Protein AF-A0A962TA48-F1 (afdb_monomer)

Nearest PDB structures (foldseek):
  5xg2-assembly1_A  TM=3.598E-01  e=3.180E-01  Pyrococcus yayanosii CH1
  3zx6-assembly1_A  TM=5.338E-01  e=6.925E+00  Archaeoglobus fulgidus DSM 4304
  3g67-assembly1_A  TM=3.809E-01  e=5.385E+00  Thermotoga maritima

Sequence (581 aa):
LEQAESRAAAAEQQVQQAAEQAGQQQSEQEQAWQARVDEAQASRQTAEQRAAELEQALDAQRTAASEASGQHDQAVAEQQQALTDAEQRIVDLERRIDDDSQASAMRLAETEQALQEARRELADAQAAVAAGTDDMQLELDMLRSANEHLESQLSESTAPAVDEGELQRARDAAADLQQKMDSQALEHRAAVEALEAELTAMRDEISALRSEQVQREKDQATQGQAAAGDPALQHKLEERELALAAAREEQAELIRALNAAGSELEALQMQVSTHDSDQARLVDLENQLADLHRVHEKAVLTHEHEQQRLRDRLDAAGQQLERLQRATADTGNAEPAGPESISHNEELLAELAARESEVEQLRGVIEEYVSQFEKARREHDGAAEIDALRSELTMVREQAVRDVAEMREQLQRAQQQARRLSEAGGRELVSQEAMRQQIEALEASLGERQREINDAQAAHNMLEDELEDAHRQLDQALRELEKAQTDADEAISIRREAESARSQLQEALVQTQRDAEQARVNDLRDDRLVSAGGRAGGAAGGRGWLSGLVGAALAIAGLAGLGLVTGNGDLLIRFVRGLGL

Mean predicted aligned error: 21.35 Å

Foldseek 3Di:
DVVVVVVVVVVVVVVVVVVVVVVVVVVVVVVVVVVVVVVVVVVVVVVVVVVVVVVVVVVVVVVVVVVVVVVVVVVVVVVVVVVVVVVVVVVVVVVVVVVVVVVLVVVLVVLVVVLVVLVVVLVVLVVVLVVVLVVLVVVLVVLVVVLVVLVVVVVVDPDPDDPVVVSVVSVVVSVVSVVVNVVVNVVSVVVSVVSVVVSVVSVVVSVVSVVVVVVVVVVVVVVVVCVVDVVVVVVVVVVVVVVVVVVVVVVVVVVVVVVVLVVVVVVVVVVVVVVVVVVVVVVVVVVVVVVVVVVVVVVVVVVVVVVVVVVVVVVVVVVVVVVVVVVVVVVPDDDDDDDPPPVVVVVVVVVVVVVVVVVVVVVVVVVVVVVVVVVCCVVPVVVVVVVVVVVVVVVVVVVVVVVVVVVVVVVVVVVVVVVVVVVVVVVVVVVVVVSVVVVVVVVVVVVVVVVVVVVVVVVVVVVVVVVVVVVVVVVVVVVVVVVVVVVVVVVVVVVVVVVVVVVVVVVVVVVVVVVVVVVVVVVVVVCVVVVPDDDDDDDDDDDDDPPPVVVVVVVVVVVVVVVVVPPPVPVVVVVVVVVPD

Radius of gyration: 77.74 Å; Cα contacts (8 Å, |Δi|>4): 41; chains: 1; bounding box: 157×51×239 Å

Structure (mmCIF, N/CA/C/O backbone):
data_AF-A0A962TA48-F1
#
_entry.id   AF-A0A962TA48-F1
#
loop_
_atom_site.group_PDB
_atom_site.id
_atom_site.type_symbol
_atom_site.label_atom_id
_atom_site.label_alt_id
_atom_site.label_comp_id
_atom_site.label_asym_id
_atom_site.label_entity_id
_atom_site.label_seq_id
_atom_site.pdbx_PDB_ins_code
_atom_site.Cartn_x
_atom_site.Cartn_y
_atom_site.Cartn_z
_atom_site.occupancy
_atom_site.B_iso_or_equiv
_atom_site.auth_seq_id
_atom_site.auth_comp_id
_atom_site.auth_asym_id
_atom_site.auth_atom_id
_atom_site.pdbx_PDB_model_num
ATOM 1 N N . LEU A 1 1 ? 44.255 21.508 -96.593 1.00 71.62 1 LEU A N 1
ATOM 2 C CA . LEU A 1 1 ? 43.844 22.701 -95.822 1.00 71.62 1 LEU A CA 1
ATOM 3 C C . LEU A 1 1 ? 42.343 22.671 -95.556 1.00 71.62 1 LEU A C 1
ATOM 5 O O . LEU A 1 1 ? 41.999 22.448 -94.409 1.00 71.62 1 LEU A O 1
ATOM 9 N N . GLU A 1 2 ? 41.470 22.680 -96.569 1.00 82.25 2 GLU A N 1
ATOM 10 C CA . GLU A 1 2 ? 40.001 22.597 -96.366 1.00 82.25 2 GLU A CA 1
ATOM 11 C C . GLU A 1 2 ? 39.527 21.403 -95.507 1.00 82.25 2 GLU A C 1
ATOM 13 O O . GLU A 1 2 ? 38.711 21.563 -94.605 1.00 82.25 2 GLU A O 1
ATOM 18 N N . GLN A 1 3 ? 40.075 20.195 -95.708 1.00 80.81 3 GLN A N 1
ATOM 19 C CA . GLN A 1 3 ? 39.738 19.037 -94.858 1.00 80.81 3 GLN A CA 1
ATOM 20 C C . GLN A 1 3 ? 40.200 19.187 -93.398 1.00 80.81 3 GLN A C 1
ATOM 22 O O . GLN A 1 3 ? 39.597 18.597 -92.503 1.00 80.81 3 GLN A O 1
ATOM 27 N N . ALA A 1 4 ? 41.271 19.944 -93.148 1.00 80.75 4 ALA A N 1
ATOM 28 C CA . ALA A 1 4 ? 41.761 20.205 -91.796 1.00 80.75 4 ALA A CA 1
ATOM 29 C C . ALA A 1 4 ? 40.899 21.270 -91.103 1.00 80.75 4 ALA A C 1
ATOM 31 O O . ALA A 1 4 ? 40.538 21.086 -89.946 1.00 80.75 4 ALA A O 1
ATOM 32 N N . GLU A 1 5 ? 40.487 22.312 -91.829 1.00 87.75 5 GLU A N 1
ATOM 33 C CA . GLU A 1 5 ? 39.551 23.335 -91.342 1.00 87.75 5 GLU A CA 1
ATOM 34 C C . GLU A 1 5 ? 38.172 22.738 -91.029 1.00 87.75 5 GLU A C 1
ATOM 36 O O . GLU A 1 5 ? 37.613 22.997 -89.969 1.00 87.75 5 GLU A O 1
ATOM 41 N N . SER A 1 6 ? 37.660 21.845 -91.883 1.00 89.06 6 SER A N 1
ATOM 42 C CA . SER A 1 6 ? 36.401 21.132 -91.627 1.00 89.06 6 SER A CA 1
ATOM 43 C C . SER A 1 6 ? 36.466 20.241 -90.379 1.00 89.06 6 SER A C 1
ATOM 45 O O . SER A 1 6 ? 35.503 20.188 -89.614 1.00 89.06 6 SER A O 1
ATOM 47 N N . ARG A 1 7 ? 37.595 19.563 -90.134 1.00 90.00 7 ARG A N 1
ATOM 48 C CA . ARG A 1 7 ? 37.789 18.752 -88.920 1.00 90.00 7 ARG A CA 1
ATOM 49 C C . ARG A 1 7 ? 37.961 19.606 -87.667 1.00 90.00 7 ARG A C 1
ATOM 51 O O . ARG A 1 7 ? 37.449 19.216 -86.624 1.00 90.00 7 ARG A O 1
ATOM 58 N N . ALA A 1 8 ? 38.638 20.749 -87.768 1.00 87.00 8 ALA A N 1
ATOM 59 C CA . ALA A 1 8 ? 38.773 21.695 -86.664 1.00 87.00 8 ALA A CA 1
ATOM 60 C C . ALA A 1 8 ? 37.409 22.278 -86.262 1.00 87.00 8 ALA A C 1
ATOM 62 O O . ALA A 1 8 ? 37.055 22.223 -85.090 1.00 87.00 8 ALA A O 1
ATOM 63 N N . ALA A 1 9 ? 36.595 22.706 -87.233 1.00 88.88 9 ALA A N 1
ATOM 64 C CA . ALA A 1 9 ? 35.240 23.197 -86.977 1.00 88.88 9 ALA A CA 1
ATOM 65 C C . ALA A 1 9 ? 34.324 22.117 -86.366 1.00 88.88 9 ALA A C 1
ATOM 67 O O . ALA A 1 9 ? 33.561 22.394 -85.444 1.00 88.88 9 ALA A O 1
ATOM 68 N N . ALA A 1 10 ? 34.423 20.866 -86.832 1.00 89.75 10 ALA A N 1
ATOM 69 C CA . ALA A 1 10 ? 33.676 19.752 -86.245 1.00 89.75 10 ALA A CA 1
ATOM 70 C C . ALA A 1 10 ? 34.129 19.431 -84.808 1.00 89.75 10 ALA A C 1
ATOM 72 O O . ALA A 1 10 ? 33.294 19.122 -83.960 1.00 89.75 10 ALA A O 1
ATOM 73 N N . ALA A 1 11 ? 35.431 19.522 -84.522 1.00 89.06 11 ALA A N 1
ATOM 74 C CA . ALA A 1 11 ? 35.969 19.332 -83.178 1.00 89.06 11 ALA A CA 1
ATOM 75 C C . ALA A 1 11 ? 35.541 20.461 -82.226 1.00 89.06 11 ALA A C 1
ATOM 77 O O . ALA A 1 11 ? 35.128 20.176 -81.106 1.00 89.06 11 ALA A O 1
ATOM 78 N N . GLU A 1 12 ? 35.561 21.720 -82.672 1.00 91.94 12 GLU A N 1
ATOM 79 C CA . GLU A 1 12 ? 35.036 22.855 -81.898 1.00 91.94 12 GLU A CA 1
ATOM 80 C C . GLU A 1 12 ? 33.548 22.676 -81.587 1.00 91.94 12 GLU A C 1
ATOM 82 O O . GLU A 1 12 ? 33.136 22.829 -80.438 1.00 91.94 12 GLU A O 1
ATOM 87 N N . GLN A 1 13 ? 32.750 22.253 -82.572 1.00 92.94 13 GLN A N 1
ATOM 88 C CA . GLN A 1 13 ? 31.329 21.982 -82.366 1.00 92.94 13 GLN A CA 1
ATOM 89 C C . GLN A 1 13 ? 31.094 20.826 -81.378 1.00 92.94 13 GLN A C 1
ATOM 91 O O . GLN A 1 13 ? 30.187 20.905 -80.551 1.00 92.94 13 GLN A O 1
ATOM 96 N N . GLN A 1 14 ? 31.920 19.774 -81.413 1.00 91.38 14 GLN A N 1
ATOM 97 C CA . GLN A 1 14 ? 31.853 18.675 -80.444 1.00 91.38 14 GLN A CA 1
ATOM 98 C C . GLN A 1 14 ? 32.247 19.112 -79.029 1.00 91.38 14 GLN A C 1
ATOM 100 O O . GLN A 1 14 ? 31.582 18.722 -78.072 1.00 91.38 14 GLN A O 1
ATOM 105 N N . VAL A 1 15 ? 33.288 19.936 -78.879 1.00 90.69 15 VAL A N 1
ATOM 106 C CA . VAL A 1 15 ? 33.690 20.487 -77.574 1.00 90.69 15 VAL A CA 1
ATOM 107 C C . VAL A 1 15 ? 32.596 21.394 -77.016 1.00 90.69 15 VAL A C 1
ATOM 109 O O . VAL A 1 15 ? 32.285 21.312 -75.831 1.00 90.69 15 VAL A O 1
ATOM 112 N N . GLN A 1 16 ? 31.962 22.205 -77.863 1.00 92.44 16 GLN A N 1
ATOM 113 C CA . GLN A 1 16 ? 30.867 23.078 -77.453 1.00 92.44 16 GLN A CA 1
ATOM 114 C C . GLN A 1 16 ? 29.631 22.277 -77.013 1.00 92.44 16 GLN A C 1
ATOM 116 O O . GLN A 1 16 ? 29.076 22.552 -75.953 1.00 92.44 16 GLN A O 1
ATOM 121 N N . GLN A 1 17 ? 29.265 21.220 -77.746 1.00 92.81 17 GLN A N 1
ATOM 122 C CA . GLN A 1 17 ? 28.191 20.303 -77.340 1.00 92.81 17 GLN A CA 1
ATOM 123 C C . GLN A 1 17 ? 28.514 19.555 -76.039 1.00 92.81 17 GLN A C 1
ATOM 125 O O . GLN A 1 17 ? 27.642 19.408 -75.186 1.00 92.81 17 GLN A O 1
ATOM 130 N N . ALA A 1 18 ? 29.757 19.103 -75.856 1.00 90.62 18 ALA A N 1
ATOM 131 C CA . ALA A 1 18 ? 30.181 18.443 -74.624 1.00 90.62 18 ALA A CA 1
ATOM 132 C C . ALA A 1 18 ? 30.155 19.403 -73.421 1.00 90.62 18 ALA A C 1
ATOM 134 O O . ALA A 1 18 ? 29.740 19.008 -72.334 1.00 90.62 18 ALA A O 1
ATOM 135 N N . ALA A 1 19 ? 30.544 20.667 -73.615 1.00 91.38 19 ALA A N 1
ATOM 136 C CA . ALA A 1 19 ? 30.472 21.697 -72.582 1.00 91.38 19 ALA A CA 1
ATOM 137 C C . ALA A 1 19 ? 29.020 22.033 -72.200 1.00 91.38 19 ALA A C 1
ATOM 139 O O . ALA A 1 19 ? 28.714 22.155 -71.015 1.00 91.38 19 ALA A O 1
ATOM 140 N N . GLU A 1 20 ? 28.109 22.123 -73.175 1.00 94.38 20 GLU A N 1
ATOM 141 C CA . GLU A 1 20 ? 26.674 22.315 -72.921 1.00 94.38 20 GLU A CA 1
ATOM 142 C C . GLU A 1 20 ? 26.064 21.128 -72.163 1.00 94.38 20 GLU A C 1
ATOM 144 O O . GLU A 1 20 ? 25.335 21.331 -71.193 1.00 94.38 20 GLU A O 1
ATOM 149 N N . GLN A 1 21 ? 26.406 19.892 -72.543 1.00 93.19 21 GLN A N 1
ATOM 150 C CA . GLN A 1 21 ? 25.959 18.686 -71.838 1.00 93.19 21 GLN A CA 1
ATOM 151 C C . GLN A 1 21 ? 26.509 18.611 -70.409 1.00 93.19 21 GLN A C 1
ATOM 153 O O . GLN A 1 21 ? 25.765 18.276 -69.490 1.00 93.19 21 GLN A O 1
ATOM 158 N N . ALA A 1 22 ? 27.781 18.958 -70.200 1.00 90.44 22 ALA A N 1
ATOM 159 C CA . ALA A 1 22 ? 28.375 19.020 -68.867 1.00 90.44 22 ALA A CA 1
ATOM 160 C C . ALA A 1 22 ? 27.700 20.093 -67.997 1.00 90.44 22 ALA A C 1
ATOM 162 O O . ALA A 1 22 ? 27.393 19.834 -66.835 1.00 90.44 22 ALA A O 1
ATOM 163 N N . GLY A 1 23 ? 27.396 21.265 -68.569 1.00 94.31 23 GLY A N 1
ATOM 164 C CA . GLY A 1 23 ? 26.653 22.323 -67.883 1.00 94.31 23 GLY A CA 1
ATOM 165 C C . GLY A 1 23 ? 25.230 21.900 -67.503 1.00 94.31 23 GLY A C 1
ATOM 166 O O . GLY A 1 23 ? 24.792 22.155 -66.382 1.00 94.31 23 GLY A O 1
ATOM 167 N N . GLN A 1 24 ? 24.525 21.193 -68.393 1.00 93.81 24 GLN A N 1
ATOM 168 C CA . GLN A 1 24 ? 23.203 20.628 -68.099 1.00 93.81 24 GLN A CA 1
ATOM 169 C C . GLN A 1 24 ? 23.273 19.595 -66.970 1.00 93.81 24 GLN A C 1
ATOM 171 O O . GLN A 1 24 ? 22.537 19.725 -65.994 1.00 93.81 24 GLN A O 1
ATOM 176 N N . GLN A 1 25 ? 24.206 18.641 -67.040 1.00 92.44 25 GLN A N 1
ATOM 177 C CA . GLN A 1 25 ? 24.397 17.635 -65.990 1.00 92.44 25 GLN A CA 1
ATOM 178 C C . GLN A 1 25 ? 24.743 18.260 -64.637 1.00 92.44 25 GLN A C 1
ATOM 180 O O . GLN A 1 25 ? 24.224 17.818 -63.614 1.00 92.44 25 GLN A O 1
ATOM 185 N N . GLN A 1 26 ? 25.584 19.297 -64.615 1.00 91.81 26 GLN A N 1
ATOM 186 C CA . GLN A 1 26 ? 25.893 20.014 -63.382 1.00 91.81 26 GLN A CA 1
ATOM 187 C C . GLN A 1 26 ? 24.642 20.700 -62.815 1.00 91.81 26 GLN A C 1
ATOM 189 O O . GLN A 1 26 ? 24.360 20.562 -61.627 1.00 91.81 26 GLN A O 1
ATOM 194 N N . SER A 1 27 ? 23.845 21.364 -63.656 1.00 94.31 27 SER A N 1
ATOM 195 C CA . SER A 1 27 ? 22.606 22.012 -63.208 1.00 94.31 27 SER A CA 1
ATOM 196 C C . SER A 1 27 ? 21.563 21.015 -62.682 1.00 94.31 27 SER A C 1
ATOM 198 O O . SER A 1 27 ? 20.903 21.287 -61.681 1.00 94.31 27 SER A O 1
ATOM 200 N N . GLU A 1 28 ? 21.446 19.834 -63.297 1.00 95.06 28 GLU A N 1
ATOM 201 C CA . GLU A 1 28 ? 20.569 18.755 -62.829 1.00 95.06 28 GLU A CA 1
ATOM 202 C C . GLU A 1 28 ? 21.048 18.180 -61.490 1.00 95.06 28 GLU A C 1
ATOM 204 O O . GLU A 1 28 ? 20.234 17.911 -60.606 1.00 95.06 28 GLU A O 1
ATOM 209 N N . GLN A 1 29 ? 22.364 18.027 -61.304 1.00 91.88 29 GLN A N 1
ATOM 210 C CA . GLN A 1 29 ? 22.943 17.594 -60.032 1.00 91.88 29 GLN A CA 1
ATOM 211 C C . GLN A 1 29 ? 22.718 18.622 -58.920 1.00 91.88 29 GLN A C 1
ATOM 213 O O . GLN A 1 29 ? 22.344 18.235 -57.813 1.00 91.88 29 GLN A O 1
ATOM 218 N N . GLU A 1 30 ? 22.891 19.914 -59.207 1.00 93.81 30 GLU A N 1
ATOM 219 C CA . GLU A 1 30 ? 22.616 20.996 -58.255 1.00 93.81 30 GLU A CA 1
ATOM 220 C C . GLU A 1 30 ? 21.131 21.030 -57.866 1.00 93.81 30 GLU A C 1
ATOM 222 O O . GLU A 1 30 ? 20.810 21.097 -56.679 1.00 93.81 30 GLU A O 1
ATOM 227 N N . GLN A 1 31 ? 20.214 20.880 -58.828 1.00 94.31 31 GLN A N 1
ATOM 228 C CA . GLN A 1 31 ? 18.775 20.790 -58.552 1.00 94.31 31 GLN A CA 1
ATOM 229 C C . GLN A 1 31 ? 18.411 19.546 -57.733 1.00 94.31 31 GLN A C 1
ATOM 231 O O . GLN A 1 31 ? 17.634 19.639 -56.783 1.00 94.31 31 GLN A O 1
ATOM 236 N N . ALA A 1 32 ? 18.985 18.385 -58.057 1.00 92.94 32 ALA A N 1
ATOM 237 C CA . ALA A 1 32 ? 18.756 17.154 -57.307 1.00 92.94 32 ALA A CA 1
ATOM 238 C C . ALA A 1 32 ? 19.300 17.243 -55.874 1.00 92.94 32 ALA A C 1
ATOM 240 O O . ALA A 1 32 ? 18.690 16.713 -54.944 1.00 92.94 32 ALA A O 1
ATOM 241 N N . TRP A 1 33 ? 20.438 17.914 -55.679 1.00 93.44 33 TRP A N 1
ATOM 242 C CA . TRP A 1 33 ? 20.996 18.151 -54.353 1.00 93.44 33 TRP A CA 1
ATOM 243 C C . TRP A 1 33 ? 20.122 19.113 -53.546 1.00 93.44 33 TRP A C 1
ATOM 245 O O . TRP A 1 33 ? 19.790 18.803 -52.403 1.00 93.44 33 TRP A O 1
ATOM 255 N N . GLN A 1 34 ? 19.662 20.210 -54.155 1.00 94.56 34 GLN A N 1
ATOM 256 C CA . GLN A 1 34 ? 18.757 21.155 -53.503 1.00 94.56 34 GLN A CA 1
ATOM 257 C C . GLN A 1 34 ? 17.438 20.487 -53.090 1.00 94.56 34 GLN A C 1
ATOM 259 O O . GLN A 1 34 ? 17.022 20.623 -51.944 1.00 94.56 34 GLN A O 1
ATOM 264 N N . ALA A 1 35 ? 16.838 19.675 -53.967 1.00 94.19 35 ALA A N 1
ATOM 265 C CA . ALA A 1 35 ? 15.618 18.932 -53.650 1.00 94.19 35 ALA A CA 1
ATOM 266 C C . ALA A 1 35 ? 15.798 17.979 -52.453 1.00 94.19 35 ALA A C 1
ATOM 268 O O . ALA A 1 35 ? 14.909 17.871 -51.613 1.00 94.19 35 ALA A O 1
ATOM 269 N N . ARG A 1 36 ? 16.962 17.323 -52.334 1.00 91.56 36 ARG A N 1
ATOM 270 C CA . ARG A 1 36 ? 17.282 16.464 -51.180 1.00 91.56 36 ARG A CA 1
ATOM 271 C C . ARG A 1 36 ? 17.469 17.254 -49.890 1.00 91.56 36 ARG A C 1
ATOM 273 O O . ARG A 1 36 ? 17.096 16.765 -48.827 1.00 91.56 36 ARG A O 1
ATOM 280 N N . VAL A 1 37 ? 18.059 18.448 -49.963 1.00 91.69 37 VAL A N 1
ATOM 281 C CA . VAL A 1 37 ? 18.192 19.336 -48.800 1.00 91.69 37 VAL A CA 1
ATOM 282 C C . VAL A 1 37 ? 16.815 19.796 -48.329 1.00 91.69 37 VAL A C 1
ATOM 284 O O . VAL A 1 37 ? 16.537 19.719 -47.134 1.00 91.69 37 VAL A O 1
ATOM 287 N N . ASP A 1 38 ? 15.942 20.198 -49.251 1.00 93.88 38 ASP A N 1
ATOM 288 C CA . ASP A 1 38 ? 14.581 20.633 -48.931 1.00 93.88 38 ASP A CA 1
ATOM 289 C C . ASP A 1 38 ? 13.749 19.475 -48.337 1.00 93.88 38 ASP A C 1
ATOM 291 O O . ASP A 1 38 ? 13.053 19.655 -47.335 1.00 93.88 38 ASP A O 1
ATOM 295 N N . GLU A 1 39 ? 13.877 18.257 -48.879 1.00 92.94 39 GLU A N 1
ATOM 296 C CA . GLU A 1 39 ? 13.241 17.047 -48.334 1.00 92.94 39 GLU A CA 1
ATOM 297 C C . GLU A 1 39 ? 13.744 16.720 -46.918 1.00 92.94 39 GLU A C 1
ATOM 299 O O . GLU A 1 39 ? 12.940 16.475 -46.016 1.00 92.94 39 GLU A O 1
ATOM 304 N N . ALA A 1 40 ? 15.059 16.791 -46.685 1.00 86.44 40 ALA A N 1
ATOM 305 C CA . ALA A 1 40 ? 15.650 16.568 -45.365 1.00 86.44 40 ALA A CA 1
ATOM 306 C C . ALA A 1 40 ? 15.223 17.636 -44.339 1.00 86.44 40 ALA A C 1
ATOM 308 O O . ALA A 1 40 ? 15.031 17.339 -43.155 1.00 86.44 40 ALA A O 1
ATOM 309 N N . GLN A 1 41 ? 15.046 18.886 -44.774 1.00 92.12 41 GLN A N 1
ATOM 310 C CA . GLN A 1 41 ? 14.519 19.956 -43.925 1.00 92.12 41 GLN A CA 1
ATOM 311 C C . GLN A 1 41 ? 13.049 19.717 -43.569 1.00 92.12 41 GLN A C 1
ATOM 313 O O . GLN A 1 41 ? 12.683 19.846 -42.399 1.00 92.12 41 GLN A O 1
ATOM 318 N N . ALA A 1 42 ? 12.223 19.299 -44.529 1.00 92.75 42 ALA A N 1
ATOM 319 C CA . ALA A 1 42 ? 10.824 18.957 -44.282 1.00 92.75 42 ALA A CA 1
ATOM 320 C C . ALA A 1 42 ? 10.682 17.749 -43.336 1.00 92.75 42 ALA A C 1
ATOM 322 O O . ALA A 1 42 ? 9.861 17.771 -42.412 1.00 92.75 42 ALA A O 1
ATOM 323 N N . SER A 1 43 ? 11.517 16.714 -43.500 1.00 88.00 43 SER A N 1
ATOM 324 C CA . SER A 1 43 ? 11.521 15.562 -42.591 1.00 88.00 43 SER A CA 1
ATOM 325 C C . SER A 1 43 ? 11.945 15.956 -41.178 1.00 88.00 43 SER A C 1
ATOM 327 O O . SER A 1 43 ? 11.346 15.493 -40.209 1.00 88.00 43 SER A O 1
ATOM 329 N N . ARG A 1 44 ? 12.931 16.855 -41.048 1.00 90.88 44 ARG A N 1
ATOM 330 C CA . ARG A 1 44 ? 13.365 17.382 -39.751 1.00 90.88 44 ARG A CA 1
ATOM 331 C C . ARG A 1 44 ? 12.255 18.173 -39.060 1.00 90.88 44 ARG A C 1
ATOM 333 O O . ARG A 1 44 ? 11.992 17.919 -37.892 1.00 90.88 44 ARG A O 1
ATOM 340 N N . GLN A 1 45 ? 11.572 19.069 -39.772 1.00 92.62 45 GLN A N 1
ATOM 341 C CA . GLN A 1 45 ? 10.444 19.825 -39.213 1.00 92.62 45 GLN A CA 1
ATOM 342 C C . GLN A 1 45 ? 9.310 18.904 -38.750 1.00 92.62 45 GLN A C 1
ATOM 344 O O . GLN A 1 45 ? 8.741 19.110 -37.682 1.00 92.62 45 GLN A O 1
ATOM 349 N N . THR A 1 46 ? 9.019 17.850 -39.515 1.00 91.06 46 THR A N 1
ATOM 350 C CA . THR A 1 46 ? 8.009 16.849 -39.134 1.00 91.06 46 THR A CA 1
ATOM 351 C C . THR A 1 46 ? 8.425 16.079 -37.875 1.00 91.06 46 THR A C 1
ATOM 353 O O . THR A 1 46 ? 7.593 15.804 -37.012 1.00 91.06 46 THR A O 1
ATOM 356 N N . ALA A 1 47 ? 9.710 15.738 -37.745 1.00 83.50 47 ALA A N 1
ATOM 357 C CA . ALA A 1 47 ? 10.238 15.085 -36.550 1.00 83.50 47 ALA A CA 1
ATOM 358 C C . ALA A 1 47 ? 10.191 16.008 -35.320 1.00 83.50 47 ALA A C 1
ATOM 360 O O . ALA A 1 47 ? 9.779 15.566 -34.252 1.00 83.50 47 ALA A O 1
ATOM 361 N N . GLU A 1 48 ? 10.542 17.289 -35.475 1.00 91.06 48 GLU A N 1
ATOM 362 C CA . GLU A 1 48 ? 10.456 18.299 -34.410 1.00 91.06 48 GLU A CA 1
ATOM 363 C C . GLU A 1 48 ? 9.001 18.515 -33.951 1.00 91.06 48 GLU A C 1
ATOM 365 O O . GLU A 1 48 ? 8.743 18.582 -32.752 1.00 91.06 48 GLU A O 1
ATOM 370 N N . GLN A 1 49 ? 8.034 18.532 -34.876 1.00 91.94 49 GLN A N 1
ATOM 371 C CA . GLN A 1 49 ? 6.605 18.606 -34.539 1.00 91.94 49 GLN A CA 1
ATOM 372 C C . GLN A 1 49 ? 6.131 17.385 -33.746 1.00 91.94 49 GLN A C 1
ATOM 374 O O . GLN A 1 49 ? 5.487 17.543 -32.713 1.00 91.94 49 GLN A O 1
ATOM 379 N N . ARG A 1 50 ? 6.495 16.170 -34.174 1.00 90.25 50 ARG A N 1
ATOM 380 C CA . ARG A 1 50 ? 6.151 14.943 -33.435 1.00 90.25 50 ARG A CA 1
ATOM 381 C C . ARG A 1 50 ? 6.791 14.892 -32.052 1.00 90.25 50 ARG A C 1
ATOM 383 O O . ARG A 1 50 ? 6.154 14.428 -31.114 1.00 90.25 50 ARG A O 1
ATOM 390 N N . ALA A 1 51 ? 8.031 15.360 -31.918 1.00 84.69 51 ALA A N 1
ATOM 391 C CA . ALA A 1 51 ? 8.695 15.443 -30.622 1.00 84.69 51 ALA A CA 1
ATOM 392 C C . ALA A 1 51 ? 7.940 16.387 -29.671 1.00 84.69 51 ALA A C 1
ATOM 394 O O . ALA A 1 51 ? 7.685 16.014 -28.530 1.00 84.69 51 ALA A O 1
ATOM 395 N N . ALA A 1 52 ? 7.503 17.553 -30.162 1.00 89.88 52 ALA A N 1
ATOM 396 C CA . ALA A 1 52 ? 6.700 18.491 -29.379 1.00 89.88 52 ALA A CA 1
ATOM 397 C C . ALA A 1 52 ? 5.318 17.922 -28.994 1.00 89.88 52 ALA A C 1
ATOM 399 O O . ALA A 1 52 ? 4.868 18.114 -27.867 1.00 89.88 52 ALA A O 1
ATOM 400 N N . GLU A 1 53 ? 4.653 17.190 -29.896 1.00 90.44 53 GLU A N 1
ATOM 401 C CA . GLU A 1 53 ? 3.385 16.505 -29.598 1.00 90.44 53 GLU A CA 1
ATOM 402 C C . GLU A 1 53 ? 3.548 15.436 -28.505 1.00 90.44 53 GLU A C 1
ATOM 404 O O . GLU A 1 53 ? 2.705 15.332 -27.613 1.00 90.44 53 GLU A O 1
ATOM 409 N N . LEU A 1 54 ? 4.637 14.661 -28.544 1.00 87.38 54 LEU A N 1
ATOM 410 C CA . LEU A 1 54 ? 4.940 13.654 -27.523 1.00 87.38 54 LEU A CA 1
ATOM 411 C C . LEU A 1 54 ? 5.274 14.287 -26.169 1.00 87.38 54 LEU A C 1
ATOM 413 O O . LEU A 1 54 ? 4.803 13.799 -25.145 1.00 87.38 54 LEU A O 1
ATOM 417 N N . GLU A 1 55 ? 6.036 15.381 -26.151 1.00 90.62 55 GLU A N 1
ATOM 418 C CA . GLU A 1 55 ? 6.334 16.127 -24.923 1.00 90.62 55 GLU A CA 1
ATOM 419 C C . GLU A 1 55 ? 5.046 16.676 -24.289 1.00 90.62 55 GLU A C 1
ATOM 421 O O . GLU A 1 55 ? 4.801 16.477 -23.099 1.00 90.62 55 GLU A O 1
ATOM 426 N N . GLN A 1 56 ? 4.148 17.244 -25.102 1.00 90.75 56 GLN A N 1
ATOM 427 C CA . GLN A 1 56 ? 2.842 17.709 -24.638 1.00 90.75 56 GLN A CA 1
ATOM 428 C C . GLN A 1 56 ? 1.960 16.563 -24.109 1.00 90.75 56 GLN A C 1
ATOM 430 O O . GLN A 1 56 ? 1.257 16.736 -23.111 1.00 90.75 56 GLN A O 1
ATOM 435 N N . ALA A 1 57 ? 1.988 15.391 -24.750 1.00 86.81 57 ALA A N 1
ATOM 436 C CA . ALA A 1 57 ? 1.254 14.213 -24.290 1.00 86.81 57 ALA A CA 1
ATOM 437 C C . ALA A 1 57 ? 1.797 13.675 -22.954 1.00 86.81 57 ALA A C 1
ATOM 439 O O . ALA A 1 57 ? 1.010 13.321 -22.076 1.00 86.81 57 ALA A O 1
ATOM 440 N N . LEU A 1 58 ? 3.122 13.662 -22.771 1.00 83.31 58 LEU A N 1
ATOM 441 C CA . LEU A 1 58 ? 3.761 13.258 -21.516 1.00 83.31 58 LEU A CA 1
ATOM 442 C C . LEU A 1 58 ? 3.420 14.213 -20.368 1.00 83.31 58 LEU A C 1
ATOM 444 O O . LEU A 1 58 ? 3.110 13.759 -19.267 1.00 83.31 58 LEU A O 1
ATOM 448 N N . ASP A 1 59 ? 3.415 15.522 -20.610 1.00 90.31 59 ASP A N 1
ATOM 449 C CA . ASP A 1 59 ? 3.025 16.502 -19.592 1.00 90.31 59 ASP A CA 1
ATOM 450 C C . ASP A 1 59 ? 1.534 16.401 -19.230 1.00 90.31 59 ASP A C 1
ATOM 452 O O . ASP A 1 59 ? 1.172 16.495 -18.050 1.00 90.31 59 ASP A O 1
ATOM 456 N N . ALA A 1 60 ? 0.665 16.122 -20.208 1.00 88.56 60 ALA A N 1
ATOM 457 C CA . ALA A 1 60 ? -0.747 15.821 -19.965 1.00 88.56 60 ALA A CA 1
ATOM 458 C C . ALA A 1 60 ? -0.930 14.533 -19.137 1.00 88.56 60 ALA A C 1
ATOM 460 O O . ALA A 1 60 ? -1.762 14.476 -18.232 1.00 88.56 60 ALA A O 1
ATOM 461 N N . GLN A 1 61 ? -0.122 13.503 -19.394 1.00 84.12 61 GLN A N 1
ATOM 462 C CA . GLN A 1 61 ? -0.158 12.263 -18.620 1.00 84.12 61 GLN A CA 1
ATOM 463 C C . GLN A 1 61 ? 0.344 12.471 -17.183 1.00 84.12 61 GLN A C 1
ATOM 465 O O . GLN A 1 61 ? -0.257 11.953 -16.244 1.00 84.12 61 GLN A O 1
ATOM 470 N N . ARG A 1 62 ? 1.405 13.265 -16.986 1.00 86.19 62 ARG A N 1
ATOM 471 C CA . ARG A 1 62 ? 1.930 13.615 -15.653 1.00 86.19 62 ARG A CA 1
ATOM 472 C C . ARG A 1 62 ? 0.918 14.395 -14.821 1.00 86.19 62 ARG A C 1
ATOM 474 O O . ARG A 1 62 ? 0.761 14.110 -13.636 1.00 86.19 62 ARG A O 1
ATOM 481 N N . THR A 1 63 ? 0.226 15.352 -15.434 1.00 89.62 63 THR A N 1
ATOM 482 C CA . THR A 1 63 ? -0.833 16.119 -14.761 1.00 89.62 63 THR A CA 1
ATOM 483 C C . THR A 1 63 ? -2.005 15.218 -14.378 1.00 89.62 63 THR A C 1
ATOM 485 O O . THR A 1 63 ? -2.374 15.203 -13.204 1.00 89.62 63 THR A O 1
ATOM 488 N N . ALA A 1 64 ? -2.492 14.371 -15.290 1.00 84.75 64 ALA A N 1
ATOM 489 C CA . ALA A 1 64 ? -3.548 13.401 -14.989 1.00 84.75 64 ALA A CA 1
ATOM 490 C C . ALA A 1 64 ? -3.160 12.419 -13.865 1.00 84.75 64 ALA A C 1
ATOM 492 O O . ALA A 1 64 ? -3.961 12.156 -12.970 1.00 84.75 64 ALA A O 1
ATOM 493 N N . ALA A 1 65 ? -1.920 11.917 -13.860 1.00 78.62 65 ALA A N 1
ATOM 494 C CA . ALA A 1 65 ? -1.417 11.050 -12.794 1.00 78.62 65 ALA A CA 1
ATOM 495 C C . ALA A 1 65 ? -1.349 11.774 -11.436 1.00 78.62 65 ALA A C 1
ATOM 497 O O . ALA A 1 65 ? -1.693 11.192 -10.409 1.00 78.62 65 ALA A O 1
ATOM 498 N N . SER A 1 66 ? -0.949 13.051 -11.419 1.00 86.25 66 SER A N 1
ATOM 499 C CA . SER A 1 66 ? -0.928 13.851 -10.187 1.00 86.25 66 SER A CA 1
ATOM 500 C C . SER A 1 66 ? -2.331 14.132 -9.638 1.00 86.25 66 SER A C 1
ATOM 502 O O . SER A 1 66 ? -2.533 14.076 -8.427 1.00 86.25 66 SER A O 1
ATOM 504 N N . GLU A 1 67 ? -3.312 14.366 -10.514 1.00 88.00 67 GLU A N 1
ATOM 505 C CA . GLU A 1 67 ? -4.712 14.560 -10.125 1.00 88.00 67 GLU A CA 1
ATOM 506 C C . GLU A 1 67 ? -5.320 13.267 -9.570 1.00 88.00 67 GLU A C 1
ATOM 508 O O . GLU A 1 67 ? -5.995 13.303 -8.543 1.00 88.00 67 GLU A O 1
ATOM 513 N N . ALA A 1 68 ? -5.038 12.122 -10.200 1.00 79.75 68 ALA A N 1
ATOM 514 C CA . ALA A 1 68 ? -5.480 10.814 -9.721 1.00 79.75 68 ALA A CA 1
ATOM 515 C C . ALA A 1 68 ? -4.879 10.469 -8.346 1.00 79.75 68 ALA A C 1
ATOM 517 O O . ALA A 1 68 ? -5.606 10.024 -7.459 1.00 79.75 68 ALA A O 1
ATOM 518 N N . SER A 1 69 ? -3.585 10.744 -8.142 1.00 82.75 69 SER A N 1
ATOM 519 C CA . SER A 1 69 ? -2.928 10.589 -6.835 1.00 82.75 69 SER A CA 1
ATOM 520 C C . SER A 1 69 ? -3.590 11.468 -5.772 1.00 82.75 69 SER A C 1
ATOM 522 O O . SER A 1 69 ? -3.929 10.976 -4.704 1.00 82.75 69 SER A O 1
ATOM 524 N N . GLY A 1 70 ? -3.862 12.742 -6.080 1.00 85.25 70 GLY A N 1
ATOM 525 C CA . GLY A 1 70 ? -4.527 13.648 -5.139 1.00 85.25 70 GLY A CA 1
ATOM 526 C C . GLY A 1 70 ? -5.955 13.218 -4.775 1.00 85.25 70 GLY A C 1
ATOM 527 O O . GLY A 1 70 ? -6.373 13.379 -3.631 1.00 85.25 70 GLY A O 1
ATOM 528 N N . GLN A 1 71 ? -6.704 12.638 -5.720 1.00 83.94 71 GLN A N 1
ATOM 529 C CA . GLN A 1 71 ? -8.029 12.065 -5.448 1.00 83.94 71 GLN A CA 1
ATOM 530 C C . GLN A 1 71 ? -7.950 10.820 -4.559 1.00 83.94 71 GLN A C 1
ATOM 532 O O . GLN A 1 71 ? -8.806 10.638 -3.692 1.00 83.94 71 GLN A O 1
ATOM 537 N N . HIS A 1 72 ? -6.937 9.974 -4.761 1.00 77.25 72 HIS A N 1
ATOM 538 C CA . HIS A 1 72 ? -6.702 8.809 -3.914 1.00 77.25 72 HIS A CA 1
ATOM 539 C C . HIS A 1 72 ? -6.370 9.224 -2.476 1.00 77.25 72 HIS A C 1
ATOM 541 O O . HIS A 1 72 ? -7.034 8.760 -1.551 1.00 77.25 72 HIS A O 1
ATOM 547 N N . ASP A 1 73 ? -5.445 10.172 -2.296 1.00 81.25 73 ASP A N 1
ATOM 548 C CA . ASP A 1 73 ? -5.066 10.699 -0.978 1.00 81.25 73 ASP A CA 1
ATOM 549 C C . ASP A 1 73 ? -6.272 11.304 -0.242 1.00 81.25 73 ASP A C 1
ATOM 551 O O . ASP A 1 73 ? -6.461 11.083 0.956 1.00 81.25 73 ASP A O 1
ATOM 555 N N . GLN A 1 74 ? -7.141 12.023 -0.963 1.00 86.88 74 GLN A N 1
ATOM 556 C CA . GLN A 1 74 ? -8.376 12.561 -0.395 1.00 86.88 74 GLN A CA 1
ATOM 557 C C . GLN A 1 74 ? -9.342 11.447 0.042 1.00 86.88 74 GLN A C 1
ATOM 559 O O . GLN A 1 74 ? -9.901 11.520 1.135 1.00 86.88 74 GLN A O 1
ATOM 564 N N . ALA A 1 75 ? -9.530 10.408 -0.775 1.00 79.25 75 ALA A N 1
ATOM 565 C CA . ALA A 1 75 ? -10.401 9.286 -0.432 1.00 79.25 75 ALA A CA 1
ATOM 566 C C . ALA A 1 75 ? -9.883 8.503 0.787 1.00 79.25 75 ALA A C 1
ATOM 568 O O . ALA A 1 75 ? -10.677 8.090 1.633 1.00 79.25 75 ALA A O 1
AT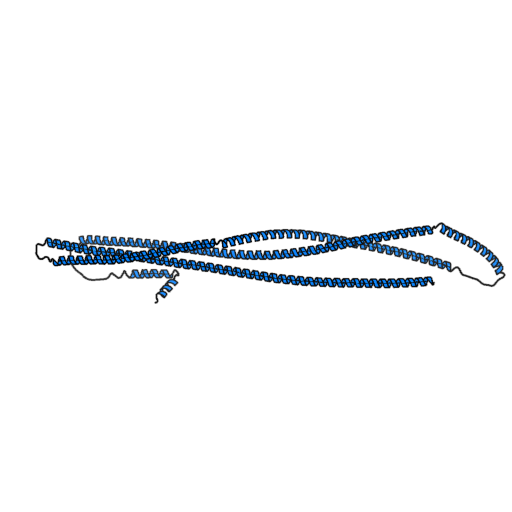OM 569 N N . VAL A 1 76 ? -8.562 8.331 0.908 1.00 78.31 76 VAL A N 1
ATOM 570 C CA . VAL A 1 76 ? -7.926 7.715 2.082 1.00 78.31 76 VAL A CA 1
ATOM 571 C C . VAL A 1 76 ? -8.157 8.570 3.330 1.00 78.31 76 VAL A C 1
ATOM 573 O O . VAL A 1 76 ? -8.566 8.035 4.359 1.00 78.31 76 VAL A O 1
ATOM 576 N N . ALA A 1 77 ? -7.990 9.893 3.238 1.00 82.94 77 ALA A N 1
ATOM 577 C CA . ALA A 1 77 ? -8.254 10.802 4.353 1.00 82.94 77 ALA A CA 1
ATOM 578 C C . ALA A 1 77 ? -9.730 10.773 4.802 1.00 82.94 77 ALA A C 1
ATOM 580 O O . ALA A 1 77 ? -10.012 10.738 6.000 1.00 82.94 77 ALA A O 1
ATOM 581 N N . GLU A 1 78 ? -10.679 10.727 3.861 1.00 85.00 78 GLU A N 1
ATOM 582 C CA . GLU A 1 78 ? -12.112 10.594 4.162 1.00 85.00 78 GLU A CA 1
ATOM 583 C C . GLU A 1 78 ? -12.437 9.252 4.844 1.00 85.00 78 GLU A C 1
ATOM 585 O O . GLU A 1 78 ? -13.240 9.210 5.779 1.00 85.00 78 GLU A O 1
ATOM 590 N N . GLN A 1 79 ? -11.795 8.154 4.426 1.00 80.44 79 GLN A N 1
ATOM 591 C CA . GLN A 1 79 ? -11.955 6.844 5.067 1.00 80.44 79 GLN A CA 1
ATOM 592 C C . GLN A 1 79 ? -11.366 6.803 6.479 1.00 80.44 79 GLN A C 1
ATOM 594 O O . GLN A 1 79 ? -12.013 6.270 7.380 1.00 80.44 79 GLN A O 1
ATOM 599 N N . GLN A 1 80 ? -10.181 7.383 6.687 1.00 81.06 80 GLN A N 1
ATOM 600 C CA . GLN A 1 80 ? -9.565 7.496 8.012 1.00 81.06 80 GLN A CA 1
ATOM 601 C C . GLN A 1 80 ? -10.449 8.314 8.955 1.00 81.06 80 GLN A C 1
ATOM 603 O O . GLN A 1 80 ? -10.745 7.865 10.058 1.00 81.06 80 GLN A O 1
ATOM 608 N N . GLN A 1 81 ? -10.967 9.456 8.494 1.00 87.50 81 GLN A N 1
ATOM 609 C CA . GLN A 1 81 ? -11.890 10.265 9.286 1.00 87.50 81 GLN A CA 1
ATOM 610 C C . GLN A 1 81 ? -13.168 9.495 9.655 1.00 87.50 81 GLN A C 1
ATOM 612 O O . GLN A 1 81 ? -13.613 9.550 10.799 1.00 87.50 81 GLN A O 1
ATOM 617 N N . ALA A 1 82 ? -13.748 8.741 8.716 1.00 82.12 82 ALA A N 1
ATOM 618 C CA . ALA A 1 82 ? -14.928 7.922 8.986 1.00 82.12 82 ALA A CA 1
ATOM 619 C C . ALA A 1 82 ? -14.656 6.792 9.997 1.00 82.12 82 ALA A C 1
ATOM 621 O O . ALA A 1 82 ? -15.555 6.431 10.760 1.00 82.12 82 ALA A O 1
ATOM 622 N N . LEU A 1 83 ? -13.440 6.238 10.004 1.00 77.25 83 LEU A N 1
ATOM 623 C CA . LEU A 1 83 ? -13.010 5.218 10.960 1.00 77.25 83 LEU A CA 1
ATOM 624 C C . LEU A 1 83 ? -12.863 5.816 12.365 1.00 77.25 83 LEU A C 1
ATOM 626 O O . LEU A 1 83 ? -13.479 5.304 13.297 1.00 77.25 83 LEU A O 1
ATOM 630 N N . THR A 1 84 ? -12.197 6.967 12.494 1.00 83.44 84 THR A N 1
ATOM 631 C CA . THR A 1 84 ? -12.092 7.699 13.767 1.00 83.44 84 THR A CA 1
ATOM 632 C C . THR A 1 84 ? -13.465 8.106 14.316 1.00 83.44 84 THR A C 1
ATOM 634 O O . THR A 1 84 ? -13.731 7.963 15.510 1.00 83.44 84 THR A O 1
ATOM 637 N N . ASP A 1 85 ? -14.382 8.566 13.459 1.00 85.44 85 ASP A N 1
ATOM 638 C CA . ASP A 1 85 ? -15.759 8.887 13.860 1.00 85.44 85 ASP A CA 1
ATOM 639 C C . ASP A 1 85 ? -16.523 7.641 14.351 1.00 85.44 85 ASP A C 1
ATOM 641 O O . ASP A 1 85 ? -17.372 7.733 15.243 1.00 85.44 85 ASP A O 1
ATOM 645 N N . ALA A 1 86 ? -16.263 6.467 13.765 1.00 78.06 86 ALA A N 1
ATOM 646 C CA . ALA A 1 86 ? -16.874 5.209 14.186 1.00 78.06 86 ALA A CA 1
ATOM 647 C C . ALA A 1 86 ? -16.319 4.730 15.536 1.00 78.06 86 ALA A C 1
ATOM 649 O O . ALA A 1 86 ? -17.101 4.315 16.391 1.00 78.06 86 ALA A O 1
ATOM 650 N N . GLU A 1 87 ? -15.011 4.847 15.756 1.00 81.31 87 GLU A N 1
ATOM 651 C CA . GLU A 1 87 ? -14.356 4.526 17.029 1.00 81.31 87 GLU A CA 1
ATOM 652 C C . GLU A 1 87 ? -14.878 5.401 18.167 1.00 81.31 87 GLU A C 1
ATOM 654 O O . GLU A 1 87 ? -15.276 4.886 19.210 1.00 81.31 87 GLU A O 1
ATOM 659 N N . GLN A 1 88 ? -14.994 6.714 17.944 1.00 85.56 88 GLN A N 1
ATOM 660 C CA . GLN A 1 88 ? -15.577 7.627 18.931 1.00 85.56 88 GLN A CA 1
ATOM 661 C C . GLN A 1 88 ? -17.014 7.237 19.293 1.00 85.56 88 GLN A C 1
ATOM 663 O O . GLN A 1 88 ? -17.389 7.267 20.463 1.00 85.56 88 GLN A O 1
ATOM 668 N N . ARG A 1 89 ? -17.819 6.806 18.311 1.00 84.50 89 ARG A N 1
ATOM 669 C CA . ARG A 1 89 ? -19.183 6.319 18.572 1.00 84.50 89 ARG A CA 1
ATOM 670 C C . ARG A 1 89 ? -19.206 5.029 19.385 1.00 84.50 89 ARG A C 1
ATOM 672 O O . ARG A 1 89 ? -20.130 4.861 20.174 1.00 84.50 89 ARG A O 1
ATOM 679 N N . ILE A 1 90 ? -18.248 4.125 19.184 1.00 76.69 90 ILE A N 1
ATOM 680 C CA . ILE A 1 90 ? -18.131 2.895 19.980 1.00 76.69 90 ILE A CA 1
ATOM 681 C C . ILE A 1 90 ? -17.804 3.257 21.429 1.00 76.69 90 ILE A C 1
ATOM 683 O O . ILE A 1 90 ? -18.544 2.848 22.319 1.00 76.69 90 ILE A O 1
ATOM 687 N N . VAL A 1 91 ? -16.802 4.111 21.653 1.00 85.06 91 VAL A N 1
ATOM 688 C CA . VAL A 1 91 ? -16.422 4.581 22.997 1.00 85.06 91 VAL A CA 1
ATOM 689 C C . VAL A 1 91 ? -17.589 5.289 23.698 1.00 85.06 91 VAL A C 1
ATOM 691 O O . VAL A 1 91 ? -17.862 5.042 24.873 1.00 85.06 91 VAL A O 1
ATOM 694 N N . ASP A 1 92 ? -18.335 6.135 22.982 1.00 85.44 92 ASP A N 1
ATOM 695 C CA . ASP A 1 92 ? -19.530 6.793 23.524 1.00 85.44 92 ASP A CA 1
ATOM 696 C C . ASP A 1 92 ? -20.638 5.789 23.886 1.00 85.44 92 ASP A C 1
ATOM 698 O O . ASP A 1 92 ? -21.352 5.980 24.873 1.00 85.44 92 ASP A O 1
ATOM 702 N N . LEU A 1 93 ? -20.815 4.723 23.099 1.00 80.75 93 LEU A N 1
ATOM 703 C CA . LEU A 1 93 ? -21.787 3.667 23.390 1.00 80.75 93 LEU A CA 1
ATOM 704 C C . LEU A 1 93 ? -21.365 2.820 24.592 1.00 80.75 93 LEU A C 1
ATOM 706 O O . LEU A 1 93 ? -22.210 2.551 25.444 1.00 80.75 93 LEU A O 1
ATOM 710 N N . GLU A 1 94 ? -20.089 2.453 24.696 1.00 80.69 94 GLU A N 1
ATOM 711 C CA . GLU A 1 94 ? -19.530 1.732 25.847 1.00 80.69 94 GLU A CA 1
ATOM 712 C C . GLU A 1 94 ? -19.730 2.530 27.134 1.00 80.69 94 GLU A C 1
ATOM 714 O O . GLU A 1 94 ? -20.307 2.025 28.096 1.00 80.69 94 GLU A O 1
ATOM 719 N N . ARG A 1 95 ? -19.407 3.828 27.111 1.00 88.19 95 ARG A N 1
ATOM 720 C CA . ARG A 1 95 ? -19.630 4.715 28.255 1.00 88.19 95 ARG A CA 1
ATOM 721 C C . ARG A 1 95 ? -21.101 4.790 28.670 1.00 88.19 95 ARG A C 1
ATOM 723 O O . ARG A 1 95 ? -21.405 4.798 29.858 1.00 88.19 95 ARG A O 1
ATOM 730 N N . ARG A 1 96 ? -22.028 4.830 27.706 1.00 86.88 96 ARG A N 1
ATOM 731 C CA . ARG A 1 96 ? -23.473 4.828 28.002 1.00 86.88 96 ARG A CA 1
ATOM 732 C C . ARG A 1 96 ? -23.934 3.504 28.610 1.00 86.88 96 ARG A C 1
ATOM 734 O O . ARG A 1 96 ? -24.783 3.526 29.495 1.00 86.88 96 ARG A O 1
ATOM 741 N N . ILE A 1 97 ? -23.386 2.377 28.155 1.00 78.00 97 ILE A N 1
ATOM 742 C CA . ILE A 1 97 ? -23.670 1.055 28.729 1.00 78.00 97 ILE A CA 1
ATOM 743 C C . ILE A 1 97 ? -23.171 0.990 30.177 1.00 78.00 97 ILE A C 1
ATOM 745 O O . ILE A 1 97 ? -23.910 0.530 31.051 1.00 78.00 97 ILE A O 1
ATOM 749 N N . ASP A 1 98 ? -21.968 1.498 30.444 1.00 81.12 98 ASP A N 1
ATOM 750 C CA . ASP A 1 98 ? -21.401 1.550 31.791 1.00 81.12 98 ASP A CA 1
ATOM 751 C C . ASP A 1 98 ? -22.235 2.436 32.722 1.00 81.12 98 ASP A C 1
ATOM 753 O O . ASP A 1 98 ? -22.610 1.987 33.808 1.00 81.12 98 ASP A O 1
ATOM 757 N N . ASP A 1 99 ? -22.609 3.641 32.282 1.00 86.19 99 ASP A N 1
ATOM 758 C CA . ASP A 1 99 ? -23.456 4.562 33.048 1.00 86.19 99 ASP A CA 1
ATOM 759 C C . ASP A 1 99 ? -24.824 3.926 33.388 1.00 86.19 99 ASP A C 1
ATOM 761 O O . ASP A 1 99 ? -25.283 3.987 34.535 1.00 86.19 99 ASP A O 1
ATOM 765 N N . ASP A 1 100 ? -25.464 3.252 32.424 1.00 81.81 100 ASP A N 1
ATOM 766 C CA . ASP A 1 100 ? -26.743 2.556 32.629 1.00 81.81 100 ASP A CA 1
ATOM 767 C C . ASP A 1 100 ? -26.600 1.340 33.565 1.00 81.81 100 ASP A C 1
ATOM 769 O O . ASP A 1 100 ? -27.498 1.058 34.378 1.00 81.81 100 ASP A O 1
ATOM 773 N N . SER A 1 101 ? -25.472 0.625 33.495 1.00 78.81 101 SER A N 1
ATOM 774 C CA . SER A 1 101 ? -25.164 -0.500 34.384 1.00 78.81 101 SER A CA 1
ATOM 775 C C . SER A 1 101 ? -24.966 -0.031 35.829 1.00 78.81 101 SER A C 1
ATOM 777 O O . SER A 1 101 ? -25.572 -0.594 36.746 1.00 78.81 101 SER A O 1
ATOM 779 N N . GLN A 1 102 ? -24.226 1.065 36.034 1.00 85.50 102 GLN A N 1
ATOM 780 C CA . GLN A 1 102 ? -23.997 1.675 37.343 1.00 85.50 102 GLN A CA 1
ATOM 781 C C . GLN A 1 102 ? -25.295 2.226 37.933 1.00 85.50 102 GLN A C 1
ATOM 783 O O . GLN A 1 102 ? -25.588 1.988 39.106 1.00 85.50 102 GLN A O 1
ATOM 788 N N . ALA A 1 103 ? -26.118 2.902 37.127 1.00 86.00 103 ALA A N 1
ATOM 789 C CA . ALA A 1 103 ? -27.426 3.388 37.561 1.00 86.00 103 ALA A CA 1
ATOM 790 C C . ALA A 1 103 ? -28.345 2.240 38.007 1.00 86.00 103 ALA A C 1
ATOM 792 O O . ALA A 1 103 ? -29.061 2.360 39.003 1.00 86.00 103 ALA A O 1
ATOM 793 N N . SER A 1 104 ? -28.307 1.110 37.299 1.00 80.62 104 SER A N 1
ATOM 794 C CA . SER A 1 104 ? -29.089 -0.079 37.650 1.00 80.62 104 SER A CA 1
ATOM 795 C C . SER A 1 104 ? -28.572 -0.748 38.929 1.00 80.62 104 SER A C 1
ATOM 797 O O . SER A 1 104 ? -29.371 -1.125 39.785 1.00 80.62 104 SER A O 1
ATOM 799 N N . ALA A 1 105 ? -27.249 -0.837 39.101 1.00 80.50 105 ALA A N 1
ATOM 800 C CA . ALA A 1 105 ? -26.626 -1.358 40.316 1.00 80.50 105 ALA A CA 1
ATOM 801 C C . ALA A 1 105 ? -26.930 -0.487 41.548 1.00 80.50 105 ALA A C 1
ATOM 803 O O . ALA A 1 105 ? -27.249 -1.025 42.607 1.00 80.50 105 ALA A O 1
ATOM 804 N N . MET A 1 106 ? -26.907 0.845 41.405 1.00 87.94 106 MET A N 1
ATOM 805 C CA . MET A 1 106 ? -27.291 1.770 42.479 1.00 87.94 106 MET A CA 1
ATOM 806 C C . MET A 1 106 ? -28.751 1.586 42.895 1.00 87.94 106 MET A C 1
ATOM 808 O O . MET A 1 106 ? -29.021 1.468 44.086 1.00 87.94 106 MET A O 1
ATOM 812 N N . ARG A 1 107 ? -29.684 1.473 41.939 1.00 85.25 107 ARG A N 1
ATOM 813 C CA . ARG A 1 107 ? -31.099 1.201 42.254 1.00 85.25 107 ARG A CA 1
ATOM 814 C C . ARG A 1 107 ? -31.272 -0.116 43.004 1.00 85.25 107 ARG A C 1
ATOM 816 O O . ARG A 1 107 ? -32.006 -0.164 43.985 1.00 85.25 107 ARG A O 1
ATOM 823 N N . LEU A 1 108 ? -30.578 -1.176 42.583 1.00 82.75 108 LEU A N 1
ATOM 824 C CA . LEU A 1 108 ? -30.620 -2.453 43.294 1.00 82.75 108 LEU A CA 1
ATOM 825 C C . LEU A 1 108 ? -30.108 -2.296 44.735 1.00 82.75 108 LEU A C 1
ATOM 827 O O . LEU A 1 108 ? -30.781 -2.737 45.662 1.00 82.75 108 LEU A O 1
ATOM 831 N N . ALA A 1 109 ? -28.975 -1.617 44.932 1.00 85.25 109 ALA A N 1
ATOM 832 C CA . ALA A 1 109 ? -28.415 -1.371 46.259 1.00 85.25 109 ALA A CA 1
ATOM 833 C C . ALA A 1 109 ? -29.367 -0.562 47.163 1.00 85.25 109 ALA A C 1
ATOM 835 O O . ALA A 1 109 ? -29.556 -0.925 48.323 1.00 85.25 109 ALA A O 1
ATOM 836 N N . GLU A 1 110 ? -30.014 0.479 46.630 1.00 89.06 110 GLU A N 1
ATOM 837 C CA . GLU A 1 110 ? -31.026 1.269 47.347 1.00 89.06 110 GLU A CA 1
ATOM 838 C C . GLU A 1 110 ? -32.222 0.404 47.772 1.00 89.06 110 GLU A C 1
ATOM 840 O O . GLU A 1 110 ? -32.626 0.439 48.936 1.00 89.06 110 GLU A O 1
ATOM 845 N N . THR A 1 111 ? -32.754 -0.434 46.873 1.00 84.50 111 THR A N 1
ATOM 846 C CA . THR A 1 111 ? -33.867 -1.342 47.215 1.00 84.50 111 THR A CA 1
ATOM 847 C C . THR A 1 111 ? -33.470 -2.415 48.232 1.00 84.50 111 THR A C 1
ATOM 849 O O . THR A 1 111 ? -34.251 -2.749 49.124 1.00 84.50 111 THR A O 1
ATOM 852 N N . GLU A 1 112 ? -32.244 -2.942 48.160 1.00 84.81 112 GLU A N 1
ATOM 853 C CA . GLU A 1 112 ? -31.736 -3.904 49.141 1.00 84.81 112 GLU A CA 1
ATOM 854 C C . GLU A 1 112 ? -31.544 -3.268 50.520 1.00 84.81 112 GLU A C 1
ATOM 856 O O . GLU A 1 112 ? -31.830 -3.916 51.532 1.00 84.81 112 GLU A O 1
ATOM 861 N N . GLN A 1 113 ? -31.106 -2.007 50.577 1.00 90.44 113 GLN A N 1
ATOM 862 C CA . GLN A 1 113 ? -31.018 -1.251 51.822 1.00 90.44 113 GLN A CA 1
ATOM 863 C C . GLN A 1 113 ? -32.409 -1.010 52.423 1.00 90.44 113 GLN A C 1
ATOM 865 O O . GLN A 1 113 ? -32.612 -1.318 53.598 1.00 90.44 113 GLN A O 1
ATOM 870 N N . ALA A 1 114 ? -33.378 -0.552 51.624 1.00 83.50 114 ALA A N 1
ATOM 871 C CA . ALA A 1 114 ? -34.758 -0.351 52.074 1.00 83.50 114 ALA A CA 1
ATOM 872 C C . ALA A 1 114 ? -35.370 -1.648 52.636 1.00 83.50 114 ALA A C 1
ATOM 874 O O . ALA A 1 114 ? -35.974 -1.652 53.710 1.00 83.50 114 ALA A O 1
ATOM 875 N N . LEU A 1 115 ? -35.120 -2.791 51.984 1.00 84.50 115 LEU A N 1
ATOM 876 C CA . LEU A 1 115 ? -35.548 -4.097 52.488 1.00 84.50 115 LEU A CA 1
ATOM 877 C C . LEU A 1 115 ? -34.896 -4.442 53.840 1.00 84.50 115 LEU A C 1
ATOM 879 O O . LEU A 1 115 ? -35.543 -5.040 54.704 1.00 84.50 115 LEU A O 1
ATOM 883 N N . GLN A 1 116 ? -33.612 -4.130 54.033 1.00 87.88 116 GLN A N 1
ATOM 884 C CA . GLN A 1 116 ? -32.927 -4.372 55.308 1.00 87.88 116 GLN A CA 1
ATOM 885 C C . GLN A 1 116 ? -33.491 -3.503 56.435 1.00 87.88 116 GLN A C 1
ATOM 887 O O . GLN A 1 116 ? -33.666 -4.006 57.547 1.00 87.88 116 GLN A O 1
ATOM 892 N N . GLU A 1 117 ? -33.798 -2.238 56.150 1.00 89.31 117 GLU A N 1
ATOM 893 C CA . GLU A 1 117 ? -34.426 -1.313 57.096 1.00 89.31 117 GLU A CA 1
ATOM 894 C C . GLU A 1 117 ? -35.818 -1.813 57.500 1.00 89.31 117 GLU A C 1
ATOM 896 O O . GLU A 1 117 ? -36.060 -2.028 58.687 1.00 89.31 117 GLU A O 1
ATOM 901 N N . ALA A 1 118 ? -36.671 -2.173 56.540 1.00 80.38 118 ALA A N 1
ATOM 902 C CA . ALA A 1 118 ? -37.996 -2.725 56.825 1.00 80.38 118 ALA A CA 1
ATOM 903 C C . ALA A 1 118 ? -37.949 -4.051 57.608 1.00 80.38 118 ALA A C 1
ATOM 905 O O . ALA A 1 118 ? -38.768 -4.299 58.492 1.00 80.38 118 ALA A O 1
ATOM 906 N N . ARG A 1 119 ? -36.961 -4.922 57.341 1.00 85.94 119 ARG A N 1
ATOM 907 C CA . ARG A 1 119 ? -36.761 -6.153 58.135 1.00 85.94 119 ARG A CA 1
ATOM 908 C C . ARG A 1 119 ? -36.403 -5.849 59.580 1.00 85.94 119 ARG A C 1
ATOM 910 O O . ARG A 1 119 ? -36.798 -6.594 60.475 1.00 85.94 119 ARG A O 1
ATOM 917 N N . ARG A 1 120 ? -35.618 -4.796 59.797 1.00 89.62 120 ARG A N 1
ATOM 918 C CA . ARG A 1 120 ? -35.242 -4.351 61.133 1.00 89.62 120 ARG A CA 1
ATOM 919 C C . ARG A 1 120 ? -36.446 -3.770 61.866 1.00 89.62 120 ARG A C 1
ATOM 921 O O . ARG A 1 120 ? -36.679 -4.165 63.000 1.00 89.62 120 ARG A O 1
ATOM 928 N N . GLU A 1 121 ? -37.238 -2.931 61.205 1.00 86.62 121 GLU A N 1
ATOM 929 C CA . GLU A 1 121 ? -38.479 -2.389 61.767 1.00 86.62 121 GLU A CA 1
ATOM 930 C C . GLU A 1 121 ? -39.483 -3.490 62.121 1.00 86.62 121 GLU A C 1
ATOM 932 O O . GLU A 1 121 ? -40.062 -3.458 63.205 1.00 86.62 121 GLU A O 1
ATOM 937 N N . LEU A 1 122 ? -39.629 -4.518 61.274 1.00 82.44 122 LEU A N 1
ATOM 938 C CA . LEU A 1 122 ? -40.451 -5.687 61.596 1.00 82.44 122 LEU A CA 1
ATOM 939 C C . LEU A 1 122 ? -39.934 -6.417 62.843 1.00 82.44 122 LEU A C 1
ATOM 941 O O . LEU A 1 122 ? -40.729 -6.775 63.710 1.00 82.44 122 LEU A O 1
ATOM 945 N N . ALA A 1 123 ? -38.622 -6.647 62.945 1.00 85.88 123 ALA A N 1
ATOM 946 C CA . ALA A 1 123 ? -38.035 -7.323 64.099 1.00 85.88 123 ALA A CA 1
ATOM 947 C C . ALA A 1 123 ? -38.227 -6.517 65.396 1.00 85.88 123 ALA A C 1
ATOM 949 O O . ALA A 1 123 ? -38.588 -7.089 66.426 1.00 85.88 123 ALA A O 1
ATOM 950 N N . ASP A 1 124 ? -38.041 -5.197 65.336 1.00 85.25 124 ASP A N 1
ATOM 951 C CA . ASP A 1 124 ? -38.247 -4.291 66.467 1.00 85.25 124 ASP A CA 1
ATOM 952 C C . ASP A 1 124 ? -39.733 -4.233 66.866 1.00 85.25 124 ASP A C 1
ATOM 954 O O . ASP A 1 124 ? -40.058 -4.297 68.054 1.00 85.25 124 ASP A O 1
ATOM 958 N N . ALA A 1 125 ? -40.649 -4.205 65.890 1.00 78.31 125 ALA A N 1
ATOM 959 C CA . ALA A 1 125 ? -42.085 -4.284 66.132 1.00 78.31 125 ALA A CA 1
ATOM 960 C C . ALA A 1 125 ? -42.459 -5.611 66.805 1.00 78.31 125 ALA A C 1
ATOM 962 O O . ALA A 1 125 ? -43.096 -5.598 67.852 1.00 78.31 125 ALA A O 1
ATOM 963 N N . GLN A 1 126 ? -42.010 -6.755 66.278 1.00 81.06 126 GLN A N 1
ATOM 964 C CA . GLN A 1 126 ? -42.262 -8.074 66.873 1.00 81.06 126 GLN A CA 1
ATOM 965 C C . GLN A 1 126 ? -41.719 -8.183 68.306 1.00 81.06 126 GLN A C 1
ATOM 967 O O . GLN A 1 126 ? -42.394 -8.737 69.175 1.00 81.06 126 GLN A O 1
ATOM 972 N N . ALA A 1 127 ? -40.536 -7.624 68.577 1.00 83.75 127 ALA A N 1
ATOM 973 C CA . ALA A 1 127 ? -39.968 -7.575 69.922 1.00 83.75 127 ALA A CA 1
ATOM 974 C C . ALA A 1 127 ? -40.800 -6.697 70.873 1.00 83.75 127 ALA A C 1
ATOM 976 O O . ALA A 1 127 ? -41.027 -7.084 72.019 1.00 83.75 127 ALA A O 1
ATOM 977 N N . ALA A 1 128 ? -41.297 -5.549 70.401 1.00 78.81 128 ALA A N 1
ATOM 978 C CA . ALA A 1 128 ? -42.178 -4.679 71.179 1.00 78.81 128 ALA A CA 1
ATOM 979 C C . ALA A 1 128 ? -43.520 -5.355 71.499 1.00 78.81 128 ALA A C 1
ATOM 981 O O . ALA A 1 128 ? -44.008 -5.234 72.621 1.00 78.81 128 ALA A O 1
ATOM 982 N N . VAL A 1 129 ? -44.081 -6.113 70.548 1.00 78.56 129 VAL A N 1
ATOM 983 C CA . VAL A 1 129 ? -45.288 -6.922 70.776 1.00 78.56 129 VAL A CA 1
ATOM 984 C C . VAL A 1 129 ? -45.038 -7.966 71.856 1.00 78.56 129 VAL A C 1
ATOM 986 O O . VAL A 1 129 ? -45.827 -8.048 72.791 1.00 78.56 129 VAL A O 1
ATOM 989 N N . ALA A 1 130 ? -43.939 -8.721 71.758 1.00 79.81 130 ALA A N 1
ATOM 990 C CA . ALA A 1 130 ? -43.591 -9.746 72.741 1.00 79.81 130 ALA A CA 1
ATOM 991 C C . ALA A 1 130 ? -43.430 -9.156 74.154 1.00 79.81 130 ALA A C 1
ATOM 993 O O . ALA A 1 130 ? -44.026 -9.658 75.104 1.00 79.81 130 ALA A O 1
ATOM 994 N N . ALA A 1 131 ? -42.705 -8.039 74.282 1.00 81.12 131 ALA A N 1
ATOM 995 C CA . ALA A 1 131 ? -42.529 -7.354 75.562 1.00 81.12 131 ALA A CA 1
ATOM 996 C C . ALA A 1 131 ? -43.858 -6.825 76.129 1.00 81.12 131 ALA A C 1
ATOM 998 O O . ALA A 1 131 ? -44.144 -7.012 77.309 1.00 81.12 131 ALA A O 1
ATOM 999 N N . GLY A 1 132 ? -44.700 -6.216 75.286 1.00 80.00 132 GLY A N 1
ATOM 1000 C CA . GLY A 1 132 ? -46.022 -5.743 75.694 1.00 80.00 132 GLY A CA 1
ATOM 1001 C C . GLY A 1 132 ? -46.936 -6.881 76.152 1.00 80.00 132 GLY A C 1
ATOM 1002 O O . GLY A 1 132 ? -47.646 -6.735 77.145 1.00 80.00 132 GLY A O 1
ATOM 1003 N N . THR A 1 133 ? -46.907 -8.035 75.475 1.00 79.44 133 THR A N 1
ATOM 1004 C CA . THR A 1 133 ? -47.686 -9.208 75.898 1.00 79.44 133 THR A CA 1
ATOM 1005 C C . THR A 1 133 ? -47.193 -9.802 77.211 1.00 79.44 133 THR A C 1
ATOM 1007 O O . THR A 1 133 ? -48.031 -10.190 78.022 1.00 79.44 133 THR A O 1
ATOM 1010 N N . ASP A 1 134 ? -45.879 -9.833 77.443 1.00 81.88 134 ASP A N 1
ATOM 1011 C CA . ASP A 1 134 ? -45.297 -10.340 78.690 1.00 81.88 134 ASP A CA 1
ATOM 1012 C C . ASP A 1 134 ? -45.672 -9.440 79.882 1.00 81.88 134 ASP A C 1
ATOM 1014 O O . ASP A 1 134 ? -46.108 -9.941 80.922 1.00 81.88 134 ASP A O 1
ATOM 1018 N N . ASP A 1 135 ? -45.587 -8.113 79.719 1.00 81.50 135 ASP A N 1
ATOM 1019 C CA . ASP A 1 135 ? -45.970 -7.139 80.752 1.00 81.50 135 ASP A CA 1
ATOM 1020 C C . ASP A 1 135 ? -47.462 -7.244 81.107 1.00 81.50 135 ASP A C 1
ATOM 1022 O O . ASP A 1 135 ? -47.833 -7.280 82.284 1.00 81.50 135 ASP A O 1
ATOM 1026 N N . MET A 1 136 ? -48.335 -7.344 80.100 1.00 78.69 136 MET A N 1
ATOM 1027 C CA . MET A 1 136 ? -49.774 -7.464 80.343 1.00 78.69 136 MET A CA 1
ATOM 1028 C C . MET A 1 136 ? -50.168 -8.836 80.915 1.00 78.69 136 MET A C 1
ATOM 1030 O O . MET A 1 136 ? -51.079 -8.914 81.743 1.00 78.69 136 MET A O 1
ATOM 1034 N N . GLN A 1 137 ? -49.483 -9.920 80.530 1.00 80.69 137 GLN A N 1
ATOM 1035 C CA . GLN A 1 137 ? -49.669 -11.241 81.146 1.00 80.69 137 GLN A CA 1
ATOM 1036 C C . GLN A 1 137 ? -49.276 -11.231 82.620 1.00 80.69 137 GLN A C 1
ATOM 1038 O O . GLN A 1 137 ? -50.017 -11.765 83.447 1.00 80.69 137 GLN A O 1
ATOM 1043 N N . LEU A 1 138 ? -48.163 -10.579 82.963 1.00 85.81 138 LEU A N 1
ATOM 1044 C CA . LEU A 1 138 ? -47.743 -10.406 84.349 1.00 85.81 138 LEU A CA 1
ATOM 1045 C C . LEU A 1 138 ? -48.807 -9.650 85.163 1.00 85.81 138 LEU A C 1
ATOM 1047 O O . LEU A 1 138 ? -49.132 -10.057 86.279 1.00 85.81 138 LEU A O 1
ATOM 1051 N N . GLU A 1 139 ? -49.382 -8.578 84.611 1.00 82.06 139 GLU A N 1
ATOM 1052 C CA . GLU A 1 139 ? -50.454 -7.816 85.265 1.00 82.06 139 GLU A CA 1
ATOM 1053 C C . GLU A 1 139 ? -51.728 -8.656 85.457 1.00 82.06 139 GLU A C 1
ATOM 1055 O O . GLU A 1 139 ? -52.333 -8.636 86.533 1.00 82.06 139 GLU A O 1
ATOM 1060 N N . LEU A 1 140 ? -52.094 -9.474 84.467 1.00 77.56 140 LEU A N 1
ATOM 1061 C CA . LEU A 1 140 ? -53.198 -10.432 84.570 1.00 77.56 140 LEU A CA 1
ATOM 1062 C C . LEU A 1 140 ? -52.965 -11.500 85.637 1.00 77.56 140 LEU A C 1
ATOM 1064 O O . LEU A 1 140 ? -53.888 -11.809 86.393 1.00 77.56 140 LEU A O 1
ATOM 1068 N N . ASP A 1 141 ? -51.759 -12.053 85.724 1.00 84.31 141 ASP A N 1
ATOM 1069 C CA . ASP A 1 141 ? -51.412 -13.051 86.734 1.00 84.31 141 ASP A CA 1
ATOM 1070 C C . ASP A 1 141 ? -51.405 -12.441 88.143 1.00 84.31 141 ASP A C 1
ATOM 1072 O O . ASP A 1 141 ? -51.890 -13.069 89.089 1.00 84.31 141 ASP A O 1
ATOM 1076 N N . MET A 1 142 ? -50.966 -11.185 88.292 1.00 84.62 142 MET A N 1
ATOM 1077 C CA . MET A 1 142 ? -51.109 -10.438 89.547 1.00 84.62 142 MET A CA 1
ATOM 1078 C C . MET A 1 142 ? -52.580 -10.224 89.925 1.00 84.62 142 MET A C 1
ATOM 1080 O O . MET A 1 142 ? -52.948 -10.444 91.080 1.00 84.62 142 MET A O 1
ATOM 1084 N N . LEU A 1 143 ? -53.437 -9.836 88.973 1.00 80.31 143 LEU A N 1
ATOM 1085 C CA . LEU A 1 143 ? -54.873 -9.648 89.210 1.00 80.31 143 LEU A CA 1
ATOM 1086 C C . LEU A 1 143 ? -55.590 -10.967 89.530 1.00 80.31 143 LEU A C 1
ATOM 1088 O O . LEU A 1 143 ? -56.465 -10.996 90.397 1.00 80.31 143 LEU A O 1
ATOM 1092 N N . ARG A 1 144 ? -55.216 -12.072 88.874 1.00 81.44 144 ARG A N 1
ATOM 1093 C CA . ARG A 1 144 ? -55.732 -13.418 89.179 1.00 81.44 144 ARG A CA 1
ATOM 1094 C C . ARG A 1 144 ? -55.326 -13.865 90.574 1.00 81.44 144 ARG A C 1
ATOM 1096 O O . ARG A 1 144 ? -56.195 -14.252 91.345 1.00 81.44 144 ARG A O 1
ATOM 1103 N N . SER A 1 145 ? -54.049 -13.727 90.919 1.00 83.19 145 SER A N 1
ATOM 1104 C CA . SER A 1 145 ? -53.530 -14.012 92.261 1.00 83.19 145 SER A CA 1
ATOM 1105 C C . SER A 1 145 ? -54.241 -13.183 93.339 1.00 83.19 145 SER A C 1
ATOM 1107 O O . SER A 1 145 ? -54.656 -13.717 94.369 1.00 83.19 145 SER A O 1
ATOM 1109 N N . ALA A 1 146 ? -54.467 -11.888 93.089 1.00 79.38 146 ALA A N 1
ATOM 1110 C CA . ALA A 1 146 ? -55.220 -11.024 93.995 1.00 79.38 146 ALA A CA 1
ATOM 1111 C C . ALA A 1 146 ? -56.681 -11.483 94.161 1.00 79.38 146 ALA A C 1
ATOM 1113 O O . ALA A 1 146 ? -57.184 -11.513 95.285 1.00 79.38 146 ALA A O 1
ATOM 1114 N N . ASN A 1 147 ? -57.344 -11.889 93.072 1.00 75.56 147 ASN A N 1
ATOM 1115 C CA . ASN A 1 147 ? -58.694 -12.457 93.118 1.00 75.56 147 ASN A CA 1
ATOM 1116 C C . ASN A 1 147 ? -58.740 -13.781 93.894 1.00 75.56 147 ASN A C 1
ATOM 1118 O O . ASN A 1 147 ? -59.595 -13.934 94.761 1.00 75.56 147 ASN A O 1
ATOM 1122 N N . GLU A 1 148 ? -57.812 -14.708 93.647 1.00 83.19 148 GLU A N 1
ATOM 1123 C CA . GLU A 1 148 ? -57.715 -15.976 94.385 1.00 83.19 148 GLU A CA 1
ATOM 1124 C C . GLU A 1 148 ? -57.488 -15.738 95.884 1.00 83.19 148 GLU A C 1
ATOM 1126 O O . GLU A 1 148 ? -58.094 -16.401 96.729 1.00 83.19 148 GLU A O 1
ATOM 1131 N N . HIS A 1 149 ? -56.660 -14.749 96.236 1.00 82.75 149 HIS A N 1
ATOM 1132 C CA . HIS A 1 149 ? -56.430 -14.368 97.625 1.00 82.75 149 HIS A CA 1
ATOM 1133 C C . HIS A 1 149 ? -57.692 -13.797 98.288 1.00 82.75 149 HIS A C 1
ATOM 1135 O O . HIS A 1 149 ? -58.017 -14.187 99.410 1.00 82.75 149 HIS A O 1
ATOM 1141 N N . LEU A 1 150 ? -58.427 -12.916 97.600 1.00 76.69 150 LEU A N 1
ATOM 1142 C CA . LEU A 1 150 ? -59.697 -12.366 98.085 1.00 76.69 150 LEU A CA 1
ATOM 1143 C C . LEU A 1 150 ? -60.776 -13.449 98.231 1.00 76.69 150 LEU A C 1
ATOM 1145 O O . LEU A 1 150 ? -61.470 -13.477 99.246 1.00 76.69 150 LEU A O 1
ATOM 1149 N N . GLU A 1 151 ? -60.892 -14.371 97.272 1.00 78.81 151 GLU A N 1
ATOM 1150 C CA . GLU A 1 151 ? -61.817 -15.511 97.346 1.00 78.81 151 GLU A CA 1
ATOM 1151 C C . GLU A 1 151 ? -61.470 -16.441 98.519 1.00 78.81 151 GLU A C 1
ATOM 1153 O O . GLU A 1 151 ? -62.359 -16.846 99.275 1.00 78.81 151 GLU A O 1
ATOM 1158 N N . SER A 1 152 ? -60.179 -16.711 98.744 1.00 80.12 152 SER A N 1
ATOM 1159 C CA . SER A 1 152 ? -59.708 -17.465 99.909 1.00 80.12 152 SER A CA 1
ATOM 1160 C C . SER A 1 152 ? -60.058 -16.755 101.223 1.00 80.12 152 SER A C 1
ATOM 1162 O O . SER A 1 152 ? -60.593 -17.397 102.128 1.00 80.12 152 SER A O 1
ATOM 1164 N N . GLN A 1 153 ? -59.830 -15.439 101.330 1.00 77.62 153 GLN A N 1
ATOM 1165 C CA . GLN A 1 153 ? -60.194 -14.650 102.517 1.00 77.62 153 GLN A CA 1
ATOM 1166 C C . GLN A 1 153 ? -61.708 -14.640 102.775 1.00 77.62 153 GLN A C 1
ATOM 1168 O O . GLN A 1 153 ? -62.136 -14.728 103.928 1.00 77.62 153 GLN A O 1
ATOM 1173 N N . LEU A 1 154 ? -62.528 -14.573 101.722 1.00 70.50 154 LEU A N 1
ATOM 1174 C CA . LEU A 1 154 ? -63.985 -14.686 101.832 1.00 70.50 154 LEU A CA 1
ATOM 1175 C C . LEU A 1 154 ? -64.420 -16.062 102.336 1.00 70.50 154 LEU A C 1
ATOM 1177 O O . LEU A 1 154 ? -65.371 -16.149 103.108 1.00 70.50 154 LEU A O 1
ATOM 1181 N N . SER A 1 155 ? -63.727 -17.128 101.928 1.00 76.12 155 SER A N 1
ATOM 1182 C CA . SER A 1 155 ? -64.031 -18.488 102.382 1.00 76.12 155 SER A CA 1
ATOM 1183 C C . SER A 1 155 ? -63.651 -18.742 103.851 1.00 76.12 155 SER A C 1
ATOM 1185 O O . SER A 1 155 ? -64.320 -19.527 104.524 1.00 76.12 155 SER A O 1
ATOM 1187 N N . GLU A 1 156 ? -62.624 -18.053 104.371 1.00 70.62 156 GLU A N 1
ATOM 1188 C CA . GLU A 1 156 ? -62.172 -18.146 105.771 1.00 70.62 156 G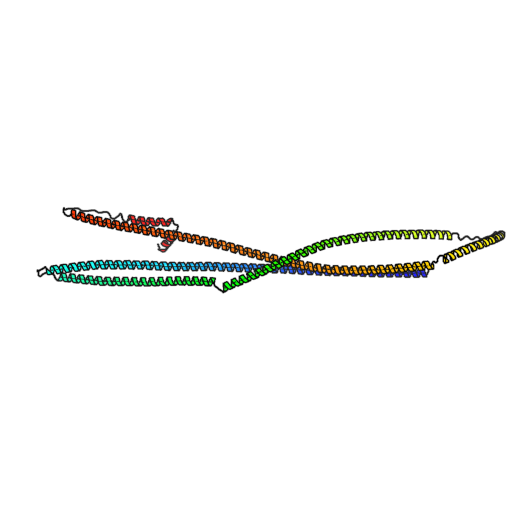LU A CA 1
ATOM 1189 C C . GLU A 1 156 ? -62.891 -17.174 106.726 1.00 70.62 156 GLU A C 1
ATOM 1191 O O . GLU A 1 156 ? -62.983 -17.433 107.930 1.00 70.62 156 GLU A O 1
ATOM 1196 N N . SER A 1 157 ? -63.431 -16.062 106.224 1.00 59.25 157 SER A N 1
ATOM 1197 C CA . SER A 1 157 ? -64.146 -15.072 107.032 1.00 59.25 157 SER A CA 1
ATOM 1198 C C . SER A 1 157 ? -65.585 -15.509 107.331 1.00 59.25 157 SER A C 1
ATOM 1200 O O . SER A 1 157 ? -66.474 -15.436 106.489 1.00 59.25 157 SER A O 1
ATOM 1202 N N . THR A 1 158 ? -65.875 -15.877 108.582 1.00 49.59 158 THR A N 1
ATOM 1203 C CA . THR A 1 158 ? -67.253 -16.084 109.076 1.00 49.59 158 THR A CA 1
ATOM 1204 C C . THR A 1 158 ? -67.994 -14.774 109.409 1.00 49.59 158 THR A C 1
ATOM 1206 O O . THR A 1 158 ? -69.040 -14.806 110.060 1.00 49.59 158 THR A O 1
ATOM 1209 N N . ALA A 1 159 ? -67.457 -13.607 109.028 1.00 49.00 159 ALA A N 1
ATOM 1210 C CA . ALA A 1 159 ? -68.054 -12.300 109.308 1.00 49.00 159 ALA A CA 1
ATOM 1211 C C . ALA A 1 159 ? -68.905 -11.799 108.114 1.00 49.00 159 ALA A C 1
ATOM 1213 O O . ALA A 1 159 ? -68.396 -11.731 106.998 1.00 49.00 159 ALA A O 1
ATOM 1214 N N . PRO A 1 160 ? -70.176 -11.389 108.316 1.00 48.31 160 PRO A N 1
ATOM 1215 C CA . PRO A 1 160 ? -71.124 -11.088 107.232 1.00 48.31 160 PRO A CA 1
ATOM 1216 C C . PRO A 1 160 ? -70.952 -9.702 106.572 1.00 48.31 160 PRO A C 1
ATOM 1218 O O . PRO A 1 160 ? -71.940 -9.069 106.215 1.00 48.31 160 PRO A O 1
ATOM 1221 N N . ALA A 1 161 ? -69.728 -9.192 106.421 1.00 52.78 161 ALA A N 1
ATOM 1222 C CA . ALA A 1 161 ? -69.497 -7.888 105.787 1.00 52.78 161 ALA A CA 1
ATOM 1223 C C . ALA A 1 161 ? -68.143 -7.805 105.067 1.00 52.78 161 ALA A C 1
ATOM 1225 O O . ALA A 1 161 ? -67.419 -6.825 105.221 1.00 52.78 161 ALA A O 1
ATOM 1226 N N . VAL A 1 162 ? -67.784 -8.842 104.308 1.00 54.06 162 VAL A N 1
ATOM 1227 C CA . VAL A 1 162 ? -66.761 -8.685 103.266 1.00 54.06 162 VAL A CA 1
ATOM 1228 C C . VAL A 1 162 ? -67.465 -8.139 102.023 1.00 54.06 162 VAL A C 1
ATOM 1230 O O . VAL A 1 162 ? -68.504 -8.657 101.616 1.00 54.06 162 VAL A O 1
ATOM 1233 N N . ASP A 1 163 ? -66.948 -7.028 101.504 1.00 65.38 163 ASP A N 1
ATOM 1234 C CA . ASP A 1 163 ? -67.587 -6.166 100.512 1.00 65.38 163 ASP A CA 1
ATOM 1235 C C . ASP A 1 163 ? -67.528 -6.822 99.120 1.00 65.38 163 ASP A C 1
ATOM 1237 O O . ASP A 1 163 ? -66.556 -6.685 98.382 1.00 65.38 163 ASP A O 1
ATOM 1241 N N . GLU A 1 164 ? -68.573 -7.571 98.757 1.00 73.94 164 GLU A N 1
ATOM 1242 C CA . GLU A 1 164 ? -68.749 -8.234 97.449 1.00 73.94 164 GLU A CA 1
ATOM 1243 C C . GLU A 1 164 ? -68.543 -7.265 96.260 1.00 73.94 164 GLU A C 1
ATOM 1245 O O . GLU A 1 164 ? -68.157 -7.672 95.162 1.00 73.94 164 GLU A O 1
ATOM 1250 N N . GLY A 1 165 ? -68.695 -5.956 96.501 1.00 78.44 165 GLY A N 1
ATOM 1251 C CA . GLY A 1 165 ? -68.367 -4.898 95.550 1.00 78.44 165 GLY A CA 1
ATOM 1252 C C . GLY A 1 165 ? -66.877 -4.769 95.204 1.00 78.44 165 GLY A C 1
ATOM 1253 O O . GLY A 1 165 ? -66.569 -4.372 94.083 1.00 78.44 165 GLY A O 1
ATOM 1254 N N . GLU A 1 166 ? -65.942 -5.100 96.099 1.00 77.81 166 GLU A N 1
ATOM 1255 C CA . GLU A 1 166 ? -64.499 -5.075 95.793 1.00 77.81 166 GLU A CA 1
ATOM 1256 C C . GLU A 1 166 ? -64.099 -6.229 94.869 1.00 77.81 166 GLU A C 1
ATOM 1258 O O . GLU A 1 166 ? -63.331 -6.030 93.928 1.00 77.81 166 GLU A O 1
ATOM 1263 N N . LEU A 1 167 ? -64.695 -7.406 95.070 1.00 77.81 167 LEU A N 1
ATOM 1264 C CA . LEU A 1 167 ? -64.463 -8.585 94.234 1.00 77.81 167 LEU A CA 1
ATOM 1265 C C . LEU A 1 167 ? -65.063 -8.402 92.835 1.00 77.81 167 LEU A C 1
ATOM 1267 O O . LEU A 1 167 ? -64.441 -8.754 91.832 1.00 77.81 167 LEU A O 1
ATOM 1271 N N . GLN A 1 168 ? -66.234 -7.763 92.749 1.00 83.12 168 GLN A N 1
ATOM 1272 C CA . GLN A 1 168 ? -66.815 -7.373 91.468 1.00 83.12 168 GLN A CA 1
ATOM 1273 C C . GLN A 1 168 ? -65.939 -6.339 90.741 1.00 83.12 168 GLN A C 1
ATOM 1275 O O . GLN A 1 168 ? -65.648 -6.528 89.566 1.00 83.12 168 GLN A O 1
ATOM 1280 N N . ARG A 1 169 ? -65.422 -5.311 91.435 1.00 82.06 169 ARG A N 1
ATOM 1281 C CA . ARG A 1 169 ? -64.489 -4.335 90.835 1.00 82.06 169 ARG A CA 1
ATOM 1282 C C . ARG A 1 169 ? -63.196 -4.983 90.338 1.00 82.06 169 ARG A C 1
ATOM 1284 O O . ARG A 1 169 ? -62.699 -4.581 89.293 1.00 82.06 169 ARG A O 1
ATOM 1291 N N . ALA A 1 170 ? -62.651 -5.964 91.057 1.00 77.50 170 ALA A N 1
ATOM 1292 C CA . ALA A 1 170 ? -61.452 -6.686 90.633 1.00 77.50 170 ALA A CA 1
ATOM 1293 C C . ALA A 1 170 ? -61.712 -7.576 89.403 1.00 77.50 170 ALA A C 1
ATOM 1295 O O . ALA A 1 170 ? -60.865 -7.654 88.513 1.00 77.50 170 ALA A O 1
ATOM 1296 N N . ARG A 1 171 ? -62.892 -8.204 89.311 1.00 80.88 171 ARG A N 1
ATOM 1297 C CA . ARG A 1 171 ? -63.324 -8.945 88.112 1.00 80.88 171 ARG A CA 1
ATOM 1298 C C . ARG A 1 171 ? -63.551 -8.027 86.916 1.00 80.88 171 ARG A C 1
ATOM 1300 O O . ARG A 1 171 ? -63.078 -8.347 85.831 1.00 80.88 171 ARG A O 1
ATOM 1307 N N . ASP A 1 172 ? -64.213 -6.892 87.122 1.00 83.38 172 ASP A N 1
ATOM 1308 C CA . ASP A 1 172 ? -64.452 -5.903 86.069 1.00 83.38 172 ASP A CA 1
ATOM 1309 C C . ASP A 1 172 ? -63.119 -5.299 85.585 1.00 83.38 172 ASP A C 1
ATOM 1311 O O . ASP A 1 172 ? -62.890 -5.203 84.384 1.00 83.38 172 ASP A O 1
ATOM 1315 N N . ALA A 1 173 ? -62.182 -5.000 86.495 1.00 80.19 173 ALA A N 1
ATOM 1316 C CA . ALA A 1 173 ? -60.839 -4.535 86.142 1.00 80.19 173 ALA A CA 1
ATOM 1317 C C . ALA A 1 173 ? -60.035 -5.589 85.361 1.00 80.19 173 ALA A C 1
ATOM 1319 O O . ALA A 1 173 ? -59.373 -5.246 84.386 1.00 80.19 173 ALA A O 1
ATOM 1320 N N . ALA A 1 174 ? -60.111 -6.869 85.745 1.00 76.50 174 ALA A N 1
ATOM 1321 C CA . ALA A 1 174 ? -59.469 -7.954 85.003 1.00 76.50 174 ALA A CA 1
ATOM 1322 C C . ALA A 1 174 ? -60.097 -8.160 83.612 1.00 76.50 174 ALA A C 1
ATOM 1324 O O . ALA A 1 174 ? -59.375 -8.428 82.654 1.00 76.50 174 ALA A O 1
ATOM 1325 N N . ALA A 1 175 ? -61.418 -8.004 83.483 1.00 81.81 175 ALA A N 1
ATOM 1326 C CA . ALA A 1 175 ? -62.115 -8.072 82.200 1.00 81.81 175 ALA A CA 1
ATOM 1327 C C . ALA A 1 175 ? -61.744 -6.897 81.280 1.00 81.81 175 ALA A C 1
ATOM 1329 O O . ALA A 1 175 ? -61.441 -7.120 80.109 1.00 81.81 175 ALA A O 1
ATOM 1330 N N . ASP A 1 176 ? -61.684 -5.674 81.813 1.00 83.56 176 ASP A N 1
ATOM 1331 C CA . ASP A 1 176 ? -61.219 -4.490 81.083 1.00 83.56 176 ASP A CA 1
ATOM 1332 C C . ASP A 1 176 ? -59.761 -4.647 80.629 1.00 83.56 176 ASP A C 1
ATOM 1334 O O . ASP A 1 176 ? -59.414 -4.266 79.510 1.00 83.56 176 ASP A O 1
ATOM 1338 N N . LEU A 1 177 ? -58.895 -5.216 81.475 1.00 78.38 177 LEU A N 1
ATOM 1339 C CA . LEU A 1 177 ? -57.488 -5.439 81.138 1.00 78.38 177 LEU A CA 1
ATOM 1340 C C . LEU A 1 177 ? -57.328 -6.524 80.069 1.00 78.38 177 LEU A C 1
ATOM 1342 O O . LEU A 1 177 ? -56.572 -6.335 79.120 1.00 78.38 177 LEU A O 1
ATOM 1346 N N . GLN A 1 178 ? -58.104 -7.608 80.157 1.00 81.12 178 GLN A N 1
ATOM 1347 C CA . GLN A 1 178 ? -58.173 -8.634 79.115 1.00 81.12 178 GLN A CA 1
ATOM 1348 C C . GLN A 1 178 ? -58.664 -8.044 77.785 1.00 81.12 178 GLN A C 1
ATOM 1350 O O . GLN A 1 178 ? -58.065 -8.296 76.745 1.00 81.12 178 GLN A O 1
ATOM 1355 N N . GLN A 1 179 ? -59.703 -7.205 77.810 1.00 87.25 179 GLN A N 1
ATOM 1356 C CA . GLN A 1 179 ? -60.205 -6.537 76.611 1.00 87.25 179 GLN A CA 1
ATOM 1357 C C . GLN A 1 179 ? -59.163 -5.578 76.012 1.00 87.25 179 GLN A C 1
ATOM 1359 O O . GLN A 1 179 ? -59.025 -5.510 74.788 1.00 87.25 179 GLN A O 1
ATOM 1364 N N . LYS A 1 180 ? -58.405 -4.858 76.850 1.00 82.62 180 LYS A N 1
ATOM 1365 C CA . LYS A 1 180 ? -57.282 -4.024 76.398 1.00 82.62 180 LYS A CA 1
ATOM 1366 C C . LYS A 1 180 ? -56.179 -4.863 75.761 1.00 82.62 180 LYS A C 1
ATOM 1368 O O . LYS A 1 180 ? -55.770 -4.510 74.657 1.00 82.62 180 LYS A O 1
ATOM 1373 N N . MET A 1 181 ? -55.774 -5.978 76.379 1.00 76.75 181 MET A N 1
ATOM 1374 C CA . MET A 1 181 ? -54.807 -6.904 75.779 1.00 76.75 181 MET A CA 1
ATOM 1375 C C . MET A 1 181 ? -55.271 -7.382 74.411 1.00 76.75 181 MET A C 1
ATOM 1377 O O . MET A 1 181 ? -54.506 -7.329 73.455 1.00 76.75 181 MET A O 1
ATOM 1381 N N . ASP A 1 182 ? -56.526 -7.820 74.308 1.00 82.69 182 ASP A N 1
ATOM 1382 C CA . ASP A 1 182 ? -57.071 -8.344 73.061 1.00 82.69 182 ASP A CA 1
ATOM 1383 C C . ASP A 1 182 ? -57.089 -7.252 71.981 1.00 82.69 182 ASP A C 1
ATOM 1385 O O . ASP A 1 182 ? -56.740 -7.525 70.835 1.00 82.69 182 ASP A O 1
ATOM 1389 N N . SER A 1 183 ? -57.416 -6.002 72.340 1.00 85.06 183 SER A N 1
ATOM 1390 C CA . SER A 1 183 ? -57.377 -4.866 71.410 1.00 85.06 183 SER A CA 1
ATOM 1391 C C . SER A 1 183 ? -55.957 -4.502 70.963 1.00 85.06 183 SER A C 1
ATOM 1393 O O . SER A 1 183 ? -55.722 -4.357 69.765 1.00 85.06 183 SER A O 1
ATOM 1395 N N . GLN A 1 184 ? -54.996 -4.437 71.890 1.00 80.81 184 GLN A N 1
ATOM 1396 C CA . GLN A 1 184 ? -53.600 -4.130 71.577 1.00 80.81 184 GLN A CA 1
ATOM 1397 C C . GLN A 1 184 ? -52.955 -5.259 70.775 1.00 80.81 184 GLN A C 1
ATOM 1399 O O . GLN A 1 184 ? -52.244 -4.994 69.812 1.00 80.81 184 GLN A O 1
ATOM 1404 N N . ALA A 1 185 ? -53.255 -6.519 71.093 1.00 78.06 185 ALA A N 1
ATOM 1405 C CA . ALA A 1 185 ? -52.812 -7.667 70.309 1.00 78.06 185 ALA A CA 1
ATOM 1406 C C . ALA A 1 185 ? -53.352 -7.613 68.872 1.00 78.06 185 ALA A C 1
ATOM 1408 O O . ALA A 1 185 ? -52.640 -7.982 67.940 1.00 78.06 185 ALA A O 1
ATOM 1409 N N . LEU A 1 186 ? -54.582 -7.129 68.674 1.00 84.50 186 LEU A N 1
ATOM 1410 C CA . LEU A 1 186 ? -55.185 -6.968 67.350 1.00 84.50 186 LEU A CA 1
ATOM 1411 C C . LEU A 1 186 ? -54.529 -5.831 66.553 1.00 84.50 186 LEU A C 1
ATOM 1413 O O . LEU A 1 186 ? -54.217 -6.023 65.380 1.00 84.50 186 LEU A O 1
ATOM 1417 N N . GLU A 1 187 ? -54.266 -4.685 67.186 1.00 84.88 187 GLU A N 1
ATOM 1418 C CA . GLU A 1 187 ? -53.543 -3.558 66.573 1.00 84.88 187 GLU A CA 1
ATOM 1419 C C . GLU A 1 187 ? -52.113 -3.946 66.187 1.00 84.88 187 GLU A C 1
ATOM 1421 O O . GLU A 1 187 ? -51.671 -3.709 65.063 1.00 84.88 187 GLU A O 1
ATOM 1426 N N . HIS A 1 188 ? -51.404 -4.609 67.096 1.00 77.81 188 HIS A N 1
ATOM 1427 C CA . HIS A 1 188 ? -50.055 -5.100 66.861 1.00 77.81 188 HIS A CA 1
ATOM 1428 C C . HIS A 1 188 ? -50.000 -6.154 65.759 1.00 77.81 188 HIS A C 1
ATOM 1430 O O . HIS A 1 188 ? -49.120 -6.102 64.901 1.00 77.81 188 HIS A O 1
ATOM 1436 N N . ARG A 1 189 ? -50.962 -7.080 65.733 1.00 81.81 189 ARG A N 1
ATOM 1437 C CA . ARG A 1 189 ? -51.076 -8.069 64.662 1.00 81.81 189 ARG A CA 1
ATOM 1438 C C . ARG A 1 189 ? -51.332 -7.408 63.310 1.00 81.81 189 ARG A C 1
ATOM 1440 O O . ARG A 1 189 ? -50.690 -7.789 62.340 1.00 81.81 189 ARG A O 1
ATOM 1447 N N . ALA A 1 190 ? -52.194 -6.394 63.252 1.00 82.94 190 ALA A N 1
ATOM 1448 C CA . ALA A 1 190 ? -52.434 -5.636 62.026 1.00 82.94 190 ALA A CA 1
ATOM 1449 C C . ALA A 1 190 ? -51.179 -4.879 61.550 1.00 82.94 190 ALA A C 1
ATOM 1451 O O . ALA A 1 190 ? -50.905 -4.846 60.352 1.00 82.94 190 ALA A O 1
ATOM 1452 N N . ALA A 1 191 ? -50.391 -4.309 62.469 1.00 79.25 191 ALA A N 1
ATOM 1453 C CA . ALA A 1 191 ? -49.128 -3.647 62.136 1.00 79.25 191 ALA A CA 1
ATOM 1454 C C . ALA A 1 191 ? -48.075 -4.634 61.600 1.00 79.25 191 ALA A C 1
ATOM 1456 O O . ALA A 1 191 ? -47.399 -4.338 60.616 1.00 79.25 191 ALA A O 1
ATOM 1457 N N . VAL A 1 192 ? -47.970 -5.823 62.203 1.00 77.75 192 VAL A N 1
ATOM 1458 C CA . VAL A 1 192 ? -47.092 -6.901 61.719 1.00 77.75 192 VAL A CA 1
ATOM 1459 C C . VAL A 1 192 ? -47.534 -7.383 60.336 1.00 77.75 192 VAL A C 1
ATOM 1461 O O . VAL A 1 192 ? -46.702 -7.462 59.440 1.00 77.75 192 VAL A O 1
ATOM 1464 N N . GLU A 1 193 ? -48.831 -7.629 60.123 1.00 86.06 193 GLU A N 1
ATOM 1465 C CA . GLU A 1 193 ? -49.372 -8.039 58.816 1.00 86.06 193 GLU A CA 1
ATOM 1466 C C . GLU A 1 193 ? -49.124 -6.971 57.728 1.00 86.06 193 GLU A C 1
ATOM 1468 O O . GLU A 1 193 ? -48.823 -7.315 56.584 1.00 86.06 193 GLU A O 1
ATOM 1473 N N . ALA A 1 194 ? -49.186 -5.679 58.073 1.00 82.19 194 ALA A N 1
ATOM 1474 C CA . ALA A 1 194 ? -48.872 -4.585 57.150 1.00 82.19 194 ALA A CA 1
ATOM 1475 C C . ALA A 1 194 ? -47.382 -4.548 56.760 1.00 82.19 194 ALA A C 1
ATOM 1477 O O . ALA A 1 194 ? -47.065 -4.458 55.574 1.00 82.19 194 ALA A O 1
ATOM 1478 N N . LEU A 1 195 ? -46.474 -4.675 57.734 1.00 78.75 195 LEU A N 1
ATOM 1479 C CA . LEU A 1 195 ? -45.027 -4.731 57.483 1.00 78.75 195 LEU A CA 1
ATOM 1480 C C . LEU A 1 195 ? -44.625 -5.994 56.706 1.00 78.75 195 LEU A C 1
ATOM 1482 O O . LEU A 1 195 ? -43.762 -5.945 55.831 1.00 78.75 195 LEU A O 1
ATOM 1486 N N . GLU A 1 196 ? -45.265 -7.133 56.978 1.00 83.31 196 GLU A N 1
ATOM 1487 C CA . GLU A 1 196 ? -45.061 -8.363 56.208 1.00 83.31 196 GLU A CA 1
ATOM 1488 C C . GLU A 1 196 ? -45.497 -8.194 54.746 1.00 83.31 196 GLU A C 1
ATOM 1490 O O . GLU A 1 196 ? -44.775 -8.628 53.844 1.00 83.31 196 GLU A O 1
ATOM 1495 N N . ALA A 1 197 ? -46.621 -7.514 54.492 1.00 84.88 197 ALA A N 1
ATOM 1496 C CA . ALA A 1 197 ? -47.068 -7.198 53.138 1.00 84.88 197 ALA A CA 1
ATOM 1497 C C . ALA A 1 197 ? -46.067 -6.287 52.398 1.00 84.88 197 ALA A C 1
ATOM 1499 O O . ALA A 1 197 ? -45.725 -6.550 51.242 1.00 84.88 197 ALA A O 1
ATOM 1500 N N . GLU A 1 198 ? -45.534 -5.264 53.066 1.00 86.12 198 GLU A N 1
ATOM 1501 C CA . GLU A 1 198 ? -44.516 -4.372 52.500 1.00 86.12 198 GLU A CA 1
ATOM 1502 C C . GLU A 1 198 ? -43.207 -5.116 52.183 1.00 86.12 198 GLU A C 1
ATOM 1504 O O . GLU A 1 198 ? -42.646 -4.973 51.094 1.00 86.12 198 GLU A O 1
ATOM 1509 N N . LEU A 1 199 ? -42.768 -6.014 53.071 1.00 78.81 199 LEU A N 1
ATOM 1510 C CA . LEU A 1 199 ? -41.616 -6.884 52.823 1.00 78.81 199 LEU A CA 1
ATOM 1511 C C . LEU A 1 199 ? -41.831 -7.835 51.645 1.00 78.81 199 LEU A C 1
ATOM 1513 O O . LEU A 1 199 ? -40.879 -8.105 50.908 1.00 78.81 199 LEU A O 1
ATOM 1517 N N . THR A 1 200 ? -43.044 -8.365 51.459 1.00 87.38 200 THR A N 1
ATOM 1518 C CA . THR A 1 200 ? -43.348 -9.177 50.272 1.00 87.38 200 THR A CA 1
ATOM 1519 C C . THR A 1 200 ? -43.285 -8.346 48.995 1.00 87.38 200 THR A C 1
ATOM 1521 O O . THR A 1 200 ? -42.641 -8.781 48.044 1.00 87.38 200 THR A O 1
ATOM 1524 N N . ALA A 1 201 ? -43.823 -7.123 49.002 1.00 84.06 201 ALA A N 1
ATOM 1525 C CA . ALA A 1 201 ? -43.770 -6.224 47.851 1.00 84.06 201 ALA A CA 1
ATOM 1526 C C . ALA A 1 201 ? -42.324 -5.854 47.467 1.00 84.06 201 ALA A C 1
ATOM 1528 O O . ALA A 1 201 ? -41.945 -6.001 46.306 1.00 84.06 201 ALA A O 1
ATOM 1529 N N . MET A 1 202 ? -41.483 -5.474 48.436 1.00 80.62 202 MET A N 1
ATOM 1530 C CA . MET A 1 202 ? -40.064 -5.178 48.180 1.00 80.62 202 MET A CA 1
ATOM 1531 C C . MET A 1 202 ? -39.281 -6.407 47.703 1.00 80.62 202 MET A C 1
ATOM 1533 O O . MET A 1 202 ? -38.376 -6.302 46.877 1.00 80.62 202 MET A O 1
ATOM 1537 N N . ARG A 1 203 ? -39.615 -7.604 48.201 1.00 84.31 203 ARG A N 1
ATOM 1538 C CA . ARG A 1 203 ? -38.983 -8.848 47.742 1.00 84.31 203 ARG A CA 1
ATOM 1539 C C . ARG A 1 203 ? -39.332 -9.154 46.289 1.00 84.31 203 ARG A C 1
ATOM 1541 O O . ARG A 1 203 ? -38.450 -9.583 45.541 1.00 84.31 203 ARG A O 1
ATOM 1548 N N . ASP A 1 204 ? -40.585 -8.938 45.909 1.00 87.38 204 ASP A N 1
ATOM 1549 C CA . ASP A 1 204 ? -41.049 -9.120 44.538 1.00 87.38 204 ASP A CA 1
ATOM 1550 C C . ASP A 1 204 ? -40.383 -8.100 43.605 1.00 87.38 204 ASP A C 1
ATOM 1552 O O . ASP A 1 204 ? -39.884 -8.488 42.548 1.00 87.38 204 ASP A O 1
ATOM 1556 N N . GLU A 1 205 ? -40.251 -6.840 44.028 1.00 86.31 205 GLU A N 1
ATOM 1557 C CA . GLU A 1 205 ? -39.525 -5.802 43.287 1.00 86.31 205 GLU A CA 1
ATOM 1558 C C . GLU A 1 205 ? -38.046 -6.161 43.081 1.00 86.31 205 GLU A C 1
ATOM 1560 O O . GLU A 1 205 ? -37.559 -6.137 41.950 1.00 86.31 205 GLU A O 1
ATOM 1565 N N . ILE A 1 206 ? -37.340 -6.610 44.125 1.00 81.25 206 ILE A N 1
ATOM 1566 C CA . ILE A 1 206 ? -35.949 -7.081 44.001 1.00 81.25 206 ILE A CA 1
ATOM 1567 C C . ILE A 1 206 ? -35.856 -8.284 43.056 1.00 81.25 206 ILE A C 1
ATOM 1569 O O . ILE A 1 206 ? -34.908 -8.394 42.277 1.00 81.25 206 ILE A O 1
ATOM 1573 N N . SER A 1 207 ? -36.826 -9.202 43.097 1.00 87.12 207 SER A N 1
ATOM 1574 C CA . SER A 1 207 ? -36.849 -10.345 42.181 1.00 87.12 207 SER A CA 1
ATOM 1575 C C . SER A 1 207 ? -37.044 -9.910 40.725 1.00 87.12 207 SER A C 1
ATOM 1577 O O . SER A 1 207 ? -36.369 -10.438 39.838 1.00 87.12 207 SER A O 1
ATOM 1579 N N . ALA A 1 208 ? -37.890 -8.902 40.490 1.00 86.25 208 ALA A N 1
ATOM 1580 C CA . ALA A 1 208 ? -38.118 -8.317 39.178 1.00 86.25 208 ALA A CA 1
ATOM 1581 C C . ALA A 1 208 ? -36.856 -7.608 38.667 1.00 86.25 208 ALA A C 1
ATOM 1583 O O . ALA A 1 208 ? -36.399 -7.929 37.570 1.00 86.25 208 ALA A O 1
ATOM 1584 N N . LEU A 1 209 ? -36.227 -6.756 39.485 1.00 80.56 209 LEU A N 1
ATOM 1585 C CA . LEU A 1 209 ? -34.982 -6.056 39.144 1.00 80.56 209 LEU A CA 1
ATOM 1586 C C . LEU A 1 209 ? -33.835 -7.027 38.837 1.00 80.56 209 LEU A C 1
ATOM 1588 O O . LEU A 1 209 ? -33.127 -6.856 37.846 1.00 80.56 209 LEU A O 1
ATOM 1592 N N . ARG A 1 210 ? -33.679 -8.099 39.625 1.00 86.25 210 ARG A N 1
ATOM 1593 C CA . ARG A 1 210 ? -32.678 -9.145 39.351 1.00 86.25 210 ARG A CA 1
ATOM 1594 C C . ARG A 1 210 ? -32.977 -9.903 38.061 1.00 86.25 210 ARG A C 1
ATOM 1596 O O . ARG A 1 210 ? -32.055 -10.219 37.316 1.00 86.25 210 ARG A O 1
ATOM 1603 N N . SER A 1 211 ? -34.248 -10.197 37.780 1.00 85.38 211 SER A N 1
ATOM 1604 C CA . SER A 1 211 ? -34.631 -10.844 36.521 1.00 85.38 211 SER A CA 1
ATOM 1605 C C . SER A 1 211 ? -34.363 -9.946 35.311 1.00 85.38 211 SER A C 1
ATOM 1607 O O . SER A 1 211 ? -33.890 -10.433 34.288 1.00 85.38 211 SER A O 1
ATOM 1609 N N . GLU A 1 212 ? -34.584 -8.636 35.452 1.00 85.12 212 GLU A N 1
ATOM 1610 C CA . GLU A 1 212 ? -34.279 -7.642 34.429 1.00 85.12 212 GLU A CA 1
ATOM 1611 C C . GLU A 1 212 ? -32.767 -7.521 34.208 1.00 85.12 212 GLU A C 1
ATOM 1613 O O . GLU A 1 212 ? -32.332 -7.497 33.062 1.00 85.12 212 GLU A O 1
ATOM 1618 N N . GLN A 1 213 ? -31.953 -7.540 35.271 1.00 82.38 213 GLN A N 1
ATOM 1619 C CA . GLN A 1 213 ? -30.490 -7.590 35.161 1.00 82.38 213 GLN A CA 1
ATOM 1620 C C . GLN A 1 213 ? -30.009 -8.831 34.407 1.00 82.38 213 GLN A C 1
ATOM 1622 O O . GLN A 1 213 ? -29.278 -8.699 33.433 1.00 82.38 213 GLN A O 1
ATOM 1627 N N . VAL A 1 214 ? -30.471 -10.025 34.788 1.00 84.94 214 VAL A N 1
ATOM 1628 C CA . VAL A 1 214 ? -30.102 -11.277 34.102 1.00 84.94 214 VAL A CA 1
ATOM 1629 C C . VAL A 1 214 ? -30.550 -11.264 32.639 1.00 84.94 214 VAL A C 1
ATOM 1631 O O . VAL A 1 214 ? -29.860 -11.800 31.770 1.00 84.94 214 VAL A O 1
ATOM 1634 N N . GLN A 1 215 ? -31.707 -10.667 32.348 1.00 83.31 215 GLN A N 1
ATOM 1635 C CA . GLN A 1 215 ? -32.185 -10.533 30.979 1.00 83.31 215 GLN A CA 1
ATOM 1636 C C . GLN A 1 215 ? -31.328 -9.544 30.184 1.00 83.31 215 GLN A C 1
ATOM 1638 O O . GLN A 1 215 ? -30.945 -9.869 29.068 1.00 83.31 215 GLN A O 1
ATOM 1643 N N . ARG A 1 216 ? -30.942 -8.403 30.766 1.00 79.75 216 ARG A N 1
ATOM 1644 C CA . ARG A 1 216 ? -30.022 -7.444 30.136 1.00 79.75 216 ARG A CA 1
ATOM 1645 C C . ARG A 1 216 ? -28.633 -8.032 29.914 1.00 7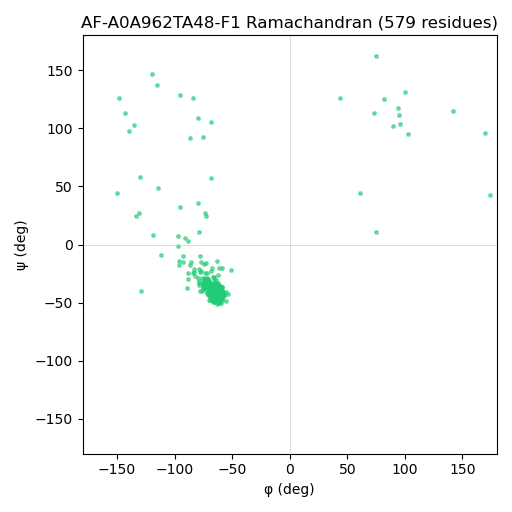9.75 216 ARG A C 1
ATOM 1647 O O . ARG A 1 216 ? -28.081 -7.833 28.844 1.00 79.75 216 ARG A O 1
ATOM 1654 N N . GLU A 1 217 ? -28.097 -8.804 30.856 1.00 79.44 217 GLU A N 1
ATOM 1655 C CA . GLU A 1 217 ? -26.828 -9.525 30.681 1.00 79.44 217 GLU A CA 1
ATOM 1656 C C . GLU A 1 217 ? -26.921 -10.562 29.556 1.00 79.44 217 GLU A C 1
ATOM 1658 O O . GLU A 1 217 ? -25.999 -10.703 28.756 1.00 79.44 217 GLU A O 1
ATOM 1663 N N . LYS A 1 218 ? -28.051 -11.270 29.439 1.00 80.62 218 LYS A N 1
ATOM 1664 C CA . LYS A 1 218 ? -28.309 -12.167 28.304 1.00 80.62 218 LYS A CA 1
ATOM 1665 C C . LYS A 1 218 ? -28.446 -11.417 26.988 1.00 80.62 218 LYS A C 1
ATOM 1667 O O . LYS A 1 218 ? -27.919 -11.883 25.980 1.00 80.62 218 LYS A O 1
ATOM 1672 N N . ASP A 1 219 ? -29.142 -10.290 26.979 1.00 76.19 219 ASP A N 1
ATOM 1673 C CA . ASP A 1 219 ? -29.326 -9.463 25.791 1.00 76.19 219 ASP A CA 1
ATOM 1674 C C . ASP A 1 219 ? -27.983 -8.839 25.364 1.00 76.19 219 ASP A C 1
ATOM 1676 O O . ASP A 1 219 ? -27.672 -8.825 24.179 1.00 76.19 219 ASP A O 1
ATOM 1680 N N . GLN A 1 220 ? -27.120 -8.452 26.308 1.00 73.56 220 GLN A N 1
ATOM 1681 C CA . GLN A 1 220 ? -25.739 -8.020 26.056 1.00 73.56 220 GLN A CA 1
ATOM 1682 C C . GLN A 1 220 ? -24.849 -9.167 25.569 1.00 73.56 220 GLN A C 1
ATOM 1684 O O . GLN A 1 220 ? -24.110 -8.997 24.605 1.00 73.56 220 GLN A O 1
ATOM 1689 N N . ALA A 1 221 ? -24.937 -10.358 26.166 1.00 71.25 221 ALA A N 1
ATOM 1690 C CA . ALA A 1 221 ? -24.176 -11.525 25.721 1.00 71.25 221 ALA A CA 1
ATOM 1691 C C . ALA A 1 221 ? -24.604 -11.986 24.317 1.00 71.25 221 ALA A C 1
ATOM 1693 O O . ALA A 1 221 ? -23.767 -12.373 23.501 1.00 71.25 221 ALA A O 1
ATOM 1694 N N . THR A 1 222 ? -25.901 -11.912 24.008 1.00 69.81 222 THR A N 1
ATOM 1695 C CA . THR A 1 222 ? -26.427 -12.225 22.673 1.00 69.81 222 THR A CA 1
ATOM 1696 C C . THR A 1 222 ? -26.152 -11.115 21.664 1.00 69.81 222 THR A C 1
ATOM 1698 O O . THR A 1 222 ? -25.865 -11.436 20.516 1.00 69.81 222 THR A O 1
ATOM 1701 N N . GLN A 1 223 ? -26.139 -9.838 22.058 1.00 62.28 223 GLN A N 1
ATOM 1702 C CA . GLN A 1 223 ? -25.672 -8.737 21.205 1.00 62.28 223 GLN A CA 1
ATOM 1703 C C . GLN A 1 223 ? -24.164 -8.807 20.948 1.00 62.28 223 GLN A C 1
ATOM 1705 O O . GLN A 1 223 ? -23.748 -8.605 19.813 1.00 62.28 223 GLN A O 1
ATOM 1710 N N . GLY A 1 224 ? -23.351 -9.183 21.937 1.00 58.56 224 GLY A N 1
ATOM 1711 C CA . GLY A 1 224 ? -21.924 -9.459 21.757 1.00 58.56 224 GLY A CA 1
ATOM 1712 C C . GLY A 1 224 ? -21.675 -10.645 20.819 1.00 58.56 224 GLY A C 1
ATOM 1713 O O . GLY A 1 224 ? -20.807 -10.580 19.953 1.00 58.56 224 GLY A O 1
ATOM 1714 N N . GLN A 1 225 ? -22.492 -11.702 20.902 1.00 52.00 225 GLN A N 1
ATOM 1715 C CA . GLN A 1 225 ? -22.452 -12.818 19.948 1.00 52.00 225 GLN A CA 1
ATOM 1716 C C . GLN A 1 225 ? -23.003 -12.458 18.560 1.00 52.00 225 GLN A C 1
ATOM 1718 O O . GLN A 1 225 ? -22.513 -12.991 17.571 1.00 52.00 225 GLN A O 1
ATOM 1723 N N . ALA A 1 226 ? -23.977 -11.551 18.457 1.00 51.66 226 ALA A N 1
ATOM 1724 C CA . ALA A 1 226 ? -24.478 -11.043 17.181 1.00 51.66 226 ALA A CA 1
ATOM 1725 C C . ALA A 1 226 ? -23.495 -10.059 16.521 1.00 51.66 226 ALA A C 1
ATOM 1727 O O . ALA A 1 226 ? -23.414 -10.023 15.300 1.00 51.66 226 ALA A O 1
ATOM 1728 N N . ALA A 1 227 ? -22.703 -9.318 17.301 1.00 49.41 227 ALA A N 1
ATOM 1729 C CA . ALA A 1 227 ? -21.610 -8.482 16.804 1.00 49.41 227 ALA A CA 1
ATOM 1730 C C . ALA A 1 227 ? -20.388 -9.320 16.377 1.00 49.41 227 ALA A C 1
ATOM 1732 O O . ALA A 1 227 ? -19.773 -9.028 15.356 1.00 49.41 227 ALA A O 1
ATOM 1733 N N . ALA A 1 228 ? -20.078 -10.409 17.093 1.00 47.19 228 ALA A N 1
ATOM 1734 C CA . ALA A 1 228 ? -19.044 -11.377 16.700 1.00 47.19 228 ALA A CA 1
ATOM 1735 C C . ALA A 1 228 ? -19.487 -12.339 15.574 1.00 47.19 228 ALA A C 1
ATOM 1737 O O . ALA A 1 228 ? -18.662 -13.029 14.971 1.00 47.19 228 ALA A O 1
ATOM 1738 N N . GLY A 1 229 ? -20.792 -12.407 15.309 1.00 44.31 229 GLY A N 1
ATOM 1739 C CA . GLY A 1 229 ? -21.424 -13.375 14.423 1.00 44.31 229 GLY A CA 1
ATOM 1740 C C . GLY A 1 229 ? -22.367 -12.746 13.411 1.00 44.31 229 GLY A C 1
ATOM 1741 O O . GLY A 1 229 ? -23.304 -13.422 13.000 1.00 44.31 229 GLY A O 1
ATOM 1742 N N . ASP A 1 230 ? -22.162 -11.487 13.010 1.00 55.94 230 ASP A N 1
ATOM 1743 C CA . ASP A 1 230 ? -22.830 -10.973 11.818 1.00 55.94 230 ASP A CA 1
ATOM 1744 C C . ASP A 1 230 ? -22.219 -11.722 10.622 1.00 55.94 230 ASP A C 1
ATOM 1746 O O . ASP A 1 230 ? -21.064 -11.457 10.259 1.00 55.94 230 ASP A O 1
ATOM 1750 N N . PRO A 1 231 ? -22.930 -12.692 10.010 1.00 63.97 231 PRO A N 1
ATOM 1751 C CA . PRO A 1 231 ? -22.391 -13.445 8.886 1.00 63.97 231 PRO A CA 1
ATOM 1752 C C . PRO A 1 231 ? -22.028 -12.508 7.732 1.00 63.97 231 PRO A C 1
ATOM 1754 O O . PRO A 1 231 ? -21.199 -12.866 6.907 1.00 63.97 231 PRO A O 1
ATOM 1757 N N . ALA A 1 232 ? -22.589 -11.294 7.685 1.00 66.19 232 ALA A N 1
ATOM 1758 C CA . ALA A 1 232 ? -22.191 -10.279 6.724 1.00 66.19 232 ALA A CA 1
ATOM 1759 C C . ALA A 1 232 ? -20.791 -9.706 7.004 1.00 66.19 232 ALA A C 1
ATOM 1761 O O . ALA A 1 232 ? -20.066 -9.424 6.054 1.00 66.19 232 ALA A O 1
ATOM 1762 N N . LEU A 1 233 ? -20.382 -9.537 8.267 1.00 65.38 233 LEU A N 1
ATOM 1763 C CA . LEU A 1 233 ? -19.025 -9.098 8.616 1.00 65.38 233 LEU A CA 1
ATOM 1764 C C . LEU A 1 233 ? -18.010 -10.228 8.459 1.00 65.38 233 LEU A C 1
ATOM 1766 O O . LEU A 1 233 ? -16.934 -9.980 7.924 1.00 65.38 233 LEU A O 1
ATOM 1770 N N . GLN A 1 234 ? -18.364 -11.459 8.837 1.00 70.94 234 GLN A N 1
ATOM 1771 C CA . GLN A 1 234 ? -17.520 -12.630 8.570 1.00 70.94 234 GLN A CA 1
ATOM 1772 C C . GLN A 1 234 ? -17.350 -12.861 7.069 1.00 70.94 234 GLN A C 1
ATOM 1774 O O . GLN A 1 234 ? -16.225 -12.996 6.612 1.00 70.94 234 GLN A O 1
ATOM 1779 N N . HIS A 1 235 ? -18.426 -12.785 6.283 1.00 73.50 235 HIS A N 1
ATOM 1780 C CA . HIS A 1 235 ? -18.336 -12.865 4.826 1.00 73.50 235 HIS A CA 1
ATOM 1781 C C . HIS A 1 235 ? -17.506 -11.718 4.245 1.00 73.50 235 HIS A C 1
ATOM 1783 O O . HIS A 1 235 ? -16.715 -11.944 3.342 1.00 73.50 235 HIS A O 1
ATOM 1789 N N . LYS A 1 236 ? -17.631 -10.484 4.757 1.00 74.81 236 LYS A N 1
ATOM 1790 C CA . LYS A 1 236 ? -16.776 -9.364 4.325 1.00 74.81 236 LYS A CA 1
ATOM 1791 C C . LYS A 1 236 ? -15.309 -9.561 4.705 1.00 74.81 236 LYS A C 1
ATOM 1793 O O . LYS A 1 236 ? -14.443 -9.108 3.963 1.00 74.81 236 LYS A O 1
ATOM 1798 N N . LEU A 1 237 ? -15.022 -10.190 5.844 1.00 71.88 237 LEU A N 1
ATOM 1799 C CA . LEU A 1 237 ? -13.665 -10.560 6.244 1.00 71.88 237 LEU A CA 1
ATOM 1800 C C . LEU A 1 237 ? -13.117 -11.668 5.349 1.00 71.88 237 LEU A C 1
ATOM 1802 O O . LEU A 1 237 ? -12.038 -11.490 4.807 1.00 71.88 237 LEU A O 1
ATOM 1806 N N . GLU A 1 238 ? -13.876 -12.736 5.105 1.00 79.19 238 GLU A N 1
ATOM 1807 C CA . GLU A 1 238 ? -13.503 -13.806 4.172 1.00 79.19 238 GLU A CA 1
ATOM 1808 C C . GLU A 1 238 ? -13.295 -13.263 2.750 1.00 79.19 238 GLU A C 1
ATOM 1810 O O . GLU A 1 238 ? -12.317 -13.598 2.091 1.00 79.19 238 GLU A O 1
ATOM 1815 N N . GLU A 1 239 ? -14.163 -12.365 2.283 1.00 84.00 239 GLU A N 1
ATOM 1816 C CA . GLU A 1 239 ? -14.053 -11.714 0.975 1.00 84.00 239 GLU A CA 1
ATOM 1817 C C . GLU A 1 239 ? -12.828 -10.790 0.908 1.00 84.00 239 GLU A C 1
ATOM 1819 O O . GLU A 1 239 ? -12.119 -10.780 -0.099 1.00 84.00 239 GLU A O 1
ATOM 1824 N N . ARG A 1 240 ? -12.508 -10.071 1.994 1.00 83.06 240 ARG A N 1
ATOM 1825 C CA . ARG A 1 240 ? -11.272 -9.279 2.107 1.00 83.06 240 ARG A CA 1
ATOM 1826 C C . ARG A 1 240 ? -10.023 -10.147 2.186 1.00 83.06 240 ARG A C 1
ATOM 1828 O O . ARG A 1 240 ? -9.028 -9.806 1.558 1.00 83.06 240 ARG A O 1
ATOM 1835 N N . GLU A 1 241 ? -10.049 -11.252 2.919 1.00 85.38 241 GLU A N 1
ATOM 1836 C CA . GLU A 1 241 ? -8.939 -12.205 2.993 1.00 85.38 241 GLU A CA 1
ATOM 1837 C C . GLU A 1 241 ? -8.692 -12.859 1.635 1.00 85.38 241 GLU A C 1
ATOM 1839 O O . GLU A 1 241 ? -7.541 -13.000 1.221 1.00 85.38 241 GLU A O 1
ATOM 1844 N N . LEU A 1 242 ? -9.757 -13.186 0.901 1.00 88.81 242 LEU A N 1
ATOM 1845 C CA . LEU A 1 242 ? -9.675 -13.739 -0.445 1.00 88.81 242 LEU A CA 1
ATOM 1846 C C . LEU A 1 242 ? -9.170 -12.693 -1.449 1.00 88.81 242 LEU A C 1
ATOM 1848 O O . LEU A 1 242 ? -8.324 -13.015 -2.280 1.00 88.81 242 LEU A O 1
ATOM 1852 N N . ALA A 1 243 ? -9.593 -11.431 -1.324 1.00 83.06 243 ALA A N 1
ATOM 1853 C CA . ALA A 1 243 ? -9.051 -10.319 -2.104 1.00 83.06 243 ALA A CA 1
ATOM 1854 C C . ALA A 1 243 ? -7.569 -10.049 -1.786 1.00 83.06 243 ALA A C 1
ATOM 1856 O O . ALA A 1 243 ? -6.776 -9.839 -2.699 1.00 83.06 243 ALA A O 1
ATOM 1857 N N . LEU A 1 244 ? -7.161 -10.116 -0.514 1.00 83.38 244 LEU A N 1
ATOM 1858 C CA . LEU A 1 244 ? -5.759 -9.992 -0.104 1.00 83.38 244 LEU A CA 1
ATOM 1859 C C . LEU A 1 244 ? -4.913 -11.166 -0.604 1.00 83.38 244 LEU A C 1
ATOM 1861 O O . LEU A 1 244 ? -3.768 -10.969 -1.007 1.00 83.38 244 LEU A O 1
ATOM 1865 N N . ALA A 1 245 ? -5.452 -12.385 -0.586 1.00 84.31 245 ALA A N 1
ATOM 1866 C CA . ALA A 1 245 ? -4.783 -13.552 -1.145 1.00 84.31 245 ALA A CA 1
ATOM 1867 C C . ALA A 1 245 ? -4.600 -13.411 -2.663 1.00 84.31 245 ALA A C 1
ATOM 1869 O O . ALA A 1 245 ? -3.493 -13.631 -3.151 1.00 84.31 245 ALA A O 1
ATOM 1870 N N . ALA A 1 246 ? -5.638 -12.967 -3.381 1.00 86.62 246 ALA A N 1
ATOM 1871 C CA . ALA A 1 246 ? -5.569 -12.685 -4.813 1.00 86.62 246 ALA A CA 1
ATOM 1872 C C . ALA A 1 246 ? -4.544 -11.583 -5.129 1.00 86.62 246 ALA A C 1
ATOM 1874 O O . ALA A 1 246 ? -3.681 -11.778 -5.979 1.00 86.62 246 ALA A O 1
ATOM 1875 N N . ALA A 1 247 ? -4.548 -10.477 -4.378 1.00 81.75 247 ALA A N 1
ATOM 1876 C CA . ALA A 1 247 ? -3.573 -9.398 -4.541 1.00 81.75 247 ALA A CA 1
ATOM 1877 C C . ALA A 1 247 ? -2.129 -9.865 -4.276 1.00 81.75 247 ALA A C 1
ATOM 1879 O O . ALA A 1 247 ? -1.205 -9.483 -4.991 1.00 81.75 247 ALA A O 1
ATOM 1880 N N . ARG A 1 248 ? -1.910 -10.735 -3.279 1.00 83.75 248 ARG A N 1
ATOM 1881 C CA . ARG A 1 248 ? -0.591 -11.342 -3.014 1.00 83.75 248 ARG A CA 1
ATOM 1882 C C . ARG A 1 248 ? -0.149 -12.286 -4.130 1.00 83.75 248 ARG A C 1
ATOM 1884 O O . ARG A 1 248 ? 1.044 -12.354 -4.426 1.00 83.75 248 ARG A O 1
ATOM 1891 N N . GLU A 1 249 ? -1.078 -13.023 -4.730 1.00 89.38 249 GLU A N 1
ATOM 1892 C CA . GLU A 1 249 ? -0.792 -13.888 -5.875 1.00 89.38 249 GLU A CA 1
ATOM 1893 C C . GLU A 1 249 ? -0.418 -13.063 -7.114 1.00 89.38 249 GLU A C 1
ATOM 1895 O O . GLU A 1 249 ? 0.625 -13.329 -7.717 1.00 89.38 249 GLU A O 1
ATOM 1900 N N . GLU A 1 250 ? -1.172 -12.001 -7.415 1.00 83.19 250 GLU A N 1
ATOM 1901 C CA . GLU A 1 250 ? -0.832 -11.035 -8.467 1.00 83.19 250 GLU A CA 1
ATOM 1902 C C . GLU A 1 250 ? 0.534 -10.386 -8.204 1.00 83.19 250 GLU A C 1
ATOM 1904 O O . GLU A 1 250 ? 1.387 -10.345 -9.090 1.00 83.19 250 GLU A O 1
ATOM 1909 N N . GLN A 1 251 ? 0.818 -9.962 -6.969 1.00 80.06 251 GLN A N 1
ATOM 1910 C CA . GLN A 1 251 ? 2.123 -9.408 -6.601 1.00 80.06 251 GLN A CA 1
ATOM 1911 C C . GLN A 1 251 ? 3.259 -10.417 -6.831 1.00 80.06 251 GLN A C 1
ATOM 1913 O O . GLN A 1 251 ? 4.314 -10.055 -7.360 1.00 80.06 251 GLN A O 1
ATOM 1918 N N . ALA A 1 252 ? 3.059 -11.689 -6.476 1.00 82.62 252 ALA A N 1
ATOM 1919 C CA . ALA A 1 252 ? 4.041 -12.742 -6.712 1.00 82.62 252 ALA A CA 1
ATOM 1920 C C . ALA A 1 252 ? 4.269 -12.995 -8.211 1.00 82.62 252 ALA A C 1
ATOM 1922 O O . ALA A 1 252 ? 5.409 -13.216 -8.630 1.00 82.62 252 ALA A O 1
ATOM 1923 N N . GLU A 1 253 ? 3.217 -12.948 -9.026 1.00 87.75 253 GLU A N 1
ATOM 1924 C CA . GLU A 1 253 ? 3.320 -13.062 -10.481 1.00 87.75 253 GLU A CA 1
ATOM 1925 C C . GLU A 1 253 ? 4.073 -11.873 -11.084 1.00 87.75 253 GLU A C 1
ATOM 1927 O O . GLU A 1 253 ? 4.982 -12.059 -11.896 1.00 87.75 253 GLU A O 1
ATOM 1932 N N . LEU A 1 254 ? 3.804 -10.661 -10.604 1.00 81.94 254 LEU A N 1
ATOM 1933 C CA . LEU A 1 254 ? 4.496 -9.465 -11.059 1.00 81.94 254 LEU A CA 1
ATOM 1934 C C . LEU A 1 254 ? 5.974 -9.440 -10.640 1.00 81.94 254 LEU A C 1
ATOM 1936 O O . LEU A 1 254 ? 6.804 -8.951 -11.402 1.00 81.94 254 LEU A O 1
ATOM 1940 N N . ILE A 1 255 ? 6.337 -9.991 -9.475 1.00 81.94 255 ILE A N 1
ATOM 1941 C CA . ILE A 1 255 ? 7.745 -10.193 -9.086 1.00 81.94 255 ILE A CA 1
ATOM 1942 C C . ILE A 1 255 ? 8.426 -11.180 -10.042 1.00 81.94 255 ILE A C 1
ATOM 1944 O O . ILE A 1 255 ? 9.563 -10.951 -10.456 1.00 81.94 255 ILE A O 1
ATOM 1948 N N . ARG A 1 256 ? 7.748 -12.269 -10.436 1.00 88.06 256 ARG A N 1
ATOM 1949 C CA . ARG A 1 256 ? 8.295 -13.205 -11.435 1.00 88.06 256 ARG A CA 1
ATOM 1950 C C . ARG A 1 256 ? 8.480 -12.530 -12.792 1.00 88.06 256 ARG A C 1
ATOM 1952 O O . ARG A 1 256 ? 9.532 -12.716 -13.395 1.00 88.06 256 ARG A O 1
ATOM 1959 N N . ALA A 1 257 ? 7.507 -11.738 -13.243 1.00 85.00 257 ALA A N 1
ATOM 1960 C CA . ALA A 1 257 ? 7.595 -10.988 -14.494 1.00 85.00 257 ALA A CA 1
ATOM 1961 C C . ALA A 1 257 ? 8.742 -9.965 -14.464 1.00 85.00 257 ALA A C 1
ATOM 1963 O O . ALA A 1 257 ? 9.506 -9.877 -15.420 1.00 85.00 257 ALA A O 1
ATOM 1964 N N . LEU A 1 258 ? 8.920 -9.258 -13.344 1.00 83.12 258 LEU A N 1
ATOM 1965 C CA . LEU A 1 258 ? 10.014 -8.305 -13.165 1.00 83.12 258 LEU A CA 1
ATOM 1966 C C . LEU A 1 258 ? 11.384 -8.993 -13.189 1.00 83.12 258 LEU A C 1
ATOM 1968 O O . LEU A 1 258 ? 12.299 -8.522 -13.854 1.00 83.12 258 LEU A O 1
ATOM 1972 N N . ASN A 1 259 ? 11.523 -10.127 -12.500 1.00 84.81 259 ASN A N 1
ATOM 1973 C CA . ASN A 1 259 ? 12.763 -10.901 -12.509 1.00 84.81 259 ASN A CA 1
ATOM 1974 C C . ASN A 1 259 ? 13.072 -11.464 -13.905 1.00 84.81 259 ASN A C 1
ATOM 1976 O O . ASN A 1 259 ? 14.231 -11.472 -14.316 1.00 84.81 259 ASN A O 1
ATOM 1980 N N . ALA A 1 260 ? 12.048 -11.900 -14.646 1.00 88.38 260 ALA A N 1
ATOM 1981 C CA . ALA A 1 260 ? 12.200 -12.331 -16.033 1.00 88.38 260 ALA A CA 1
ATOM 1982 C C . ALA A 1 260 ? 12.669 -11.170 -16.926 1.00 88.38 260 ALA A C 1
ATOM 1984 O O . ALA A 1 260 ? 13.700 -11.296 -17.583 1.00 88.38 260 ALA A O 1
ATOM 1985 N N . ALA A 1 261 ? 11.999 -10.016 -16.867 1.00 83.25 261 ALA A N 1
ATOM 1986 C CA . ALA A 1 261 ? 12.385 -8.821 -17.617 1.00 83.25 261 ALA A CA 1
ATOM 1987 C C . ALA A 1 261 ? 13.792 -8.318 -17.245 1.00 83.25 261 ALA A C 1
ATOM 1989 O O . ALA A 1 261 ? 14.569 -7.947 -18.120 1.00 83.25 261 ALA A O 1
ATOM 1990 N N . GLY A 1 262 ? 14.164 -8.368 -15.961 1.00 83.00 262 GLY A N 1
ATOM 1991 C CA . GLY A 1 262 ? 15.514 -8.040 -15.500 1.00 83.00 262 GLY A CA 1
ATOM 1992 C C . GLY A 1 262 ? 16.576 -8.966 -16.098 1.00 83.00 262 GLY A C 1
ATOM 1993 O O . GLY A 1 262 ? 17.619 -8.495 -16.546 1.00 83.00 262 GLY A O 1
ATOM 1994 N N . SER A 1 263 ? 16.291 -10.269 -16.187 1.00 88.44 263 SER A N 1
ATOM 1995 C CA . SER A 1 263 ? 17.197 -11.224 -16.838 1.00 88.44 263 SER A CA 1
ATOM 1996 C C . SER A 1 263 ? 17.303 -11.019 -18.355 1.00 88.44 263 SER A C 1
ATOM 1998 O O . SER A 1 263 ? 18.381 -11.185 -18.927 1.00 88.44 263 SER A O 1
ATOM 2000 N N . GLU A 1 264 ? 16.214 -10.609 -19.014 1.00 89.00 264 GLU A N 1
ATOM 2001 C CA . GLU A 1 264 ? 16.219 -10.252 -20.437 1.00 89.00 264 GLU A CA 1
ATOM 2002 C C . GLU A 1 264 ? 17.030 -8.976 -20.687 1.00 89.00 264 GLU A C 1
ATOM 2004 O O . GLU A 1 264 ? 17.816 -8.926 -21.633 1.00 89.00 264 GLU A O 1
ATOM 2009 N N . LEU A 1 265 ? 16.919 -7.978 -19.807 1.00 87.06 265 LEU A N 1
ATOM 2010 C CA . LEU A 1 265 ? 17.714 -6.754 -19.866 1.00 87.06 265 LEU A CA 1
ATOM 2011 C C . LEU A 1 265 ? 19.210 -7.035 -19.693 1.00 87.06 265 LEU A C 1
ATOM 2013 O O . LEU A 1 265 ? 20.015 -6.513 -20.460 1.00 87.06 265 LEU A O 1
ATOM 2017 N N . GLU A 1 266 ? 19.592 -7.895 -18.748 1.00 87.56 266 GLU A N 1
ATOM 2018 C CA . GLU A 1 266 ? 20.989 -8.314 -18.570 1.00 87.56 266 GLU A CA 1
ATOM 2019 C C . GLU A 1 266 ? 21.519 -9.051 -19.817 1.00 87.56 266 GLU A C 1
ATOM 2021 O O . GLU A 1 266 ? 22.645 -8.810 -20.267 1.00 87.56 266 GLU A O 1
ATOM 2026 N N . ALA A 1 267 ? 20.688 -9.891 -20.447 1.00 89.62 267 ALA A N 1
ATOM 2027 C CA . ALA A 1 267 ? 21.029 -10.559 -21.702 1.00 89.62 267 ALA A CA 1
ATOM 2028 C C . ALA A 1 267 ? 21.199 -9.569 -22.870 1.00 89.62 267 ALA A C 1
ATOM 2030 O O . ALA A 1 267 ? 22.156 -9.683 -23.641 1.00 89.62 267 ALA A O 1
ATOM 2031 N N . LEU A 1 268 ? 20.314 -8.576 -22.988 1.00 85.38 268 LEU A N 1
ATOM 2032 C CA . LEU A 1 268 ? 20.402 -7.512 -23.991 1.00 85.38 268 LEU A CA 1
ATOM 2033 C C . LEU A 1 268 ? 21.616 -6.613 -23.759 1.00 85.38 268 LEU A C 1
ATOM 2035 O O . LEU A 1 268 ? 22.307 -6.263 -24.711 1.00 85.38 268 LEU A O 1
ATOM 2039 N N . GLN A 1 269 ? 21.940 -6.293 -22.507 1.00 87.94 269 GLN A N 1
ATOM 2040 C CA . GLN A 1 269 ? 23.133 -5.524 -22.163 1.00 87.94 269 GLN A CA 1
ATOM 2041 C C . GLN A 1 269 ? 24.413 -6.280 -22.542 1.00 87.94 269 GLN A C 1
ATOM 2043 O O . GLN A 1 269 ? 25.348 -5.681 -23.080 1.00 87.94 269 GLN A O 1
ATOM 2048 N N . MET A 1 270 ? 24.447 -7.605 -22.350 1.00 87.56 270 MET A N 1
ATOM 2049 C CA . MET A 1 270 ? 25.536 -8.428 -22.879 1.00 87.56 270 MET A CA 1
ATOM 2050 C C . MET A 1 270 ? 25.607 -8.364 -24.409 1.00 87.56 270 MET A C 1
ATOM 2052 O O . MET A 1 270 ? 26.706 -8.181 -24.934 1.00 87.56 270 MET A O 1
ATOM 2056 N N . GLN A 1 271 ? 24.472 -8.442 -25.116 1.00 87.25 271 GLN A N 1
ATOM 2057 C CA . GLN A 1 271 ? 24.429 -8.329 -26.581 1.00 87.25 271 GLN A CA 1
ATOM 2058 C C . GLN A 1 271 ? 24.919 -6.963 -27.082 1.00 87.25 271 GLN A C 1
ATOM 2060 O O . GLN A 1 271 ? 25.724 -6.912 -28.013 1.00 87.25 271 GLN A O 1
ATOM 2065 N N . VAL A 1 272 ? 24.519 -5.863 -26.441 1.00 85.06 272 VAL A N 1
ATOM 2066 C CA . VAL A 1 272 ? 25.014 -4.517 -26.774 1.00 85.06 272 VAL A CA 1
ATOM 2067 C C . VAL A 1 272 ? 26.523 -4.435 -26.554 1.00 85.06 272 VAL A C 1
ATOM 2069 O O . VAL A 1 272 ? 27.233 -3.982 -27.446 1.00 85.06 272 VAL A O 1
ATOM 2072 N N . SER A 1 273 ? 27.053 -4.975 -25.449 1.00 84.12 273 SER A N 1
ATOM 2073 C CA . SER A 1 273 ? 28.507 -4.962 -25.228 1.00 84.12 273 SER A CA 1
ATOM 2074 C C . SER A 1 273 ? 29.273 -5.796 -26.267 1.00 84.12 273 SER A C 1
ATOM 2076 O O . SER A 1 273 ? 30.371 -5.420 -26.684 1.00 84.12 273 SER A O 1
ATOM 2078 N N . THR A 1 274 ? 28.688 -6.903 -26.749 1.00 89.12 274 THR A N 1
ATOM 2079 C CA . THR A 1 274 ? 29.269 -7.655 -27.871 1.00 89.12 274 THR A CA 1
ATOM 2080 C C . THR A 1 274 ? 29.217 -6.860 -29.173 1.00 89.12 274 THR A C 1
ATOM 2082 O O . THR A 1 274 ? 30.214 -6.840 -29.895 1.00 89.12 274 THR A O 1
ATOM 2085 N N . HIS A 1 275 ? 28.125 -6.140 -29.436 1.00 86.56 275 HIS A N 1
ATOM 2086 C CA . HIS A 1 275 ? 28.004 -5.284 -30.612 1.00 86.56 275 HIS A CA 1
ATOM 2087 C C . HIS A 1 275 ? 29.020 -4.135 -30.581 1.00 86.56 275 HIS A C 1
ATOM 2089 O O . HIS A 1 275 ? 29.673 -3.885 -31.588 1.00 86.56 275 HIS A O 1
ATOM 2095 N N . ASP A 1 276 ? 29.239 -3.489 -29.433 1.00 86.44 276 ASP A N 1
ATOM 2096 C CA . ASP A 1 276 ? 30.270 -2.454 -29.278 1.00 86.44 276 ASP A CA 1
ATOM 2097 C C . ASP A 1 276 ? 31.669 -3.008 -29.589 1.00 86.44 276 ASP A C 1
ATOM 2099 O O . ASP A 1 276 ? 32.486 -2.353 -30.244 1.00 86.44 276 ASP A O 1
ATOM 2103 N N . SER A 1 277 ? 31.941 -4.251 -29.176 1.00 87.25 277 SER A N 1
ATOM 2104 C CA . SER A 1 277 ? 33.202 -4.929 -29.492 1.00 87.25 277 SER A CA 1
ATOM 2105 C C . SER A 1 277 ? 33.354 -5.230 -30.988 1.00 87.25 277 SER A C 1
ATOM 2107 O O . SER A 1 277 ? 34.449 -5.095 -31.539 1.00 87.25 277 SER A O 1
ATOM 2109 N N . ASP A 1 278 ? 32.264 -5.585 -31.669 1.00 85.62 278 ASP A N 1
ATOM 2110 C CA . ASP A 1 278 ? 32.259 -5.825 -33.111 1.00 85.62 278 ASP A CA 1
ATOM 2111 C C . ASP A 1 278 ? 32.317 -4.515 -33.907 1.00 85.62 278 ASP A C 1
ATOM 2113 O O . ASP A 1 278 ? 33.007 -4.449 -34.924 1.00 85.62 278 ASP A O 1
ATOM 2117 N N . GLN A 1 279 ? 31.710 -3.435 -33.414 1.00 86.25 279 GLN A N 1
ATOM 2118 C CA . GLN A 1 279 ? 31.837 -2.101 -33.992 1.00 86.25 279 GLN A CA 1
ATOM 2119 C C . GLN A 1 279 ? 33.276 -1.587 -33.894 1.00 86.25 279 GLN A C 1
ATOM 2121 O O . GLN A 1 279 ? 33.796 -1.057 -34.874 1.00 86.25 279 GLN A O 1
ATOM 2126 N N . ALA A 1 280 ? 33.962 -1.810 -32.768 1.00 88.50 280 ALA A N 1
ATOM 2127 C CA . ALA A 1 280 ? 35.389 -1.507 -32.653 1.00 88.50 280 ALA A CA 1
ATOM 2128 C C . ALA A 1 280 ? 36.219 -2.274 -33.702 1.00 88.50 280 ALA A C 1
ATOM 2130 O O . ALA A 1 280 ? 37.071 -1.687 -34.367 1.00 88.50 280 ALA A O 1
ATOM 2131 N N . ARG A 1 281 ? 35.912 -3.559 -33.932 1.00 88.94 281 ARG A N 1
ATOM 2132 C CA . ARG A 1 281 ? 36.561 -4.361 -34.986 1.00 88.94 281 ARG A CA 1
ATOM 2133 C C . ARG A 1 281 ? 36.257 -3.851 -36.394 1.00 88.94 281 ARG A C 1
ATOM 2135 O O . ARG A 1 281 ? 37.143 -3.883 -37.244 1.00 88.94 281 ARG A O 1
ATOM 2142 N N . LEU A 1 282 ? 35.030 -3.402 -36.661 1.00 88.69 282 LEU A N 1
ATOM 2143 C CA . LEU A 1 282 ? 34.659 -2.817 -37.951 1.00 88.69 282 LEU A CA 1
ATOM 2144 C C . LEU A 1 282 ? 35.407 -1.507 -38.203 1.00 88.69 282 LEU A C 1
ATOM 2146 O O . LEU A 1 282 ? 35.950 -1.341 -39.288 1.00 88.69 282 LEU A O 1
ATOM 2150 N N . VAL A 1 283 ? 35.522 -0.633 -37.200 1.00 90.50 283 VAL A N 1
ATOM 2151 C CA . VAL A 1 283 ? 36.317 0.604 -37.295 1.00 90.50 283 VAL A CA 1
ATOM 2152 C C . VAL A 1 283 ? 37.797 0.291 -37.544 1.00 90.50 283 VAL A C 1
ATOM 2154 O O . VAL A 1 283 ? 38.435 0.940 -38.373 1.00 90.50 283 VAL A O 1
ATOM 2157 N N . ASP A 1 284 ? 38.352 -0.732 -36.890 1.00 91.19 284 ASP A N 1
ATOM 2158 C CA . ASP A 1 284 ? 39.723 -1.184 -37.153 1.00 91.19 284 ASP A CA 1
ATOM 2159 C C . ASP A 1 284 ? 39.892 -1.703 -38.592 1.00 91.19 284 ASP A C 1
ATOM 2161 O O . ASP A 1 284 ? 40.878 -1.374 -39.255 1.00 91.19 284 ASP A O 1
ATOM 2165 N N . LEU A 1 285 ? 38.928 -2.476 -39.106 1.00 89.50 285 LEU A N 1
ATOM 2166 C CA . LEU A 1 285 ? 38.921 -2.947 -40.496 1.00 89.50 285 LEU A CA 1
ATOM 2167 C C . LEU A 1 285 ? 38.753 -1.799 -41.500 1.00 89.50 285 LEU A C 1
ATOM 2169 O O . LEU A 1 285 ? 39.419 -1.800 -42.533 1.00 89.50 285 LEU A O 1
ATOM 2173 N N . GLU A 1 286 ? 37.914 -0.806 -41.209 1.00 89.75 286 GLU A N 1
ATOM 2174 C CA . GLU A 1 286 ? 37.754 0.398 -42.031 1.00 89.75 286 GLU A CA 1
ATOM 2175 C C . GLU A 1 286 ? 39.049 1.206 -42.091 1.00 89.75 286 GLU A C 1
ATOM 2177 O O . GLU A 1 286 ? 39.468 1.610 -43.176 1.00 89.75 286 GLU A O 1
ATOM 2182 N N . ASN A 1 287 ? 39.735 1.378 -40.959 1.00 90.06 287 ASN A N 1
ATOM 2183 C CA . ASN A 1 287 ? 41.040 2.034 -40.917 1.00 90.06 287 ASN A CA 1
ATOM 2184 C C . ASN A 1 287 ? 42.090 1.251 -41.723 1.00 90.06 287 ASN A C 1
ATOM 2186 O O . ASN A 1 287 ? 42.832 1.848 -42.504 1.00 90.06 287 ASN A O 1
ATOM 2190 N N . GLN A 1 288 ? 42.110 -0.083 -41.615 1.00 91.56 288 GLN A N 1
ATOM 2191 C CA . GLN A 1 288 ? 42.983 -0.935 -42.432 1.00 91.56 288 GLN A CA 1
ATOM 2192 C C . GLN A 1 288 ? 42.674 -0.817 -43.931 1.00 91.56 288 GLN A C 1
ATOM 2194 O O . GLN A 1 288 ? 43.596 -0.729 -44.744 1.00 91.56 288 GLN A O 1
ATOM 2199 N N . LEU A 1 289 ? 41.394 -0.782 -44.315 1.00 89.94 289 LEU A N 1
ATOM 2200 C CA . LEU A 1 289 ? 40.975 -0.583 -45.704 1.00 89.94 289 LEU A CA 1
ATOM 2201 C C . LEU A 1 289 ? 41.339 0.815 -46.213 1.00 89.94 289 LEU A C 1
ATOM 2203 O O . LEU A 1 289 ? 41.814 0.939 -47.341 1.00 89.94 289 LEU A O 1
ATOM 2207 N N . ALA A 1 290 ? 41.177 1.855 -45.394 1.00 91.06 290 ALA A N 1
ATOM 2208 C CA . ALA A 1 290 ? 41.569 3.219 -45.734 1.00 91.06 290 ALA A CA 1
ATOM 2209 C C . ALA A 1 290 ? 43.086 3.332 -45.949 1.00 91.06 290 ALA A C 1
ATOM 2211 O O . ALA A 1 290 ? 43.533 3.969 -46.905 1.00 91.06 290 ALA A O 1
ATOM 2212 N N . ASP A 1 291 ? 43.887 2.671 -45.113 1.00 91.44 291 ASP A N 1
ATOM 2213 C CA . ASP A 1 291 ? 45.339 2.631 -45.273 1.00 91.44 291 ASP A CA 1
ATOM 2214 C C . ASP A 1 291 ? 45.762 1.834 -46.512 1.00 91.44 291 ASP A C 1
ATOM 2216 O O . ASP A 1 291 ? 46.616 2.299 -47.271 1.00 91.44 291 ASP A O 1
ATOM 2220 N N . LEU A 1 292 ? 45.124 0.693 -46.794 1.00 90.38 292 LEU A N 1
ATOM 2221 C CA . LEU A 1 292 ? 45.334 -0.044 -48.046 1.00 90.38 292 LEU A CA 1
ATOM 2222 C C . LEU A 1 292 ? 44.970 0.802 -49.271 1.00 90.38 292 LEU A C 1
ATOM 2224 O O . LEU A 1 292 ? 45.718 0.808 -50.250 1.00 90.38 292 LEU A O 1
ATOM 2228 N N . HIS A 1 293 ? 43.872 1.557 -49.210 1.00 88.56 293 HIS A N 1
ATOM 2229 C CA . HIS A 1 293 ? 43.459 2.452 -50.287 1.00 88.56 293 HIS A CA 1
ATOM 2230 C C . HIS A 1 293 ? 44.484 3.569 -50.516 1.00 88.56 293 HIS A C 1
ATOM 2232 O O . HIS A 1 293 ? 44.883 3.802 -51.653 1.00 88.56 293 HIS A O 1
ATOM 2238 N N . ARG A 1 294 ? 45.006 4.194 -49.450 1.00 92.00 294 ARG A N 1
ATOM 2239 C CA . ARG A 1 294 ? 46.091 5.192 -49.545 1.00 92.00 294 ARG A CA 1
ATOM 2240 C C . ARG A 1 294 ? 47.370 4.608 -50.142 1.00 92.00 294 ARG A C 1
ATOM 2242 O O . ARG A 1 294 ? 48.042 5.271 -50.931 1.00 92.00 294 ARG A O 1
ATOM 2249 N N . VAL A 1 295 ? 47.733 3.379 -49.766 1.00 93.31 295 VAL A N 1
ATOM 2250 C CA . VAL A 1 295 ? 48.896 2.680 -50.336 1.00 93.31 295 VAL A CA 1
ATOM 2251 C C . VAL A 1 295 ? 48.684 2.420 -51.827 1.00 93.31 295 VAL A C 1
ATOM 2253 O O . VAL A 1 295 ? 49.598 2.664 -52.616 1.00 93.31 295 VAL A O 1
ATOM 2256 N N . HIS A 1 296 ? 47.490 1.975 -52.222 1.00 89.62 296 HIS A N 1
ATOM 2257 C CA . HIS A 1 296 ? 47.147 1.743 -53.622 1.00 89.62 296 HIS A CA 1
ATOM 2258 C C . HIS A 1 296 ? 47.155 3.040 -54.439 1.00 89.62 296 HIS A C 1
ATOM 2260 O O . HIS A 1 296 ? 47.811 3.099 -55.474 1.00 89.62 296 HIS A O 1
ATOM 2266 N N . GLU A 1 297 ? 46.518 4.101 -53.946 1.00 92.75 297 GLU A N 1
ATOM 2267 C CA . GLU A 1 297 ? 46.505 5.423 -54.580 1.00 92.75 297 GLU A CA 1
ATOM 2268 C C . GLU A 1 297 ? 47.928 5.959 -54.776 1.00 92.75 297 GLU A C 1
ATOM 2270 O O . GLU A 1 297 ? 48.296 6.394 -55.867 1.00 92.75 297 GLU A O 1
ATOM 2275 N N . LYS A 1 298 ? 48.785 5.831 -53.757 1.00 93.94 298 LYS A N 1
ATOM 2276 C CA . LYS A 1 298 ? 50.200 6.194 -53.869 1.00 93.94 298 LYS A CA 1
ATOM 2277 C C . LYS A 1 298 ? 50.922 5.373 -54.941 1.00 93.94 298 LYS A C 1
ATOM 2279 O O . LYS A 1 298 ? 51.727 5.940 -55.676 1.00 93.94 298 LYS A O 1
ATOM 2284 N N . ALA A 1 299 ? 50.646 4.072 -55.041 1.00 89.75 299 ALA A N 1
ATOM 2285 C CA . ALA A 1 299 ? 51.231 3.208 -56.066 1.00 89.75 299 ALA A CA 1
ATOM 2286 C C . ALA A 1 299 ? 50.773 3.604 -57.484 1.00 89.75 299 ALA A C 1
ATOM 2288 O O . ALA A 1 299 ? 51.595 3.674 -58.402 1.00 89.75 299 ALA A O 1
ATOM 2289 N N . VAL A 1 300 ? 49.490 3.938 -57.655 1.00 91.12 300 VAL A N 1
ATOM 2290 C CA . VAL A 1 300 ? 48.936 4.439 -58.923 1.00 91.12 300 VAL A CA 1
ATOM 2291 C C . VAL A 1 300 ? 49.604 5.756 -59.309 1.00 91.12 300 VAL A C 1
ATOM 2293 O O . VAL A 1 300 ? 50.138 5.858 -60.410 1.00 91.12 300 VAL A O 1
ATOM 2296 N N . LEU A 1 301 ? 49.697 6.714 -58.383 1.00 92.88 301 LEU A N 1
ATOM 2297 C CA . LEU A 1 301 ? 50.381 7.986 -58.624 1.00 92.88 301 LEU A CA 1
ATOM 2298 C C . LEU A 1 301 ? 51.853 7.781 -59.001 1.00 92.88 301 LEU A C 1
ATOM 2300 O O . LEU A 1 301 ? 52.346 8.445 -59.913 1.00 92.88 301 LEU A O 1
ATOM 2304 N N . THR A 1 302 ? 52.577 6.864 -58.348 1.00 91.25 302 THR A N 1
ATOM 2305 C CA . THR A 1 302 ? 53.967 6.567 -58.739 1.00 91.25 302 THR A CA 1
ATOM 2306 C C . THR A 1 302 ? 54.059 5.991 -60.149 1.00 91.25 302 THR A C 1
ATOM 2308 O O . THR A 1 302 ? 54.938 6.396 -60.907 1.00 91.25 302 THR A O 1
ATOM 2311 N N . HIS A 1 303 ? 53.125 5.119 -60.530 1.00 86.50 303 HIS A N 1
ATOM 2312 C CA . HIS A 1 303 ? 53.078 4.536 -61.865 1.00 86.50 303 HIS A CA 1
ATOM 2313 C C . HIS A 1 303 ? 52.715 5.579 -62.934 1.00 86.50 303 HIS A C 1
ATOM 2315 O O . HIS A 1 303 ? 53.335 5.615 -63.994 1.00 86.50 303 HIS A O 1
ATOM 2321 N N . GLU A 1 304 ? 51.784 6.493 -62.652 1.00 89.38 304 GLU A N 1
ATOM 2322 C CA . GLU A 1 304 ? 51.473 7.626 -63.532 1.00 89.38 304 GLU A CA 1
ATOM 2323 C C . GLU A 1 304 ? 52.686 8.541 -63.739 1.00 89.38 304 GLU A C 1
ATOM 2325 O O . GLU A 1 304 ? 52.982 8.926 -64.870 1.00 89.38 304 GLU A O 1
ATOM 2330 N N . HIS A 1 305 ? 53.449 8.837 -62.681 1.00 90.88 305 HIS A N 1
ATOM 2331 C CA . HIS A 1 305 ? 54.693 9.606 -62.801 1.00 90.88 305 HIS A CA 1
ATOM 2332 C C . HIS A 1 305 ? 55.742 8.879 -63.654 1.00 90.88 305 HIS A C 1
ATOM 2334 O O . HIS A 1 305 ? 56.471 9.516 -64.418 1.00 90.88 305 HIS A O 1
ATOM 2340 N N . GLU A 1 306 ? 55.842 7.554 -63.542 1.00 90.12 306 GLU A N 1
ATOM 2341 C CA . GLU A 1 306 ? 56.722 6.749 -64.393 1.00 90.12 306 GLU A CA 1
ATOM 2342 C C . GLU A 1 306 ? 56.269 6.761 -65.855 1.00 90.12 306 GLU A C 1
ATOM 2344 O O . GLU A 1 306 ? 57.095 6.979 -66.744 1.00 90.12 306 GLU A O 1
ATOM 2349 N N . GLN A 1 307 ? 54.968 6.623 -66.119 1.00 88.44 307 GLN A N 1
ATOM 2350 C CA . GLN A 1 307 ? 54.410 6.746 -67.466 1.00 88.44 307 GLN A CA 1
ATOM 2351 C C . GLN A 1 307 ? 54.663 8.130 -68.066 1.00 88.44 307 GLN A C 1
ATOM 2353 O O . GLN A 1 307 ? 55.063 8.229 -69.227 1.00 88.44 307 GLN A O 1
ATOM 2358 N N . GLN A 1 308 ? 54.485 9.193 -67.281 1.00 91.38 308 GLN A N 1
ATOM 2359 C CA . GLN A 1 308 ? 54.764 10.560 -67.710 1.00 91.38 308 GLN A CA 1
ATOM 2360 C C . GLN A 1 308 ? 56.244 10.723 -68.085 1.00 91.38 308 GLN A C 1
ATOM 2362 O O . GLN A 1 308 ? 56.554 11.193 -69.175 1.00 91.38 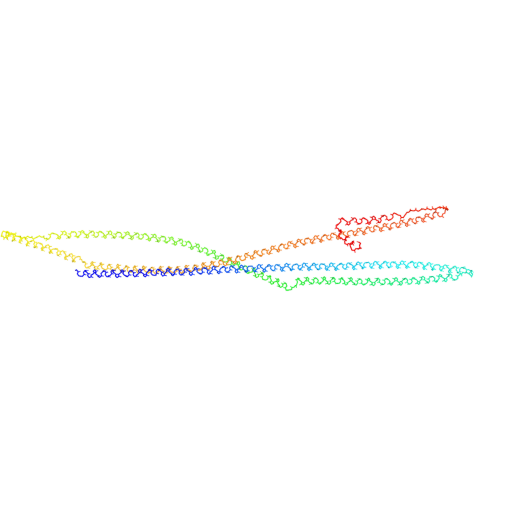308 GLN A O 1
ATOM 2367 N N . ARG A 1 309 ? 57.167 10.220 -67.252 1.00 91.81 309 ARG A N 1
ATOM 2368 C CA . ARG A 1 309 ? 58.608 10.222 -67.560 1.00 91.81 309 ARG A CA 1
ATOM 2369 C C . ARG A 1 309 ? 58.943 9.466 -68.845 1.00 91.81 309 ARG A C 1
ATOM 2371 O O . ARG A 1 309 ? 59.872 9.856 -69.552 1.00 91.81 309 ARG A O 1
ATOM 2378 N N . LEU A 1 310 ? 58.245 8.368 -69.137 1.00 87.69 310 LEU A N 1
ATOM 2379 C CA . LEU A 1 310 ? 58.431 7.622 -70.383 1.00 87.69 310 LEU A CA 1
ATOM 2380 C C . LEU A 1 310 ? 57.912 8.404 -71.596 1.00 87.69 310 LEU A C 1
ATOM 2382 O O . LEU A 1 310 ? 58.591 8.419 -72.622 1.00 87.69 310 LEU A O 1
ATOM 2386 N N . ARG A 1 311 ? 56.772 9.097 -71.472 1.00 87.81 311 ARG A N 1
ATOM 2387 C CA . ARG A 1 311 ? 56.250 9.996 -72.517 1.00 87.81 311 ARG A CA 1
ATOM 2388 C C . ARG A 1 311 ? 57.221 11.137 -72.811 1.00 87.81 311 ARG A C 1
ATOM 2390 O O . ARG A 1 311 ? 57.616 11.295 -73.960 1.00 87.81 311 ARG A O 1
ATOM 2397 N N . ASP A 1 312 ? 57.716 11.818 -71.779 1.00 90.00 312 ASP A N 1
ATOM 2398 C CA . ASP A 1 312 ? 58.683 12.912 -71.937 1.00 90.00 312 ASP A CA 1
ATOM 2399 C C . ASP A 1 312 ? 59.968 12.448 -72.654 1.00 90.00 312 ASP A C 1
ATOM 2401 O O . ASP A 1 312 ? 60.549 13.172 -73.465 1.00 90.00 312 ASP A O 1
ATOM 2405 N N . ARG A 1 313 ? 60.420 11.211 -72.390 1.00 87.50 313 ARG A N 1
ATOM 2406 C CA . ARG A 1 313 ? 61.570 10.606 -73.087 1.00 87.50 313 ARG A CA 1
ATOM 2407 C C . ARG A 1 313 ? 61.284 10.317 -74.560 1.00 87.50 313 ARG A C 1
ATOM 2409 O O . ARG A 1 313 ? 62.171 10.534 -75.385 1.00 87.50 313 ARG A O 1
ATOM 2416 N N . LEU A 1 314 ? 60.090 9.821 -74.886 1.00 87.31 314 LEU A N 1
ATOM 2417 C CA . LEU A 1 314 ? 59.680 9.574 -76.270 1.00 87.31 314 LEU A CA 1
ATOM 2418 C C . LEU A 1 314 ? 59.577 10.884 -77.057 1.00 87.31 314 LEU A C 1
ATOM 2420 O O . LEU A 1 314 ? 60.101 10.960 -78.168 1.00 87.31 314 LEU A O 1
ATOM 2424 N N . ASP A 1 315 ? 59.005 11.929 -76.462 1.00 89.19 315 ASP A N 1
ATOM 2425 C CA . ASP A 1 315 ? 58.906 13.251 -77.086 1.00 89.19 315 ASP A CA 1
ATOM 2426 C C . ASP A 1 315 ? 60.292 13.865 -77.327 1.00 89.19 315 ASP A C 1
ATOM 2428 O O . ASP A 1 315 ? 60.571 14.386 -78.410 1.00 89.19 315 ASP A O 1
ATOM 2432 N N . ALA A 1 316 ? 61.207 13.744 -76.358 1.00 84.31 316 ALA A N 1
ATOM 2433 C CA . ALA A 1 316 ? 62.590 14.191 -76.518 1.00 84.31 316 ALA A CA 1
ATOM 2434 C C . ALA A 1 316 ? 63.315 13.453 -77.661 1.00 84.31 316 ALA A C 1
ATOM 2436 O O . ALA A 1 316 ? 64.037 14.083 -78.439 1.00 84.31 316 ALA A O 1
ATOM 2437 N N . ALA A 1 317 ? 63.107 12.139 -77.796 1.00 83.56 317 ALA A N 1
ATOM 2438 C CA . ALA A 1 317 ? 63.651 11.354 -78.904 1.00 83.56 317 ALA A CA 1
ATOM 2439 C C . ALA A 1 317 ? 63.034 11.762 -80.257 1.00 83.56 317 ALA A C 1
ATOM 2441 O O . ALA A 1 317 ? 63.754 11.903 -81.248 1.00 83.56 317 ALA A O 1
ATOM 2442 N N . GLY A 1 318 ? 61.725 12.032 -80.295 1.00 87.31 318 GLY A N 1
ATOM 2443 C CA . GLY A 1 318 ? 61.030 12.545 -81.479 1.00 87.31 318 GLY A CA 1
ATOM 2444 C C . GLY A 1 318 ? 61.590 13.888 -81.956 1.00 87.31 318 GLY A C 1
ATOM 2445 O O . GLY A 1 318 ? 61.900 14.051 -83.136 1.00 87.31 318 GLY A O 1
ATOM 2446 N N . GLN A 1 319 ? 61.834 14.824 -81.035 1.00 85.62 319 GLN A N 1
ATOM 2447 C CA . GLN A 1 319 ? 62.450 16.118 -81.358 1.00 85.62 319 GLN A CA 1
ATOM 2448 C C . GLN A 1 319 ? 63.882 15.979 -81.895 1.00 85.62 319 GLN A C 1
ATOM 2450 O O . GLN A 1 319 ? 64.306 16.764 -82.746 1.00 85.62 319 GLN A O 1
ATOM 2455 N N . GLN A 1 320 ? 64.654 14.998 -81.415 1.00 81.31 320 GLN A N 1
ATOM 2456 C CA . GLN A 1 320 ? 65.992 14.721 -81.948 1.00 81.31 320 GLN A CA 1
ATOM 2457 C C . GLN A 1 320 ? 65.933 14.225 -83.396 1.00 81.31 320 GLN A C 1
ATOM 2459 O O . GLN A 1 320 ? 66.709 14.699 -84.227 1.00 81.31 320 GLN A O 1
ATOM 2464 N N . LEU A 1 321 ? 64.991 13.334 -83.712 1.00 79.75 321 LEU A N 1
ATOM 2465 C CA . LEU A 1 321 ? 64.761 12.865 -85.080 1.00 79.75 321 LEU A CA 1
ATOM 2466 C C . LEU A 1 321 ? 64.368 14.011 -86.020 1.00 79.75 321 LEU A C 1
ATOM 2468 O O . LEU A 1 321 ? 64.931 14.130 -87.106 1.00 79.75 321 LEU A O 1
ATOM 2472 N N . GLU A 1 322 ? 63.474 14.902 -85.590 1.00 80.56 322 GLU A N 1
ATOM 2473 C CA . GLU A 1 322 ? 63.043 16.051 -86.396 1.00 80.56 322 GLU A CA 1
ATOM 2474 C C . GLU A 1 322 ? 64.200 17.030 -86.682 1.00 80.56 322 GLU A C 1
ATOM 2476 O O . GLU A 1 322 ? 64.325 17.562 -87.789 1.00 80.56 322 GLU A O 1
ATOM 2481 N N . ARG A 1 323 ? 65.108 17.236 -85.716 1.00 79.81 323 ARG A N 1
ATOM 2482 C CA . ARG A 1 323 ? 66.327 18.042 -85.922 1.00 79.81 323 ARG A CA 1
ATOM 2483 C C . ARG A 1 323 ? 67.261 17.421 -86.959 1.00 79.81 323 ARG A C 1
ATOM 2485 O O . ARG A 1 323 ? 67.795 18.150 -87.793 1.00 79.81 323 ARG A O 1
ATOM 2492 N N . LEU A 1 324 ? 67.440 16.100 -86.929 1.00 76.50 324 LEU A N 1
ATOM 2493 C CA . LEU A 1 324 ? 68.255 15.382 -87.916 1.00 76.50 324 LEU A CA 1
ATOM 2494 C C . LEU A 1 324 ? 67.632 15.441 -89.323 1.00 76.50 324 LEU A C 1
ATOM 2496 O O . LEU A 1 324 ? 68.350 15.603 -90.310 1.00 76.50 324 LEU A O 1
ATOM 2500 N N . GLN A 1 325 ? 66.301 15.386 -89.423 1.00 78.06 325 GLN A N 1
ATOM 2501 C CA . GLN A 1 325 ? 65.581 15.534 -90.693 1.00 78.06 325 GLN A CA 1
ATOM 2502 C C . GLN A 1 325 ? 65.668 16.954 -91.274 1.00 78.06 325 GLN A C 1
ATOM 2504 O O . GLN A 1 325 ? 65.835 17.109 -92.480 1.00 78.06 325 GLN A O 1
ATOM 2509 N N . ARG A 1 326 ? 65.621 18.012 -90.451 1.00 74.38 326 ARG A N 1
ATOM 2510 C CA . ARG A 1 326 ? 65.829 19.388 -90.949 1.00 74.38 326 ARG A CA 1
ATOM 2511 C C . ARG A 1 326 ? 67.255 19.622 -91.444 1.00 74.38 326 ARG A C 1
ATOM 2513 O O . ARG A 1 326 ? 67.437 20.204 -92.506 1.00 74.38 326 ARG A O 1
ATOM 2520 N N . ALA A 1 327 ? 68.256 19.114 -90.725 1.00 68.44 327 ALA A N 1
ATOM 2521 C CA . ALA A 1 327 ? 69.660 19.262 -91.115 1.00 68.44 327 ALA A CA 1
ATOM 2522 C C . ALA A 1 327 ? 69.994 18.594 -92.463 1.00 68.44 327 ALA A C 1
ATOM 2524 O O . ALA A 1 327 ? 70.928 19.012 -93.140 1.00 68.44 327 ALA A O 1
ATOM 2525 N N . THR A 1 328 ? 69.234 17.570 -92.859 1.00 61.53 328 THR A N 1
ATOM 2526 C CA . THR A 1 328 ? 69.391 16.883 -94.150 1.00 61.53 328 THR A CA 1
ATOM 2527 C C . THR A 1 328 ? 68.611 17.542 -95.292 1.00 61.53 328 THR A C 1
ATOM 2529 O O . THR A 1 328 ? 68.945 17.315 -96.450 1.00 61.53 328 THR A O 1
ATOM 2532 N N . ALA A 1 329 ? 67.620 18.390 -94.998 1.00 59.03 329 ALA A N 1
ATOM 2533 C CA . ALA A 1 329 ? 66.864 19.133 -96.009 1.00 59.03 329 ALA A CA 1
ATOM 2534 C C . ALA A 1 329 ? 67.576 20.421 -96.483 1.00 59.03 329 ALA A C 1
ATOM 2536 O O . ALA A 1 329 ? 67.392 20.832 -97.628 1.00 59.03 329 ALA A O 1
ATOM 2537 N N . ASP A 1 330 ? 68.420 21.034 -95.645 1.00 53.38 330 ASP A N 1
ATOM 2538 C CA . ASP A 1 330 ? 69.093 22.312 -95.946 1.00 53.38 330 ASP A CA 1
ATOM 2539 C C . ASP A 1 330 ? 70.311 22.197 -96.889 1.00 53.38 330 ASP A C 1
ATOM 2541 O O . ASP A 1 330 ? 70.813 23.205 -97.383 1.00 53.38 330 ASP A O 1
ATOM 2545 N N . THR A 1 331 ? 70.788 20.990 -97.204 1.00 55.03 331 THR A N 1
ATOM 2546 C CA . THR A 1 331 ? 71.953 20.771 -98.086 1.00 55.03 331 THR A CA 1
ATOM 2547 C C . THR A 1 331 ? 71.605 20.605 -99.576 1.00 55.03 331 THR A C 1
ATOM 2549 O O . THR A 1 331 ? 72.495 20.339 -100.379 1.00 55.03 331 THR A O 1
ATOM 2552 N N . GLY A 1 332 ? 70.337 20.778 -99.974 1.00 45.41 332 GLY A N 1
ATOM 2553 C CA . GLY A 1 332 ? 69.831 20.386 -101.300 1.00 45.41 332 GLY A CA 1
ATOM 2554 C C . GLY A 1 332 ? 69.733 21.443 -102.415 1.00 45.41 332 GLY A C 1
ATOM 2555 O O . GLY A 1 332 ? 69.313 21.068 -103.503 1.00 45.41 332 GLY A O 1
ATOM 2556 N N . ASN A 1 333 ? 70.079 22.726 -102.219 1.00 44.19 333 ASN A N 1
ATOM 2557 C CA . ASN A 1 333 ? 69.822 23.775 -103.232 1.00 44.19 333 ASN A CA 1
ATOM 2558 C C . ASN A 1 333 ? 71.006 24.738 -103.464 1.00 44.19 333 ASN A C 1
ATOM 2560 O O . ASN A 1 333 ? 71.189 25.690 -102.706 1.00 44.19 333 ASN A O 1
ATOM 2564 N N . ALA A 1 334 ? 71.750 24.555 -104.562 1.00 39.53 334 ALA A N 1
ATOM 2565 C CA . ALA A 1 334 ? 72.602 25.592 -105.160 1.00 39.53 334 ALA A CA 1
ATOM 2566 C C . ALA A 1 334 ? 72.680 25.430 -106.696 1.00 39.53 334 ALA A C 1
ATOM 2568 O O . ALA A 1 334 ? 73.025 24.364 -107.201 1.00 39.53 334 ALA A O 1
ATOM 2569 N N . GLU A 1 335 ? 72.358 26.505 -107.420 1.00 37.03 335 GLU A N 1
ATOM 2570 C CA . GLU A 1 335 ? 72.254 26.624 -108.887 1.00 37.03 335 GLU A CA 1
ATOM 2571 C C . GLU A 1 335 ? 73.345 27.602 -109.403 1.00 37.03 335 GLU A C 1
ATOM 2573 O O . GLU A 1 335 ? 73.524 28.647 -108.771 1.00 37.03 335 GLU A O 1
ATOM 2578 N N . PRO A 1 336 ? 74.075 27.339 -110.513 1.00 44.06 336 PRO A N 1
ATOM 2579 C CA . PRO A 1 336 ? 74.988 28.327 -111.107 1.00 44.06 336 PRO A CA 1
ATOM 2580 C C . PRO A 1 336 ? 74.623 28.710 -112.560 1.00 44.06 336 PRO A C 1
ATOM 2582 O O . PRO A 1 336 ? 74.181 27.874 -113.346 1.00 44.06 336 PRO A O 1
ATOM 2585 N N . ALA A 1 337 ? 74.871 29.970 -112.952 1.00 32.91 337 ALA A N 1
ATOM 2586 C CA . ALA A 1 337 ? 74.740 30.433 -114.341 1.00 32.91 337 ALA A CA 1
ATOM 2587 C C . ALA A 1 337 ? 75.812 31.472 -114.774 1.00 32.91 337 ALA A C 1
ATOM 2589 O O . ALA A 1 337 ? 75.774 32.618 -114.336 1.00 32.91 337 ALA A O 1
ATOM 2590 N N . GLY A 1 338 ? 76.685 31.045 -115.710 1.00 34.16 338 GLY A N 1
ATOM 2591 C CA . GLY A 1 338 ? 77.319 31.763 -116.851 1.00 34.16 338 GLY A CA 1
ATOM 2592 C C . GLY A 1 338 ? 78.471 32.781 -116.638 1.00 34.16 338 GLY A C 1
ATOM 2593 O O . GLY A 1 338 ? 78.579 33.346 -115.555 1.00 34.16 338 GLY A O 1
ATOM 2594 N N . PRO A 1 339 ? 79.275 33.149 -117.680 1.00 46.50 339 PRO A N 1
ATOM 2595 C CA . PRO A 1 339 ? 79.457 32.575 -119.026 1.00 46.50 339 PRO A CA 1
ATOM 2596 C C . PRO A 1 339 ? 80.947 32.546 -119.518 1.00 46.50 339 PRO A C 1
ATOM 2598 O O . PRO A 1 339 ? 81.428 33.508 -120.111 1.00 46.50 339 PRO A O 1
ATOM 2601 N N . GLU A 1 340 ? 81.656 31.416 -119.393 1.00 48.44 340 GLU A N 1
ATOM 2602 C CA . GLU A 1 340 ? 82.919 31.099 -120.121 1.00 48.44 340 GLU A CA 1
ATOM 2603 C C . GLU A 1 340 ? 82.700 29.898 -121.077 1.00 48.44 340 GLU A C 1
ATOM 2605 O O . GLU A 1 340 ? 83.418 28.898 -121.113 1.00 48.44 340 GLU A O 1
ATOM 2610 N N . SER A 1 341 ? 81.609 29.993 -121.844 1.00 56.28 341 SER A N 1
ATOM 2611 C CA . SER A 1 341 ? 80.811 28.900 -122.433 1.00 56.28 341 SER A CA 1
ATOM 2612 C C . SER A 1 341 ? 81.417 28.140 -123.633 1.00 56.28 341 SER A C 1
ATOM 2614 O O . SER A 1 341 ? 80.683 27.584 -124.443 1.00 56.28 341 SER A O 1
ATOM 2616 N N . ILE A 1 342 ? 82.742 28.063 -123.783 1.00 50.78 342 ILE A N 1
ATOM 2617 C CA . ILE A 1 342 ? 83.344 27.187 -124.815 1.00 50.78 342 ILE A CA 1
ATOM 2618 C C . ILE A 1 342 ? 84.435 26.281 -124.230 1.00 50.78 342 ILE A C 1
ATOM 2620 O O . ILE A 1 342 ? 84.404 25.087 -124.498 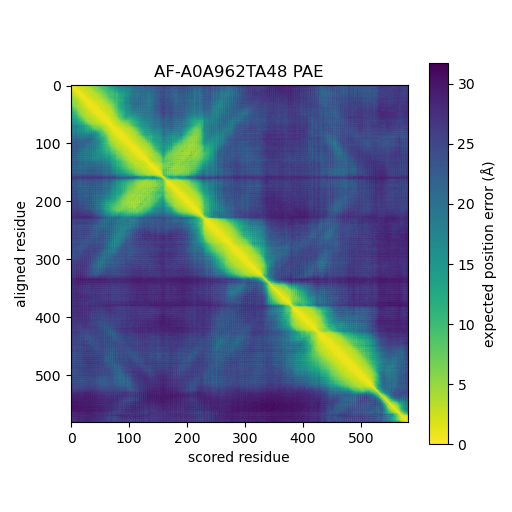1.00 50.78 342 ILE A O 1
ATOM 2624 N N . SER A 1 343 ? 85.279 26.777 -123.316 1.00 52.75 343 SER A N 1
ATOM 2625 C CA . SER A 1 343 ? 86.095 25.915 -122.433 1.00 52.75 343 SER A CA 1
ATOM 2626 C C . SER A 1 343 ? 85.204 25.136 -121.464 1.00 52.75 343 SER A C 1
ATOM 2628 O O . SER A 1 343 ? 85.370 23.937 -121.259 1.00 52.75 343 SER A O 1
ATOM 2630 N N . HIS A 1 344 ? 84.180 25.815 -120.944 1.00 52.06 344 HIS A N 1
ATOM 2631 C CA . HIS A 1 344 ? 83.205 25.216 -120.052 1.00 52.06 344 HIS A CA 1
ATOM 2632 C C . HIS A 1 344 ? 82.332 24.169 -120.750 1.00 52.06 344 HIS A C 1
ATOM 2634 O O . HIS A 1 344 ? 81.794 23.330 -120.066 1.00 52.06 344 HIS A O 1
ATOM 2640 N N . ASN A 1 345 ? 82.195 24.147 -122.082 1.00 50.28 345 ASN A N 1
ATOM 2641 C CA . ASN A 1 345 ? 81.419 23.090 -122.748 1.00 50.28 345 ASN A CA 1
ATOM 2642 C C . ASN A 1 345 ? 82.199 21.770 -122.886 1.00 50.28 345 ASN A C 1
ATOM 2644 O O . ASN A 1 345 ? 81.586 20.711 -122.820 1.00 50.28 345 ASN A O 1
ATOM 2648 N N . GLU A 1 346 ? 83.529 21.794 -123.026 1.00 57.78 346 GLU A N 1
ATOM 2649 C CA . GLU A 1 346 ? 84.343 20.566 -122.956 1.00 57.78 346 GLU A CA 1
ATOM 2650 C C . GLU A 1 346 ? 84.493 20.076 -121.510 1.00 57.78 346 GLU A C 1
ATOM 2652 O O . GLU A 1 346 ? 84.402 18.874 -121.256 1.00 57.78 346 GLU A O 1
ATOM 2657 N N . GLU A 1 347 ? 84.620 20.999 -120.553 1.00 61.16 347 GLU A N 1
ATOM 2658 C CA . GLU A 1 347 ? 84.581 20.678 -119.125 1.00 61.16 347 GLU A CA 1
ATOM 2659 C C . GLU A 1 347 ? 83.195 20.180 -118.697 1.00 61.16 347 GLU A C 1
ATOM 2661 O O . GLU A 1 347 ? 83.125 19.156 -118.041 1.00 61.16 347 GLU A O 1
ATOM 2666 N N . LEU A 1 348 ? 82.095 20.783 -119.164 1.00 61.19 348 LEU A N 1
ATOM 2667 C CA . LEU A 1 348 ? 80.725 20.313 -118.925 1.00 61.19 348 LEU A CA 1
ATOM 2668 C C . LEU A 1 348 ? 80.436 18.984 -119.610 1.00 61.19 348 LEU A C 1
ATOM 2670 O O . LEU A 1 348 ? 79.590 18.261 -119.117 1.00 61.19 348 LEU A O 1
ATOM 2674 N N . LEU A 1 349 ? 81.086 18.633 -120.723 1.00 64.81 349 LEU A N 1
ATOM 2675 C CA . LEU A 1 349 ? 80.940 17.301 -121.322 1.00 64.81 349 LEU A CA 1
ATOM 2676 C C . LEU A 1 349 ? 81.714 16.240 -120.529 1.00 64.81 349 LEU A C 1
ATOM 2678 O O . LEU A 1 349 ? 81.215 15.130 -120.357 1.00 64.81 349 LEU A O 1
ATOM 2682 N N . ALA A 1 350 ? 82.889 16.578 -119.990 1.00 70.19 350 ALA A N 1
ATOM 2683 C CA . ALA A 1 350 ? 83.601 15.718 -119.045 1.00 70.19 350 ALA A CA 1
ATOM 2684 C C . ALA A 1 350 ? 82.869 15.624 -117.692 1.00 70.19 350 ALA A C 1
ATOM 2686 O O . ALA A 1 350 ? 82.796 14.548 -117.104 1.00 70.19 350 ALA A O 1
ATOM 2687 N N . GLU A 1 351 ? 82.272 16.721 -117.230 1.00 71.88 351 GLU A N 1
ATOM 2688 C CA . GLU A 1 351 ? 81.471 16.805 -116.012 1.00 71.88 351 GLU A CA 1
ATOM 2689 C C . GLU A 1 351 ? 80.097 16.155 -116.212 1.00 71.88 351 GLU A C 1
ATOM 2691 O O . GLU A 1 351 ? 79.598 15.538 -115.287 1.00 71.88 351 GLU A O 1
ATOM 2696 N N . LEU A 1 352 ? 79.511 16.182 -117.413 1.00 72.19 352 LEU A N 1
ATOM 2697 C CA . LEU A 1 352 ? 78.316 15.411 -117.767 1.00 72.19 352 LEU A CA 1
ATOM 2698 C C . LEU A 1 352 ? 78.631 13.924 -117.819 1.00 72.19 352 LEU A C 1
ATOM 2700 O O . LEU A 1 352 ? 77.857 13.156 -117.276 1.00 72.19 352 LEU A O 1
ATOM 2704 N N . ALA A 1 353 ? 79.766 13.502 -118.379 1.00 72.69 353 ALA A N 1
ATOM 2705 C CA . ALA A 1 353 ? 80.176 12.097 -118.332 1.00 72.69 353 ALA A CA 1
ATOM 2706 C C . ALA A 1 353 ? 80.479 11.637 -116.891 1.00 72.69 353 ALA A C 1
ATOM 2708 O O . ALA A 1 353 ? 80.125 10.524 -116.498 1.00 72.69 353 ALA A O 1
ATOM 2709 N N . ALA A 1 354 ? 81.086 12.504 -116.072 1.00 73.75 354 ALA A N 1
ATOM 2710 C CA . ALA A 1 354 ? 81.304 12.248 -114.652 1.00 73.75 354 ALA A CA 1
ATOM 2711 C C . ALA A 1 354 ? 79.979 12.207 -113.875 1.00 73.75 354 ALA A C 1
ATOM 2713 O O . ALA A 1 354 ? 79.766 11.274 -113.106 1.00 73.75 354 ALA A O 1
ATOM 2714 N N . ARG A 1 355 ? 79.056 13.140 -114.131 1.00 77.62 355 ARG A N 1
ATOM 2715 C CA . ARG A 1 355 ? 77.722 13.177 -113.523 1.00 77.62 355 ARG A CA 1
ATOM 2716 C C . ARG A 1 355 ? 76.821 12.068 -114.026 1.00 77.62 355 ARG A C 1
ATOM 2718 O O . ARG A 1 355 ? 76.010 11.594 -113.255 1.00 77.62 355 ARG A O 1
ATOM 2725 N N . GLU A 1 356 ? 76.956 11.605 -115.259 1.00 76.25 356 GLU A N 1
ATOM 2726 C CA . GLU A 1 356 ? 76.274 10.404 -115.738 1.00 76.25 356 GLU A CA 1
ATOM 2727 C C . GLU A 1 356 ? 76.809 9.178 -115.002 1.00 76.25 356 GLU A C 1
ATOM 2729 O O . GLU A 1 356 ? 76.015 8.365 -114.547 1.00 76.25 356 GLU A O 1
ATOM 2734 N N . SER A 1 357 ? 78.123 9.084 -114.767 1.00 78.19 357 SER A N 1
ATOM 2735 C CA . SER A 1 357 ? 78.686 8.016 -113.931 1.00 78.19 357 SER A CA 1
ATOM 2736 C C . SER A 1 357 ? 78.257 8.116 -112.459 1.00 78.19 357 SER A C 1
ATOM 2738 O O . SER A 1 357 ? 78.013 7.094 -111.825 1.00 78.19 357 SER A O 1
ATOM 2740 N N . GLU A 1 358 ? 78.105 9.330 -111.924 1.00 79.88 358 GLU A N 1
ATOM 2741 C CA . GLU A 1 358 ? 77.634 9.587 -110.560 1.00 79.88 358 GLU A CA 1
ATOM 2742 C C . GLU A 1 358 ? 76.129 9.339 -110.434 1.00 79.88 358 GLU A C 1
ATOM 2744 O O . GLU A 1 358 ? 75.686 8.755 -109.456 1.00 79.88 358 GLU A O 1
ATOM 2749 N N . VAL A 1 359 ? 75.332 9.689 -111.444 1.00 80.69 359 VAL A N 1
ATOM 2750 C CA . VAL A 1 359 ? 73.903 9.367 -111.524 1.00 80.69 359 VAL A CA 1
ATOM 2751 C C . VAL A 1 359 ? 73.708 7.866 -111.689 1.00 80.69 359 VAL A C 1
ATOM 2753 O O . VAL A 1 359 ? 72.780 7.331 -111.097 1.00 80.69 359 VAL A O 1
ATOM 2756 N N . GLU A 1 360 ? 74.574 7.164 -112.418 1.00 79.31 360 GLU A N 1
ATOM 2757 C CA . GLU A 1 360 ? 74.539 5.701 -112.513 1.00 79.31 360 GLU A CA 1
ATOM 2758 C C . GLU A 1 360 ? 74.916 5.053 -111.168 1.00 79.31 360 GLU A C 1
ATOM 2760 O O . GLU A 1 360 ? 74.262 4.110 -110.728 1.00 79.31 360 GLU A O 1
ATOM 2765 N N . GLN A 1 361 ? 75.903 5.604 -110.450 1.00 78.12 361 GLN A N 1
ATOM 2766 C CA . GLN A 1 361 ? 76.240 5.181 -109.085 1.00 78.12 361 GLN A CA 1
ATOM 2767 C C . GLN A 1 361 ? 75.111 5.482 -108.096 1.00 78.12 361 GLN A C 1
ATOM 2769 O O . GLN A 1 361 ? 74.757 4.619 -107.300 1.00 78.12 361 GLN A O 1
ATOM 2774 N N . LEU A 1 362 ? 74.500 6.665 -108.161 1.00 82.75 362 LEU A N 1
ATOM 2775 C CA . LEU A 1 362 ? 73.356 7.039 -107.336 1.00 82.75 362 LEU A CA 1
ATOM 2776 C C . LEU A 1 362 ? 72.124 6.214 -107.696 1.00 82.75 362 LEU A C 1
ATOM 2778 O O . LEU A 1 362 ? 71.372 5.862 -106.799 1.00 82.75 362 LEU A O 1
ATOM 2782 N N . ARG A 1 363 ? 71.927 5.839 -108.963 1.00 82.12 363 ARG A N 1
ATOM 2783 C CA . ARG A 1 363 ? 70.892 4.880 -109.370 1.00 82.12 363 ARG A CA 1
ATOM 2784 C C . ARG A 1 363 ? 71.169 3.502 -108.801 1.00 82.12 363 ARG A C 1
ATOM 2786 O O . ARG A 1 363 ? 70.240 2.925 -108.261 1.00 82.12 363 ARG A O 1
ATOM 2793 N N . GLY A 1 364 ? 72.412 3.027 -108.826 1.00 85.44 364 GLY A N 1
ATOM 2794 C CA . GLY A 1 364 ? 72.801 1.780 -108.168 1.00 85.44 364 GLY A CA 1
ATOM 2795 C C . GLY A 1 364 ? 72.573 1.820 -106.654 1.00 85.44 364 GLY A C 1
ATOM 2796 O O . GLY A 1 364 ? 72.006 0.889 -106.096 1.00 85.44 364 GLY A O 1
ATOM 2797 N N . VAL A 1 365 ? 72.922 2.926 -105.991 1.00 85.62 365 VAL A N 1
ATOM 2798 C CA . VAL A 1 365 ? 72.704 3.130 -104.549 1.00 85.62 365 VAL A CA 1
ATOM 2799 C C . VAL A 1 365 ? 71.218 3.274 -104.220 1.00 85.62 365 VAL A C 1
ATOM 2801 O O . VAL A 1 365 ? 70.763 2.735 -103.219 1.00 85.62 365 VAL A O 1
ATOM 2804 N N . ILE A 1 366 ? 70.434 3.966 -105.048 1.00 83.06 366 ILE A N 1
ATOM 2805 C CA . ILE A 1 366 ? 68.982 4.089 -104.879 1.00 83.06 366 ILE A CA 1
ATOM 2806 C C . ILE A 1 366 ? 68.307 2.751 -105.162 1.00 83.06 366 ILE A C 1
ATOM 2808 O O . ILE A 1 366 ? 67.424 2.379 -104.405 1.00 83.06 366 ILE A O 1
ATOM 2812 N N . GLU A 1 367 ? 68.711 1.998 -106.183 1.00 85.06 367 GLU A N 1
ATOM 2813 C CA . GLU A 1 367 ? 68.220 0.635 -106.415 1.00 85.06 367 GLU A CA 1
ATOM 2814 C C . GLU A 1 367 ? 68.586 -0.280 -105.255 1.00 85.06 367 GLU A C 1
ATOM 2816 O O . GLU A 1 367 ? 67.758 -1.081 -104.832 1.00 85.06 367 GLU A O 1
ATOM 2821 N N . GLU A 1 368 ? 69.778 -0.134 -104.683 1.00 82.12 368 GLU A N 1
ATOM 2822 C CA . GLU A 1 368 ? 70.179 -0.887 -103.505 1.00 82.12 368 GLU A CA 1
ATOM 2823 C C . GLU A 1 368 ? 69.372 -0.469 -102.271 1.00 82.12 368 GLU A C 1
ATOM 2825 O O . GLU A 1 368 ? 68.872 -1.341 -101.570 1.00 82.12 368 GLU A O 1
ATOM 2830 N N . TYR A 1 369 ? 69.134 0.823 -102.034 1.00 83.19 369 TYR A N 1
ATOM 2831 C CA . TYR A 1 369 ? 68.283 1.292 -100.937 1.00 83.19 369 TYR A CA 1
ATOM 2832 C C . TYR A 1 369 ? 66.815 0.932 -101.135 1.00 83.19 369 TYR A C 1
ATOM 2834 O O . TYR A 1 369 ? 66.158 0.566 -100.170 1.00 83.19 369 TYR A O 1
ATOM 2842 N N . VAL A 1 370 ? 66.287 0.997 -102.356 1.00 84.62 370 VAL A N 1
ATOM 2843 C CA . VAL A 1 370 ? 64.921 0.574 -102.686 1.00 84.62 370 VAL A CA 1
ATOM 2844 C C . VAL A 1 370 ? 64.810 -0.937 -102.534 1.00 84.62 370 VAL A C 1
ATOM 2846 O O . VAL A 1 370 ? 63.852 -1.405 -101.934 1.00 84.62 370 VAL A O 1
ATOM 2849 N N . SER A 1 371 ? 65.813 -1.701 -102.964 1.00 78.50 371 SER A N 1
ATOM 2850 C CA . SER A 1 371 ? 65.889 -3.144 -102.733 1.00 78.50 371 SER A CA 1
ATOM 2851 C C . SER A 1 371 ? 65.983 -3.466 -101.242 1.00 78.50 371 SER A C 1
ATOM 2853 O O . SER A 1 371 ? 65.258 -4.333 -100.767 1.00 78.50 371 SER A O 1
ATOM 2855 N N . GLN A 1 372 ? 66.781 -2.730 -100.465 1.00 76.12 372 GLN A N 1
ATOM 2856 C CA . GLN A 1 372 ? 66.866 -2.862 -99.009 1.00 76.12 372 GLN A CA 1
ATOM 2857 C C . GLN A 1 372 ? 65.563 -2.444 -98.316 1.00 76.12 372 GLN A C 1
ATOM 2859 O O . GLN A 1 372 ? 65.167 -3.109 -97.368 1.00 76.12 372 GLN A O 1
ATOM 2864 N N . PHE A 1 373 ? 64.853 -1.418 -98.791 1.00 74.44 373 PHE A N 1
ATOM 2865 C CA . PHE A 1 373 ? 63.548 -1.005 -98.264 1.00 74.44 373 PHE A CA 1
ATOM 2866 C C . PHE A 1 373 ? 62.449 -1.993 -98.623 1.00 74.44 373 PHE A C 1
ATOM 2868 O O . PHE A 1 373 ? 61.606 -2.302 -97.790 1.00 74.44 373 PHE A O 1
ATOM 2875 N N . GLU A 1 374 ? 62.437 -2.511 -99.846 1.00 74.25 374 GLU A N 1
ATOM 2876 C CA . GLU A 1 374 ? 61.505 -3.553 -100.250 1.00 74.25 374 GLU A CA 1
ATOM 2877 C C . GLU A 1 374 ? 61.797 -4.861 -99.527 1.00 74.25 374 GLU A C 1
ATOM 2879 O O . GLU A 1 374 ? 60.868 -5.564 -99.144 1.00 74.25 374 GLU A O 1
ATOM 2884 N N . LYS A 1 375 ? 63.072 -5.183 -99.308 1.00 73.12 375 LYS A N 1
ATOM 2885 C CA . LYS A 1 375 ? 63.497 -6.338 -98.527 1.00 73.12 375 LYS A CA 1
ATOM 2886 C C . LYS A 1 375 ? 63.138 -6.152 -97.059 1.00 73.12 375 LYS A C 1
ATOM 2888 O O . LYS A 1 375 ? 62.497 -7.033 -96.520 1.00 73.12 375 LYS A O 1
ATOM 2893 N N . ALA A 1 376 ? 63.378 -4.988 -96.461 1.00 66.00 376 ALA A N 1
ATOM 2894 C CA . ALA A 1 376 ? 62.910 -4.652 -95.118 1.00 66.00 376 ALA A CA 1
ATOM 2895 C C . ALA A 1 376 ? 61.378 -4.635 -95.026 1.00 66.00 376 ALA A C 1
ATOM 2897 O O . ALA A 1 376 ? 60.831 -5.033 -94.017 1.00 66.00 376 ALA A O 1
ATOM 2898 N N . ARG A 1 377 ? 60.653 -4.255 -96.077 1.00 66.75 377 ARG A N 1
ATOM 2899 C CA . ARG A 1 377 ? 59.182 -4.292 -96.105 1.00 66.75 377 ARG A CA 1
ATOM 2900 C C . ARG A 1 377 ? 58.612 -5.696 -96.346 1.00 66.75 377 ARG A C 1
ATOM 2902 O O . ARG A 1 377 ? 57.461 -5.938 -96.004 1.00 66.75 377 ARG A O 1
ATOM 2909 N N . ARG A 1 378 ? 59.382 -6.598 -96.965 1.00 62.97 378 ARG A N 1
ATOM 2910 C CA . ARG A 1 378 ? 59.040 -8.022 -97.141 1.00 62.97 378 ARG A CA 1
ATOM 2911 C C . ARG A 1 378 ? 59.502 -8.883 -95.957 1.00 62.97 378 ARG A C 1
ATOM 2913 O O . ARG A 1 378 ? 58.872 -9.896 -95.693 1.00 62.97 378 ARG A O 1
ATOM 2920 N N . GLU A 1 379 ? 60.587 -8.508 -95.278 1.00 62.50 379 GLU A N 1
ATOM 2921 C CA . GLU A 1 379 ? 61.152 -9.206 -94.110 1.00 62.50 379 GLU A CA 1
ATOM 2922 C C . GLU A 1 379 ? 60.554 -8.699 -92.793 1.00 62.50 379 GLU A C 1
ATOM 2924 O O . GLU A 1 379 ? 60.293 -9.495 -91.896 1.00 62.50 379 GLU A O 1
ATOM 2929 N N . HIS A 1 380 ? 60.283 -7.396 -92.680 1.00 56.88 380 HIS A N 1
ATOM 2930 C CA . HIS A 1 380 ? 59.461 -6.837 -91.614 1.00 56.88 380 HIS A CA 1
ATOM 2931 C C . HIS A 1 380 ? 58.015 -6.918 -92.085 1.00 56.88 380 HIS A C 1
ATOM 2933 O O . HIS A 1 380 ? 57.504 -6.044 -92.789 1.00 56.88 380 HIS A O 1
ATOM 2939 N N . ASP A 1 381 ? 57.384 -8.026 -91.721 1.00 59.06 381 ASP A N 1
ATOM 2940 C CA . ASP A 1 381 ? 55.989 -8.366 -91.974 1.00 59.06 381 ASP A CA 1
ATOM 2941 C C . ASP A 1 381 ? 55.070 -7.431 -91.158 1.00 59.06 381 ASP A C 1
ATOM 2943 O O . ASP A 1 381 ? 54.295 -7.844 -90.303 1.00 59.06 381 ASP A O 1
ATOM 2947 N N . GLY A 1 382 ? 55.201 -6.116 -91.360 1.00 64.75 382 GLY A N 1
ATOM 2948 C CA . GLY A 1 382 ? 54.539 -5.079 -90.571 1.00 64.75 382 GLY A CA 1
ATOM 2949 C C . GLY A 1 382 ? 53.019 -5.160 -90.663 1.00 64.75 382 GLY A C 1
ATOM 2950 O O . GLY A 1 382 ? 52.330 -4.679 -89.776 1.00 64.75 382 GLY A O 1
ATOM 2951 N N . ALA A 1 383 ? 52.480 -5.816 -91.695 1.00 71.38 383 ALA A N 1
ATOM 2952 C CA . ALA A 1 383 ? 51.068 -6.174 -91.745 1.00 71.38 383 ALA A CA 1
ATOM 2953 C C . ALA A 1 383 ? 50.719 -7.237 -90.687 1.00 71.38 383 ALA A C 1
ATOM 2955 O O . ALA A 1 383 ? 49.758 -7.050 -89.948 1.00 71.38 383 ALA A O 1
ATOM 2956 N N . ALA A 1 384 ? 51.532 -8.289 -90.551 1.00 74.62 384 ALA A N 1
ATOM 2957 C CA . ALA A 1 384 ? 51.361 -9.315 -89.526 1.00 74.62 384 ALA A CA 1
ATOM 2958 C C . ALA A 1 384 ? 51.603 -8.769 -88.108 1.00 74.62 384 ALA A C 1
ATOM 2960 O O . ALA A 1 384 ? 50.867 -9.120 -87.192 1.00 74.62 384 ALA A O 1
ATOM 2961 N N . GLU A 1 385 ? 52.571 -7.868 -87.921 1.00 78.12 385 GLU A N 1
ATOM 2962 C CA . GLU A 1 385 ? 52.813 -7.199 -86.634 1.00 78.12 385 GLU A CA 1
ATOM 2963 C C . GLU A 1 385 ? 51.671 -6.238 -86.262 1.00 78.12 385 GLU A C 1
ATOM 2965 O O . GLU A 1 385 ? 51.197 -6.245 -85.128 1.00 78.12 385 GLU A O 1
ATOM 2970 N N . ILE A 1 386 ? 51.156 -5.455 -87.218 1.00 78.25 386 ILE A N 1
ATOM 2971 C CA . ILE A 1 386 ? 49.988 -4.590 -86.995 1.00 78.25 386 ILE A CA 1
ATOM 2972 C C . ILE A 1 386 ? 48.742 -5.426 -86.691 1.00 78.25 386 ILE A C 1
ATOM 2974 O O . ILE A 1 386 ? 47.958 -5.049 -85.818 1.00 78.25 386 ILE A O 1
ATOM 2978 N N . ASP A 1 387 ? 48.541 -6.550 -87.377 1.00 80.00 387 ASP A N 1
ATOM 2979 C CA . ASP A 1 387 ? 47.408 -7.435 -87.115 1.00 80.00 387 ASP A CA 1
ATOM 2980 C C . ASP A 1 387 ? 47.554 -8.167 -85.768 1.00 80.00 387 ASP A C 1
ATOM 2982 O O . ASP A 1 387 ? 46.567 -8.280 -85.035 1.00 80.00 387 ASP A O 1
ATOM 2986 N N . ALA A 1 388 ? 48.773 -8.544 -85.366 1.00 85.00 388 ALA A N 1
ATOM 2987 C CA . ALA A 1 388 ? 49.067 -9.059 -84.028 1.00 85.00 388 ALA A CA 1
ATOM 2988 C C . ALA A 1 388 ? 48.761 -8.012 -82.945 1.00 85.00 388 ALA A C 1
ATOM 2990 O O . ALA A 1 388 ? 47.968 -8.283 -82.043 1.00 85.00 388 ALA A O 1
ATOM 2991 N N . LEU A 1 389 ? 49.263 -6.781 -83.084 1.00 85.31 389 LEU A N 1
ATOM 2992 C CA . LEU A 1 389 ? 48.993 -5.690 -82.142 1.00 85.31 389 LEU A CA 1
ATOM 2993 C C . LEU A 1 389 ? 47.506 -5.329 -82.079 1.00 85.31 389 LEU A C 1
ATOM 2995 O O . LEU A 1 389 ? 46.989 -5.042 -81.003 1.00 85.31 389 LEU A O 1
ATOM 2999 N N . ARG A 1 390 ? 46.778 -5.369 -83.202 1.00 90.56 390 ARG A N 1
ATOM 3000 C CA . ARG A 1 390 ? 45.315 -5.189 -83.218 1.00 90.56 390 ARG A CA 1
ATOM 3001 C C . ARG A 1 390 ? 44.596 -6.310 -82.479 1.00 90.56 390 ARG A C 1
ATOM 3003 O O . ARG A 1 390 ? 43.623 -6.030 -81.775 1.00 90.56 390 ARG A O 1
ATOM 3010 N N . SER A 1 391 ? 45.053 -7.552 -82.625 1.00 91.44 391 SER A N 1
ATOM 3011 C CA . SER A 1 391 ? 44.488 -8.687 -81.894 1.00 91.44 391 SER A CA 1
ATOM 3012 C C . SER A 1 391 ? 44.737 -8.562 -80.386 1.00 91.44 391 SER A C 1
ATOM 3014 O O . SER A 1 391 ? 43.795 -8.701 -79.608 1.00 91.44 391 SER A O 1
ATOM 3016 N N . GLU A 1 392 ? 45.938 -8.150 -79.971 1.00 91.19 392 GLU A N 1
ATOM 3017 C CA . GLU A 1 392 ? 46.274 -7.883 -78.568 1.00 91.19 392 GLU A CA 1
ATOM 3018 C C . GLU A 1 392 ? 45.454 -6.722 -77.998 1.00 91.19 392 GLU A C 1
ATOM 3020 O O . GLU A 1 392 ? 44.861 -6.851 -76.931 1.00 91.19 392 GLU A O 1
ATOM 3025 N N . LEU A 1 393 ? 45.325 -5.609 -78.729 1.00 91.06 393 LEU A N 1
ATOM 3026 C CA . LEU A 1 393 ? 44.479 -4.480 -78.321 1.00 91.06 393 LEU A CA 1
ATOM 3027 C C . LEU A 1 393 ? 43.012 -4.889 -78.175 1.00 91.06 393 LEU A C 1
ATOM 3029 O O . LEU A 1 393 ? 42.315 -4.386 -77.294 1.00 91.06 393 LEU A O 1
ATOM 3033 N N . THR A 1 394 ? 42.535 -5.794 -79.029 1.00 93.75 394 THR A N 1
ATOM 3034 C CA . THR A 1 394 ? 41.177 -6.340 -78.936 1.00 93.75 394 THR A CA 1
ATOM 3035 C C . THR A 1 394 ? 41.036 -7.210 -77.691 1.00 93.75 394 THR A C 1
ATOM 3037 O O . THR A 1 394 ? 40.102 -7.000 -76.922 1.00 93.75 394 THR A O 1
ATOM 3040 N N . MET A 1 395 ? 42.000 -8.092 -77.414 1.00 92.38 395 MET A N 1
ATOM 3041 C CA . MET A 1 395 ? 42.017 -8.903 -76.193 1.00 92.38 395 MET A CA 1
ATOM 3042 C C . MET A 1 395 ? 42.087 -8.048 -74.922 1.00 92.38 395 MET A C 1
ATOM 3044 O O . MET A 1 395 ? 41.343 -8.304 -73.981 1.00 92.38 395 MET A O 1
ATOM 3048 N N . VAL A 1 396 ? 42.918 -7.001 -74.893 1.00 93.75 396 VAL A N 1
ATOM 3049 C CA . VAL A 1 396 ? 43.020 -6.072 -73.753 1.00 93.75 396 VAL A CA 1
ATOM 3050 C C . VAL A 1 396 ? 41.723 -5.288 -73.566 1.00 93.75 396 VAL A C 1
ATOM 3052 O O . VAL A 1 396 ? 41.277 -5.102 -72.437 1.00 93.75 396 VAL A O 1
ATOM 3055 N N . ARG A 1 397 ? 41.072 -4.858 -74.655 1.00 91.62 397 ARG A N 1
ATOM 3056 C CA . ARG A 1 397 ? 39.755 -4.207 -74.580 1.00 91.62 397 ARG A CA 1
ATOM 3057 C C . ARG A 1 397 ? 38.689 -5.152 -74.048 1.00 91.62 397 ARG A C 1
ATOM 3059 O O . ARG A 1 397 ? 37.910 -4.745 -73.194 1.00 91.62 397 ARG A O 1
ATOM 3066 N N . GLU A 1 398 ? 38.652 -6.392 -74.520 1.00 93.62 398 GLU A N 1
ATOM 3067 C CA . GLU A 1 398 ? 37.725 -7.397 -74.001 1.00 93.62 398 GLU A CA 1
ATOM 3068 C C . GLU A 1 398 ? 37.980 -7.691 -72.524 1.00 93.62 398 GLU A C 1
ATOM 3070 O O . GLU A 1 398 ? 37.025 -7.781 -71.756 1.00 93.62 398 GLU A O 1
ATOM 3075 N N . GLN A 1 399 ? 39.246 -7.787 -72.115 1.00 92.75 399 GLN A N 1
ATOM 3076 C CA . GLN A 1 399 ? 39.629 -7.975 -70.720 1.00 92.75 399 GLN A CA 1
ATOM 3077 C C . GLN A 1 399 ? 39.166 -6.793 -69.860 1.00 92.75 399 GLN A C 1
ATOM 3079 O O . GLN A 1 399 ? 38.461 -6.999 -68.882 1.00 92.75 399 GLN A O 1
ATOM 3084 N N . ALA A 1 400 ? 39.434 -5.553 -70.277 1.00 86.88 400 ALA A N 1
ATOM 3085 C CA . ALA A 1 400 ? 38.985 -4.362 -69.558 1.00 86.88 400 ALA A CA 1
ATOM 3086 C C . ALA A 1 400 ? 37.450 -4.265 -69.475 1.00 86.88 400 ALA A C 1
ATOM 3088 O O . ALA A 1 400 ? 36.907 -3.840 -68.458 1.00 86.88 400 ALA A O 1
ATOM 3089 N N . VAL A 1 401 ? 36.728 -4.678 -70.524 1.00 92.94 401 VAL A N 1
ATOM 3090 C CA . VAL A 1 401 ? 35.258 -4.741 -70.502 1.00 92.94 401 VAL A CA 1
ATOM 3091 C C . VAL A 1 401 ? 34.766 -5.785 -69.497 1.00 92.94 401 VAL A C 1
ATOM 3093 O O . VAL A 1 401 ? 33.805 -5.505 -68.778 1.00 92.94 401 VAL A O 1
ATOM 3096 N N . ARG A 1 402 ? 35.415 -6.954 -69.410 1.00 93.75 402 ARG A N 1
ATOM 3097 C CA . ARG A 1 402 ? 35.100 -7.975 -68.396 1.00 93.75 402 ARG A CA 1
ATOM 3098 C C . ARG A 1 402 ? 35.383 -7.457 -66.989 1.00 93.75 402 ARG A C 1
ATOM 3100 O O . ARG A 1 402 ? 34.484 -7.509 -66.159 1.00 93.75 402 ARG A O 1
ATOM 3107 N N . ASP A 1 403 ? 36.546 -6.859 -66.757 1.00 89.75 403 ASP A N 1
ATOM 3108 C CA . ASP A 1 403 ? 36.931 -6.333 -65.443 1.00 89.75 403 ASP A CA 1
ATOM 3109 C C . ASP A 1 403 ? 35.972 -5.215 -64.980 1.00 89.75 403 ASP A C 1
ATOM 3111 O O . ASP A 1 403 ? 35.538 -5.186 -63.829 1.00 89.75 403 ASP A O 1
ATOM 3115 N N . VAL A 1 404 ? 35.551 -4.316 -65.881 1.00 91.44 404 VAL A N 1
ATOM 3116 C CA . VAL A 1 404 ? 34.541 -3.283 -65.574 1.00 91.44 404 VAL A CA 1
ATOM 3117 C C . VAL A 1 404 ? 33.170 -3.898 -65.287 1.00 91.44 404 VAL A C 1
ATOM 3119 O O . VAL A 1 404 ? 32.450 -3.400 -64.419 1.00 91.44 404 VAL A O 1
ATOM 3122 N N . ALA A 1 405 ? 32.781 -4.958 -65.999 1.00 92.31 405 ALA A N 1
ATOM 3123 C CA . ALA A 1 405 ? 31.535 -5.668 -65.724 1.00 92.31 405 ALA A CA 1
ATOM 3124 C C . ALA A 1 405 ? 31.573 -6.354 -64.348 1.00 92.31 405 ALA A C 1
ATOM 3126 O O . ALA A 1 405 ? 30.628 -6.196 -63.574 1.00 92.31 405 ALA A O 1
ATOM 3127 N N . GLU A 1 406 ? 32.678 -7.019 -64.007 1.00 93.19 406 GLU A N 1
ATOM 3128 C CA . GLU A 1 406 ? 32.888 -7.645 -62.699 1.00 93.19 406 GLU A CA 1
ATOM 3129 C C . GLU A 1 406 ? 32.892 -6.612 -61.568 1.00 93.19 406 GLU A C 1
ATOM 3131 O O . GLU A 1 406 ? 32.192 -6.794 -60.574 1.00 93.19 406 GLU A O 1
ATOM 3136 N N . MET A 1 407 ? 33.592 -5.484 -61.724 1.00 87.94 407 MET A N 1
ATOM 3137 C CA . MET A 1 407 ? 33.584 -4.407 -60.726 1.00 87.94 407 MET A CA 1
ATOM 3138 C C . MET A 1 407 ? 32.194 -3.792 -60.546 1.00 87.94 407 MET A C 1
ATOM 3140 O O . MET A 1 407 ? 31.791 -3.499 -59.421 1.00 87.94 407 MET A O 1
ATOM 3144 N N . ARG A 1 408 ? 31.420 -3.620 -61.626 1.00 92.06 408 ARG A N 1
ATOM 3145 C CA . ARG A 1 408 ? 30.025 -3.155 -61.531 1.00 92.06 408 ARG A CA 1
ATOM 3146 C C . ARG A 1 408 ? 29.147 -4.157 -60.797 1.00 92.06 408 ARG A C 1
ATOM 3148 O O . ARG A 1 408 ? 28.314 -3.747 -59.992 1.00 92.06 408 ARG A O 1
ATOM 3155 N N . GLU A 1 409 ? 29.336 -5.448 -61.042 1.00 94.50 409 GLU A N 1
ATOM 3156 C CA . GLU A 1 409 ? 28.610 -6.495 -60.331 1.00 94.50 409 GLU A CA 1
ATOM 3157 C C . GLU A 1 409 ? 28.997 -6.539 -58.845 1.00 94.50 409 GLU A C 1
ATOM 3159 O O . GLU A 1 409 ? 28.121 -6.599 -57.981 1.00 94.50 409 GLU A O 1
ATOM 3164 N N . GLN A 1 410 ? 30.288 -6.435 -58.520 1.00 91.31 410 GLN A N 1
ATOM 3165 C CA . GLN A 1 410 ? 30.772 -6.340 -57.140 1.00 91.31 410 GLN A CA 1
ATOM 3166 C C . GLN A 1 410 ? 30.212 -5.102 -56.433 1.00 91.31 410 GLN A C 1
ATOM 3168 O O . GLN A 1 410 ? 29.721 -5.214 -55.310 1.00 91.31 410 GLN A O 1
ATOM 3173 N N . LEU A 1 411 ? 30.195 -3.948 -57.105 1.00 90.69 411 LEU A N 1
ATOM 3174 C CA . LEU A 1 411 ? 29.613 -2.718 -56.572 1.00 90.69 411 LEU A CA 1
ATOM 3175 C C . LEU A 1 411 ? 28.109 -2.871 -56.320 1.00 90.69 411 LEU A C 1
ATOM 3177 O O . LEU A 1 411 ? 27.626 -2.479 -55.261 1.00 90.69 411 LEU A O 1
ATOM 3181 N N . GLN A 1 412 ? 27.363 -3.480 -57.246 1.00 93.88 412 GLN A N 1
ATOM 3182 C CA . GLN A 1 412 ? 25.937 -3.754 -57.049 1.00 93.88 412 GLN A CA 1
ATOM 3183 C C . GLN A 1 412 ? 25.693 -4.702 -55.871 1.00 93.88 412 GLN A C 1
ATOM 3185 O O . GLN A 1 412 ? 24.787 -4.458 -55.073 1.00 93.88 412 GLN A O 1
ATOM 3190 N N . ARG A 1 413 ? 26.508 -5.753 -55.714 1.00 91.81 413 ARG A N 1
ATOM 3191 C CA . ARG A 1 413 ? 26.424 -6.670 -54.566 1.00 91.81 413 ARG A CA 1
ATOM 3192 C C . ARG A 1 413 ? 26.725 -5.952 -53.249 1.00 91.81 413 ARG A C 1
ATOM 3194 O O . ARG A 1 413 ? 25.952 -6.100 -52.306 1.00 91.81 413 ARG A O 1
ATOM 3201 N N . ALA A 1 414 ? 27.772 -5.129 -53.202 1.00 87.44 414 ALA A N 1
ATOM 3202 C CA . ALA A 1 414 ? 28.119 -4.327 -52.030 1.00 87.44 414 ALA A CA 1
ATOM 3203 C C . ALA A 1 414 ? 27.015 -3.314 -51.678 1.00 87.44 414 ALA A C 1
ATOM 3205 O O . ALA A 1 414 ? 26.621 -3.205 -50.521 1.00 87.44 414 ALA A O 1
ATOM 3206 N N . GLN A 1 415 ? 26.431 -2.634 -52.668 1.00 90.75 415 GLN A N 1
ATOM 3207 C CA . GLN A 1 415 ? 25.307 -1.716 -52.453 1.00 90.75 415 GLN A CA 1
ATOM 3208 C C . GLN A 1 415 ? 24.053 -2.435 -51.941 1.00 90.75 415 GLN A C 1
ATOM 3210 O O . GLN A 1 415 ? 23.360 -1.919 -51.065 1.00 90.75 415 GLN A O 1
ATOM 3215 N N . GLN A 1 416 ? 23.751 -3.632 -52.453 1.00 90.19 416 GLN A N 1
ATOM 3216 C CA . GLN A 1 416 ? 22.646 -4.444 -51.939 1.00 90.19 416 GLN A CA 1
ATOM 3217 C C . GLN A 1 416 ? 22.902 -4.916 -50.504 1.00 90.19 416 GLN A C 1
ATOM 3219 O O . GLN A 1 416 ? 21.979 -4.905 -49.692 1.00 90.19 416 GLN A O 1
ATOM 3224 N N . GLN A 1 417 ? 24.137 -5.298 -50.171 1.00 84.31 417 GLN A N 1
ATOM 3225 C CA . GLN A 1 417 ? 24.523 -5.639 -48.800 1.00 84.31 417 GLN A CA 1
ATOM 3226 C C . GLN A 1 417 ? 24.399 -4.433 -47.863 1.00 84.31 417 GLN A C 1
ATOM 3228 O O . GLN A 1 417 ? 23.780 -4.559 -46.812 1.00 84.31 417 GLN A O 1
ATOM 3233 N N . ALA A 1 418 ? 24.876 -3.254 -48.271 1.00 79.69 418 ALA A N 1
ATOM 3234 C CA . ALA A 1 418 ? 24.748 -2.022 -47.495 1.00 79.69 418 ALA A CA 1
ATOM 3235 C C . ALA A 1 418 ? 23.279 -1.639 -47.243 1.00 79.69 418 ALA A C 1
ATOM 3237 O O . ALA A 1 418 ? 22.923 -1.276 -46.126 1.00 79.69 418 ALA A O 1
ATOM 3238 N N . ARG A 1 419 ? 22.396 -1.788 -48.243 1.00 84.50 419 ARG A N 1
ATOM 3239 C CA . ARG A 1 419 ? 20.947 -1.578 -48.057 1.00 84.50 419 ARG A CA 1
ATOM 3240 C C . ARG A 1 419 ? 20.342 -2.560 -47.059 1.00 84.50 419 ARG A C 1
ATOM 3242 O O . ARG A 1 419 ? 19.599 -2.139 -46.184 1.00 84.50 419 ARG A O 1
ATOM 3249 N N . ARG A 1 420 ? 20.698 -3.847 -47.138 1.00 81.19 420 ARG A N 1
ATOM 3250 C CA . ARG A 1 420 ? 20.226 -4.855 -46.173 1.00 81.19 420 ARG A CA 1
ATOM 3251 C C . ARG A 1 420 ? 20.703 -4.563 -44.751 1.00 81.19 420 ARG A C 1
ATOM 3253 O O . ARG A 1 420 ? 19.925 -4.738 -43.823 1.00 81.19 420 ARG A O 1
ATOM 3260 N N . LEU A 1 421 ? 21.945 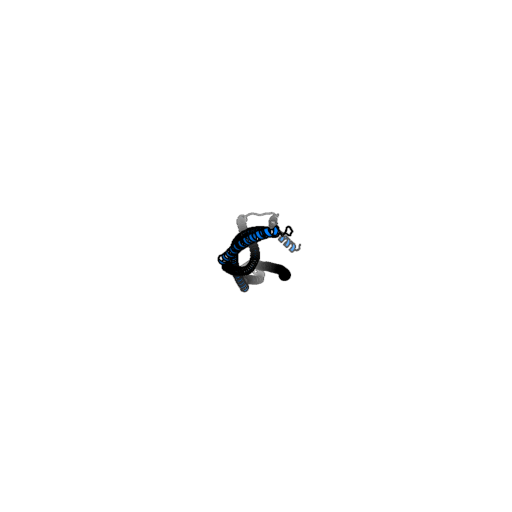-4.107 -44.585 1.00 77.12 421 LEU A N 1
ATOM 3261 C CA . LEU A 1 421 ? 22.481 -3.705 -43.281 1.00 77.12 421 LEU A CA 1
ATOM 3262 C C . LEU A 1 421 ? 21.789 -2.445 -42.745 1.00 77.12 421 LEU A C 1
ATOM 3264 O O . LEU A 1 421 ? 21.445 -2.399 -41.572 1.00 77.12 421 LEU A O 1
ATOM 3268 N N . SER A 1 422 ? 21.502 -1.460 -43.599 1.00 73.44 422 SER A N 1
ATOM 3269 C CA . SER A 1 422 ? 20.726 -0.267 -43.230 1.00 73.44 422 SER A CA 1
ATOM 3270 C C . SER A 1 422 ? 19.290 -0.606 -42.809 1.00 73.44 422 SER A C 1
ATOM 3272 O O . SER A 1 422 ? 18.800 -0.067 -41.818 1.00 73.44 422 SER A O 1
ATOM 3274 N N . GLU A 1 423 ? 18.616 -1.506 -43.526 1.00 79.25 423 GLU A N 1
ATOM 3275 C CA . GLU A 1 423 ? 17.272 -1.973 -43.168 1.00 79.25 423 GLU A CA 1
ATOM 3276 C C . GLU A 1 423 ? 17.281 -2.805 -41.876 1.00 79.25 423 GLU A C 1
ATOM 3278 O O . GLU A 1 423 ? 16.344 -2.712 -41.082 1.00 79.25 423 GLU A O 1
ATOM 3283 N N . ALA A 1 424 ? 18.335 -3.595 -41.645 1.00 76.25 424 ALA A N 1
ATOM 3284 C CA . ALA A 1 424 ? 18.530 -4.337 -40.401 1.00 76.25 424 ALA A CA 1
ATOM 3285 C C . ALA A 1 424 ? 18.774 -3.392 -39.212 1.00 76.25 424 ALA A C 1
ATOM 3287 O O . ALA A 1 424 ? 18.055 -3.486 -38.220 1.00 76.25 424 ALA A O 1
ATOM 3288 N N . GLY A 1 425 ? 19.676 -2.414 -39.348 1.00 76.50 425 GLY A N 1
ATOM 3289 C CA . GLY A 1 425 ? 19.955 -1.423 -38.303 1.00 76.50 425 GLY A CA 1
ATOM 3290 C C . GLY A 1 425 ? 18.743 -0.543 -37.968 1.00 76.50 425 GLY A C 1
ATOM 3291 O O . GLY A 1 425 ? 18.511 -0.209 -36.810 1.00 76.50 425 GLY A O 1
ATOM 3292 N N . GLY A 1 426 ? 17.894 -0.229 -38.954 1.00 80.25 426 GLY A N 1
ATOM 3293 C CA . GLY A 1 426 ? 16.626 0.462 -38.704 1.00 80.25 426 GLY A CA 1
ATOM 3294 C C . GLY A 1 426 ? 15.662 -0.355 -37.835 1.00 80.25 426 GLY A C 1
ATOM 3295 O O . GLY A 1 426 ? 14.989 0.205 -36.975 1.00 80.25 426 GLY A O 1
ATOM 3296 N N . ARG A 1 427 ? 15.612 -1.682 -38.011 1.00 77.50 427 ARG A N 1
ATOM 3297 C CA . ARG A 1 427 ? 14.796 -2.570 -37.162 1.00 77.50 427 ARG A CA 1
ATOM 3298 C C . ARG A 1 427 ? 15.371 -2.711 -35.758 1.00 77.50 427 ARG A C 1
ATOM 3300 O O . ARG A 1 427 ? 14.597 -2.757 -34.809 1.00 77.50 427 ARG A O 1
ATOM 3307 N N . GLU A 1 428 ? 16.693 -2.750 -35.627 1.00 80.00 428 GLU A N 1
ATOM 3308 C CA . GLU A 1 428 ? 17.362 -2.767 -34.324 1.00 80.00 428 GLU A CA 1
ATOM 3309 C C . GLU A 1 428 ? 17.091 -1.483 -33.538 1.00 80.00 428 GLU A C 1
ATOM 3311 O O . GLU A 1 428 ? 16.750 -1.573 -32.366 1.00 80.00 428 GLU A O 1
ATOM 3316 N N . LEU A 1 429 ? 17.114 -0.310 -34.181 1.00 79.81 429 LEU A N 1
ATOM 3317 C CA . LEU A 1 429 ? 16.738 0.959 -33.544 1.00 79.81 429 LEU A CA 1
ATOM 3318 C C . LEU A 1 429 ? 15.283 0.964 -33.059 1.00 79.81 429 LEU A C 1
ATOM 3320 O O . LEU A 1 429 ? 15.019 1.368 -31.930 1.00 79.81 429 LEU A O 1
ATOM 3324 N N . VAL A 1 430 ? 14.336 0.474 -33.870 1.00 79.69 430 VAL A N 1
ATOM 3325 C CA . VAL A 1 430 ? 12.933 0.339 -33.430 1.00 79.69 430 VAL A CA 1
ATOM 3326 C C . VAL A 1 430 ? 12.810 -0.654 -32.272 1.00 79.69 430 VAL A C 1
ATOM 3328 O O . VAL A 1 430 ? 12.057 -0.407 -31.335 1.00 79.69 430 VAL A O 1
ATOM 3331 N N . SER A 1 431 ? 13.562 -1.757 -32.304 1.00 81.69 431 SER A N 1
ATOM 3332 C CA . SER A 1 431 ? 13.592 -2.725 -31.205 1.00 81.69 431 SER A CA 1
ATOM 3333 C C . SER A 1 431 ? 14.185 -2.121 -29.933 1.00 81.69 431 SER A C 1
ATOM 3335 O O . SER A 1 431 ? 13.648 -2.351 -28.856 1.00 81.69 431 SER A O 1
ATOM 3337 N N . GLN A 1 432 ? 15.271 -1.351 -30.033 1.00 82.31 432 GLN A N 1
ATOM 3338 C CA . GLN A 1 432 ? 15.902 -0.678 -28.896 1.00 82.31 432 GLN A CA 1
ATOM 3339 C C . GLN A 1 432 ? 14.976 0.368 -28.280 1.00 82.31 432 GLN A C 1
ATOM 3341 O O . GLN A 1 432 ? 14.835 0.397 -27.061 1.00 82.31 432 GLN A O 1
ATOM 3346 N N . GLU A 1 433 ? 14.288 1.164 -29.098 1.00 85.69 433 GLU A N 1
ATOM 3347 C CA . GLU A 1 433 ? 13.313 2.139 -28.605 1.00 85.69 433 GLU A CA 1
ATOM 3348 C C . GLU A 1 433 ? 12.107 1.450 -27.948 1.00 85.69 433 GLU A C 1
ATOM 3350 O O . GLU A 1 433 ? 11.652 1.873 -26.889 1.00 85.69 433 GLU A O 1
ATOM 3355 N N . ALA A 1 434 ? 11.629 0.334 -28.509 1.00 85.38 434 ALA A N 1
ATOM 3356 C CA . ALA A 1 434 ? 10.574 -0.464 -27.887 1.00 85.38 434 ALA A CA 1
ATOM 3357 C C . ALA A 1 434 ? 11.014 -1.055 -26.535 1.00 85.38 434 ALA A C 1
ATOM 3359 O O . ALA A 1 434 ? 10.252 -1.015 -25.571 1.00 85.38 434 ALA A O 1
ATOM 3360 N N . MET A 1 435 ? 12.250 -1.556 -26.435 1.00 83.12 435 MET A N 1
ATOM 3361 C CA . MET A 1 435 ? 12.818 -2.038 -25.169 1.00 83.12 435 MET A CA 1
ATOM 3362 C C . MET A 1 435 ? 12.975 -0.899 -24.160 1.00 83.12 435 MET A C 1
ATOM 3364 O O . MET A 1 435 ? 12.670 -1.077 -22.985 1.00 83.12 435 MET A O 1
ATOM 3368 N N . ARG A 1 436 ? 13.363 0.298 -24.608 1.00 89.25 436 ARG A N 1
ATOM 3369 C CA . ARG A 1 436 ? 13.431 1.488 -23.756 1.00 89.25 436 ARG A CA 1
ATOM 3370 C C . ARG A 1 436 ? 12.060 1.874 -23.197 1.00 89.25 436 ARG A C 1
ATOM 3372 O O . ARG A 1 436 ? 11.945 2.098 -21.999 1.00 89.25 436 ARG A O 1
ATOM 3379 N N . GLN A 1 437 ? 11.018 1.874 -24.026 1.00 89.81 437 GLN A N 1
ATOM 3380 C CA . GLN A 1 437 ? 9.644 2.126 -23.575 1.00 89.81 437 GLN A CA 1
ATOM 3381 C C . GLN A 1 437 ? 9.160 1.069 -22.573 1.00 89.81 437 GLN A C 1
ATOM 3383 O O . GLN A 1 437 ? 8.474 1.400 -21.609 1.00 89.81 437 GLN A O 1
ATOM 3388 N N . GLN A 1 438 ? 9.537 -0.200 -22.767 1.00 87.19 438 GLN A N 1
ATOM 3389 C CA . GLN A 1 438 ? 9.247 -1.262 -21.799 1.00 87.19 438 GLN A CA 1
ATOM 3390 C C . GLN A 1 438 ? 9.971 -1.037 -20.467 1.00 87.19 438 GLN A C 1
ATOM 3392 O O . GLN A 1 438 ? 9.356 -1.219 -19.418 1.00 87.19 438 GLN A O 1
ATOM 3397 N N . ILE A 1 439 ? 11.236 -0.608 -20.492 1.00 88.00 439 ILE A N 1
ATOM 3398 C CA . ILE A 1 439 ? 11.994 -0.262 -19.280 1.00 88.00 439 ILE A CA 1
ATOM 3399 C C . ILE A 1 439 ? 11.319 0.897 -18.546 1.00 88.00 439 ILE A C 1
ATOM 3401 O O . ILE A 1 439 ? 11.037 0.763 -17.362 1.00 88.00 439 ILE A O 1
ATOM 3405 N N . GLU A 1 440 ? 10.980 1.984 -19.240 1.00 91.25 440 GLU A N 1
ATOM 3406 C CA . GLU A 1 440 ? 10.312 3.144 -18.633 1.00 91.25 440 GLU A CA 1
ATOM 3407 C C . GLU A 1 440 ? 8.948 2.764 -18.021 1.00 91.25 440 GLU A C 1
ATOM 3409 O O . GLU A 1 440 ? 8.605 3.217 -16.927 1.00 91.25 440 GLU A O 1
ATOM 3414 N N . ALA A 1 441 ? 8.189 1.869 -18.664 1.00 85.62 441 ALA A N 1
ATOM 3415 C CA . ALA A 1 441 ? 6.937 1.345 -18.116 1.00 85.62 441 ALA A CA 1
ATOM 3416 C C . ALA A 1 441 ? 7.150 0.474 -16.862 1.00 85.62 441 ALA A C 1
ATOM 3418 O O . ALA A 1 441 ? 6.391 0.581 -15.896 1.00 85.62 441 ALA A O 1
ATOM 3419 N N . LEU A 1 442 ? 8.185 -0.374 -16.851 1.00 87.69 442 LEU A N 1
ATOM 3420 C CA . LEU A 1 442 ? 8.539 -1.189 -15.685 1.00 87.69 442 LEU A CA 1
ATOM 3421 C C . LEU A 1 442 ? 9.061 -0.332 -14.527 1.00 87.69 442 LEU A C 1
ATOM 3423 O O . LEU A 1 442 ? 8.701 -0.590 -13.382 1.00 87.69 442 LEU A O 1
ATOM 3427 N N . GLU A 1 443 ? 9.856 0.699 -14.805 1.00 89.94 443 GLU A N 1
ATOM 3428 C CA . GLU A 1 443 ? 10.327 1.664 -13.808 1.00 89.94 443 GLU A CA 1
ATOM 3429 C C . GLU A 1 443 ? 9.164 2.451 -13.196 1.00 89.94 443 GLU A C 1
ATOM 3431 O O . GLU A 1 443 ? 9.107 2.604 -11.975 1.00 89.94 443 GLU A O 1
ATOM 3436 N N . ALA A 1 444 ? 8.197 2.889 -14.011 1.00 87.06 444 ALA A N 1
ATOM 3437 C CA . ALA A 1 444 ? 6.979 3.530 -13.520 1.00 87.06 444 ALA A CA 1
ATOM 3438 C C . ALA A 1 444 ? 6.168 2.583 -12.617 1.00 87.06 444 ALA A C 1
ATOM 3440 O O . ALA A 1 444 ? 5.786 2.972 -11.514 1.00 87.06 444 ALA A O 1
ATOM 3441 N N . SER A 1 445 ? 5.984 1.325 -13.037 1.00 86.88 445 SER A N 1
ATOM 3442 C CA . SER A 1 445 ? 5.286 0.307 -12.239 1.00 86.88 445 SER A CA 1
ATOM 3443 C C . SER A 1 445 ? 6.017 -0.024 -10.931 1.00 86.88 445 SER A C 1
ATOM 3445 O O . SER A 1 445 ? 5.381 -0.201 -9.893 1.00 86.88 445 SER A O 1
ATOM 3447 N N . LEU A 1 446 ? 7.353 -0.074 -10.943 1.00 87.44 446 LEU A N 1
ATOM 3448 C CA . LEU A 1 446 ? 8.161 -0.240 -9.733 1.00 87.44 446 LEU A CA 1
ATOM 3449 C C . LEU A 1 446 ? 8.040 0.957 -8.791 1.00 87.44 446 LEU A C 1
ATOM 3451 O O . LEU A 1 446 ? 7.926 0.769 -7.581 1.00 87.44 446 LEU A O 1
ATOM 3455 N N . GLY A 1 447 ? 8.051 2.174 -9.335 1.00 90.56 447 GLY A N 1
ATOM 3456 C CA . GLY A 1 447 ? 7.868 3.397 -8.563 1.00 90.56 447 GLY A CA 1
ATOM 3457 C C . GLY A 1 447 ? 6.505 3.453 -7.874 1.00 90.56 447 GLY A C 1
ATOM 3458 O O . GLY A 1 447 ? 6.433 3.834 -6.709 1.00 90.56 447 GLY A O 1
ATOM 3459 N N . GLU A 1 448 ? 5.444 3.033 -8.563 1.00 86.56 448 GLU A N 1
ATOM 3460 C CA . GLU A 1 448 ? 4.089 2.939 -8.009 1.00 86.56 448 GLU A CA 1
ATOM 3461 C C . GLU A 1 448 ? 4.010 1.901 -6.885 1.00 86.56 448 GLU A C 1
ATOM 3463 O O . GLU A 1 448 ? 3.622 2.238 -5.769 1.00 86.56 448 GLU A O 1
ATOM 3468 N N . ARG A 1 449 ? 4.519 0.683 -7.102 1.00 82.62 449 ARG A N 1
ATOM 3469 C CA . ARG A 1 449 ? 4.552 -0.337 -6.039 1.00 82.62 449 ARG A CA 1
ATOM 3470 C C . ARG A 1 449 ? 5.399 0.056 -4.840 1.00 82.62 449 ARG A C 1
ATOM 3472 O O . ARG A 1 449 ? 5.078 -0.316 -3.716 1.00 82.62 449 ARG A O 1
ATOM 3479 N N . GLN A 1 450 ? 6.496 0.782 -5.046 1.00 89.81 450 GLN A N 1
ATOM 3480 C CA . GLN A 1 450 ? 7.296 1.273 -3.928 1.00 89.81 450 GLN A CA 1
ATOM 3481 C C . GLN A 1 450 ? 6.507 2.277 -3.078 1.00 89.81 450 GLN A C 1
ATOM 3483 O O . GLN A 1 450 ? 6.688 2.297 -1.862 1.00 89.81 450 GLN A O 1
ATOM 3488 N N . ARG A 1 451 ? 5.623 3.082 -3.688 1.00 92.62 451 ARG A N 1
ATOM 3489 C CA . ARG A 1 451 ? 4.694 3.945 -2.943 1.00 92.62 451 ARG A CA 1
ATOM 3490 C C . ARG A 1 451 ? 3.685 3.111 -2.165 1.00 92.62 451 ARG A C 1
ATOM 3492 O O . ARG A 1 451 ? 3.624 3.272 -0.956 1.00 92.62 451 ARG A O 1
ATOM 3499 N N . GLU A 1 452 ? 3.038 2.136 -2.803 1.00 88.94 452 GLU A N 1
ATOM 3500 C CA . GLU A 1 452 ? 2.091 1.234 -2.126 1.00 88.94 452 GLU A CA 1
ATOM 3501 C C . GLU A 1 452 ? 2.719 0.510 -0.921 1.00 88.94 452 GLU A C 1
ATOM 3503 O O . GLU A 1 452 ? 2.097 0.389 0.132 1.00 88.94 452 GLU A O 1
ATOM 3508 N N . ILE A 1 453 ? 3.972 0.049 -1.042 1.00 89.88 453 ILE A N 1
ATOM 3509 C CA . ILE A 1 453 ? 4.707 -0.572 0.072 1.00 89.88 453 ILE A CA 1
ATOM 3510 C C . ILE A 1 453 ? 4.944 0.436 1.200 1.00 89.88 453 ILE A C 1
ATOM 3512 O O . ILE A 1 453 ? 4.778 0.081 2.366 1.00 89.88 453 ILE A O 1
ATOM 3516 N N . ASN A 1 454 ? 5.334 1.670 0.877 1.00 88.94 454 ASN A N 1
ATOM 3517 C CA . ASN A 1 454 ? 5.551 2.708 1.883 1.00 88.94 454 ASN A CA 1
ATOM 3518 C C . ASN A 1 454 ? 4.238 3.080 2.592 1.00 88.94 454 ASN A C 1
ATOM 3520 O O . ASN A 1 454 ? 4.236 3.243 3.810 1.00 88.94 454 ASN A O 1
ATOM 3524 N N . ASP A 1 455 ? 3.127 3.153 1.860 1.00 88.56 455 ASP A N 1
ATOM 3525 C CA . ASP A 1 455 ? 1.804 3.454 2.413 1.00 88.56 455 ASP A CA 1
ATOM 3526 C C . ASP A 1 455 ? 1.313 2.312 3.314 1.00 88.56 455 ASP A C 1
ATOM 3528 O O . ASP A 1 455 ? 0.835 2.544 4.426 1.00 88.56 455 ASP A O 1
ATOM 3532 N N . ALA A 1 456 ? 1.524 1.059 2.898 1.00 87.56 456 ALA A N 1
ATOM 3533 C CA . ALA A 1 456 ? 1.235 -0.114 3.718 1.00 87.56 456 ALA A CA 1
ATOM 3534 C C . ALA A 1 456 ? 2.104 -0.170 4.988 1.00 87.56 456 ALA A C 1
ATOM 3536 O O . ALA A 1 456 ? 1.611 -0.539 6.053 1.00 87.56 456 ALA A O 1
ATOM 3537 N N . GLN A 1 457 ? 3.383 0.212 4.905 1.00 91.69 457 GLN A N 1
ATOM 3538 C CA . GLN A 1 457 ? 4.265 0.332 6.072 1.00 91.69 457 GLN A CA 1
ATOM 3539 C C . GLN A 1 457 ? 3.813 1.451 7.014 1.00 91.69 457 GLN A C 1
ATOM 3541 O O . GLN A 1 457 ? 3.827 1.263 8.227 1.00 91.69 457 GLN A O 1
ATOM 3546 N N . ALA A 1 458 ? 3.373 2.592 6.479 1.00 90.50 458 ALA A N 1
ATOM 3547 C CA . ALA A 1 458 ? 2.823 3.676 7.284 1.00 90.50 458 ALA A CA 1
ATOM 3548 C C . ALA A 1 458 ? 1.551 3.232 8.024 1.00 90.50 458 ALA A C 1
ATOM 3550 O O . ALA A 1 458 ? 1.446 3.454 9.228 1.00 90.50 458 ALA A O 1
ATOM 3551 N N . ALA A 1 459 ? 0.634 2.541 7.341 1.00 87.06 459 ALA A N 1
ATOM 3552 C CA . ALA A 1 459 ? -0.561 1.970 7.961 1.00 87.06 459 ALA A CA 1
ATOM 3553 C C . ALA A 1 459 ? -0.221 0.910 9.023 1.00 87.06 459 ALA A C 1
ATOM 3555 O O . ALA A 1 459 ? -0.858 0.862 10.071 1.00 87.06 459 ALA A O 1
ATOM 3556 N N . HIS A 1 460 ? 0.803 0.082 8.785 1.00 91.88 460 HIS A N 1
ATOM 3557 C CA . HIS A 1 460 ? 1.265 -0.897 9.768 1.00 91.88 460 HIS A CA 1
ATOM 3558 C C . HIS A 1 460 ? 1.779 -0.233 11.049 1.00 91.88 460 HIS A C 1
ATOM 3560 O O . HIS A 1 460 ? 1.389 -0.654 12.133 1.00 91.88 460 HIS A O 1
ATOM 3566 N N . ASN A 1 461 ? 2.584 0.824 10.923 1.00 91.88 461 ASN A N 1
ATOM 3567 C CA . ASN A 1 461 ? 3.099 1.559 12.077 1.00 91.88 461 ASN A CA 1
ATOM 3568 C C . ASN A 1 461 ? 1.972 2.247 12.867 1.00 91.88 461 ASN A C 1
ATOM 3570 O O . ASN A 1 461 ? 2.010 2.239 14.089 1.00 91.88 461 ASN A O 1
ATOM 3574 N N . MET A 1 462 ? 0.946 2.789 12.194 1.00 89.00 462 MET A N 1
ATOM 3575 C CA . MET A 1 462 ? -0.226 3.358 12.884 1.00 89.00 462 MET A CA 1
ATOM 3576 C C . MET A 1 462 ? -0.961 2.300 13.715 1.00 89.00 462 MET A C 1
ATOM 3578 O O . MET A 1 462 ? -1.277 2.543 14.874 1.00 89.00 462 MET A O 1
ATOM 3582 N N . LEU A 1 463 ? -1.179 1.107 13.150 1.00 90.81 463 LEU A N 1
ATOM 3583 C CA . LEU A 1 463 ? -1.800 -0.004 13.876 1.00 90.81 463 LEU A CA 1
ATOM 3584 C C . LEU A 1 463 ? -0.926 -0.506 15.035 1.00 90.81 463 LEU A C 1
ATOM 3586 O O . LEU A 1 463 ? -1.457 -0.956 16.047 1.00 90.81 463 LEU A O 1
ATOM 3590 N N . GLU A 1 464 ? 0.401 -0.464 14.896 1.00 96.12 464 GLU A N 1
ATOM 3591 C CA . GLU A 1 464 ? 1.330 -0.805 15.978 1.00 96.12 464 GLU A CA 1
ATOM 3592 C C . GLU A 1 464 ? 1.239 0.213 17.126 1.00 96.12 464 GLU A C 1
ATOM 3594 O O . GLU A 1 464 ? 1.106 -0.198 18.279 1.00 96.12 464 GLU A O 1
ATOM 3599 N N . ASP A 1 465 ? 1.199 1.512 16.815 1.00 95.25 465 ASP A N 1
ATOM 3600 C CA . ASP A 1 465 ? 1.012 2.588 17.798 1.00 95.25 465 ASP A CA 1
ATOM 3601 C C . ASP A 1 465 ? -0.347 2.472 18.521 1.00 95.25 465 ASP A C 1
ATOM 3603 O O . ASP A 1 465 ? -0.412 2.562 19.750 1.00 95.25 465 ASP A O 1
ATOM 3607 N N . GLU A 1 466 ? -1.434 2.203 17.789 1.00 89.44 466 GLU A N 1
ATOM 3608 C CA . GLU A 1 466 ? -2.771 1.981 18.364 1.00 89.44 466 GLU A CA 1
ATOM 3609 C C . GLU A 1 466 ? -2.806 0.754 19.286 1.00 89.44 466 GLU A C 1
ATOM 3611 O O . GLU A 1 466 ? -3.419 0.784 20.357 1.00 89.44 466 GLU A O 1
ATOM 3616 N N . LEU A 1 467 ? -2.118 -0.327 18.907 1.00 93.81 467 LEU A N 1
ATOM 3617 C CA . LEU A 1 467 ? -2.016 -1.540 19.717 1.00 93.81 467 LEU A CA 1
ATOM 3618 C C . LEU A 1 467 ? -1.177 -1.288 20.978 1.00 93.81 467 LEU A C 1
ATOM 3620 O O . LEU A 1 467 ? -1.548 -1.745 22.064 1.00 93.81 467 LEU A O 1
ATOM 3624 N N . GLU A 1 468 ? -0.086 -0.523 20.879 1.00 97.75 468 GLU A N 1
ATOM 3625 C CA . GLU A 1 468 ? 0.672 -0.074 22.049 1.00 97.75 468 GLU A CA 1
ATOM 3626 C C . GLU A 1 468 ? -0.191 0.750 23.010 1.00 97.75 468 GLU A C 1
ATOM 3628 O O . GLU A 1 468 ? -0.142 0.524 24.223 1.00 97.75 468 GLU A O 1
ATOM 3633 N N . ASP A 1 469 ? -0.998 1.679 22.499 1.00 96.06 469 ASP A N 1
ATOM 3634 C CA . ASP A 1 469 ? -1.887 2.497 23.321 1.00 96.06 469 ASP A CA 1
ATOM 3635 C C . ASP A 1 469 ? -3.001 1.662 23.967 1.00 96.06 469 ASP A C 1
ATOM 3637 O O . ASP A 1 469 ? -3.253 1.811 25.167 1.00 96.06 469 ASP A O 1
ATOM 3641 N N . ALA A 1 470 ? -3.597 0.714 23.241 1.00 88.44 470 ALA A N 1
ATOM 3642 C CA . ALA A 1 470 ? -4.561 -0.237 23.795 1.00 88.44 470 ALA A CA 1
ATOM 3643 C C . ALA A 1 470 ? -3.939 -1.113 24.900 1.00 88.44 470 ALA A C 1
ATOM 3645 O O . ALA A 1 470 ? -4.556 -1.330 25.945 1.00 88.44 470 ALA A O 1
ATOM 3646 N N . HIS A 1 471 ? -2.693 -1.570 24.734 1.00 94.88 471 HIS A N 1
ATOM 3647 C CA . HIS A 1 471 ? -1.969 -2.291 25.785 1.00 94.88 471 HIS A CA 1
ATOM 3648 C C . HIS A 1 471 ? -1.690 -1.415 27.012 1.00 94.88 471 HIS A C 1
ATOM 3650 O O . HIS A 1 471 ? -1.868 -1.880 28.139 1.00 94.88 471 HIS A O 1
ATOM 3656 N N . ARG A 1 472 ? -1.316 -0.142 26.831 1.00 97.06 472 ARG A N 1
ATOM 3657 C CA . ARG A 1 472 ? -1.145 0.801 27.953 1.00 97.06 472 ARG A CA 1
ATOM 3658 C C . ARG A 1 472 ? -2.459 1.020 28.706 1.00 97.06 472 ARG A C 1
ATOM 3660 O O . ARG A 1 472 ? -2.445 1.071 29.936 1.00 97.06 472 ARG A O 1
ATOM 3667 N N . GLN A 1 473 ? -3.580 1.120 27.993 1.00 92.38 473 GLN A N 1
ATOM 3668 C CA . GLN A 1 473 ? -4.913 1.238 28.592 1.00 92.38 473 GLN A CA 1
ATOM 3669 C C . GLN A 1 473 ? -5.308 -0.031 29.356 1.00 92.38 473 GLN A C 1
ATOM 3671 O O . GLN A 1 473 ? -5.789 0.066 30.484 1.00 92.38 473 GLN A O 1
ATOM 3676 N N . LEU A 1 474 ? -5.050 -1.217 28.796 1.00 94.06 474 LEU A N 1
ATOM 3677 C CA . LEU A 1 474 ? -5.285 -2.496 29.471 1.00 94.06 474 LEU A CA 1
ATOM 3678 C C . LEU A 1 474 ? -4.460 -2.607 30.761 1.00 94.06 474 LEU A C 1
ATOM 3680 O O . LEU A 1 474 ? -5.003 -2.943 31.811 1.00 94.06 474 LEU A O 1
ATOM 3684 N N . ASP A 1 475 ? -3.172 -2.264 30.714 1.00 97.75 475 ASP A N 1
ATOM 3685 C CA . ASP A 1 475 ? -2.303 -2.244 31.893 1.00 97.75 475 ASP A 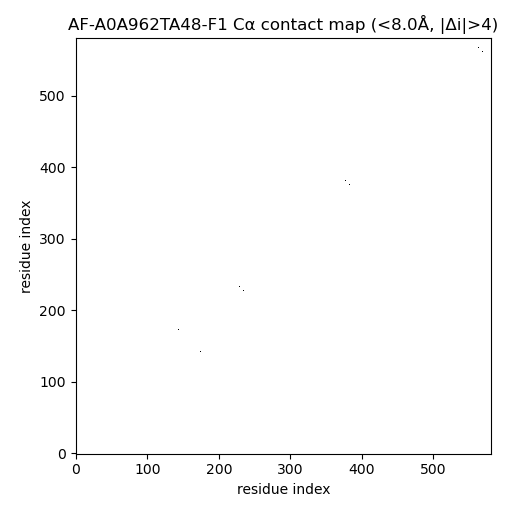CA 1
ATOM 3686 C C . ASP A 1 475 ? -2.799 -1.255 32.957 1.00 97.75 475 ASP A C 1
ATOM 3688 O O . ASP A 1 475 ? -2.719 -1.532 34.157 1.00 97.75 475 ASP A O 1
ATOM 3692 N N . GLN A 1 476 ? -3.324 -0.100 32.539 1.00 96.44 476 GLN A N 1
ATOM 3693 C CA . GLN A 1 476 ? -3.930 0.862 33.451 1.00 96.44 476 GLN A CA 1
ATOM 3694 C C . GLN A 1 476 ? -5.200 0.294 34.097 1.00 96.44 476 GLN A C 1
ATOM 3696 O O . GLN A 1 476 ? -5.313 0.326 35.323 1.00 96.44 476 GLN A O 1
ATOM 3701 N N . ALA A 1 477 ? -6.109 -0.281 33.309 1.00 92.12 477 ALA A N 1
ATOM 3702 C CA . ALA A 1 477 ? -7.334 -0.900 33.806 1.00 92.12 477 ALA A CA 1
ATOM 3703 C C . ALA A 1 477 ? -7.038 -2.064 34.767 1.00 92.12 477 ALA A C 1
ATOM 3705 O O . ALA A 1 477 ? -7.683 -2.187 35.807 1.00 92.12 477 ALA A O 1
ATOM 3706 N N . LEU A 1 478 ? -6.017 -2.879 34.481 1.00 96.00 478 LEU A N 1
ATOM 3707 C CA . LEU A 1 478 ? -5.570 -3.955 35.371 1.00 96.00 478 LEU A CA 1
ATOM 3708 C C . LEU A 1 478 ? -5.048 -3.419 36.707 1.00 96.00 478 LEU A C 1
ATOM 3710 O O . LEU A 1 478 ? -5.380 -3.978 37.750 1.00 96.00 478 LEU A O 1
ATOM 3714 N N . ARG A 1 479 ? -4.282 -2.321 36.705 1.00 97.62 479 ARG A N 1
ATOM 3715 C CA . ARG A 1 479 ? -3.822 -1.673 37.947 1.00 97.62 479 ARG A CA 1
ATOM 3716 C C . ARG A 1 479 ? -4.967 -1.050 38.735 1.00 97.62 479 ARG A C 1
ATOM 3718 O O . ARG A 1 479 ? -4.954 -1.097 39.961 1.00 97.62 479 ARG A O 1
ATOM 3725 N N . GLU A 1 480 ? -5.940 -0.449 38.059 1.00 95.62 480 GLU A N 1
ATOM 3726 C CA . GLU A 1 480 ? -7.134 0.103 38.703 1.00 95.62 480 GLU A CA 1
ATOM 3727 C C . GLU A 1 480 ? -7.995 -1.006 39.315 1.00 95.62 480 GLU A C 1
ATOM 3729 O O . GLU A 1 480 ? -8.466 -0.858 40.442 1.00 95.62 480 GLU A O 1
ATOM 3734 N N . LEU A 1 481 ? -8.122 -2.145 38.631 1.00 93.25 481 LEU A N 1
ATOM 3735 C CA . LEU A 1 481 ? -8.811 -3.329 39.137 1.00 93.25 481 LEU A CA 1
ATOM 3736 C C . LEU A 1 481 ? -8.074 -3.955 40.327 1.00 93.25 481 LEU A C 1
ATOM 3738 O O . LEU A 1 481 ? -8.714 -4.269 41.327 1.00 93.25 481 LEU A O 1
ATOM 3742 N N . GLU A 1 482 ? -6.746 -4.089 40.266 1.00 97.69 482 GLU A N 1
ATOM 3743 C CA . GLU A 1 482 ? -5.927 -4.553 41.395 1.00 97.69 482 GLU A CA 1
ATOM 3744 C C . GLU A 1 482 ? -6.067 -3.610 42.596 1.00 97.69 482 GLU A C 1
ATOM 3746 O O . GLU A 1 482 ? -6.293 -4.063 43.716 1.00 97.69 482 GLU A O 1
ATOM 3751 N N . LYS A 1 483 ? -6.039 -2.292 42.365 1.00 97.44 483 LYS A N 1
ATOM 3752 C CA . LYS A 1 483 ? -6.263 -1.290 43.412 1.00 97.44 483 LYS A CA 1
ATOM 3753 C C . LYS A 1 483 ? -7.663 -1.400 44.023 1.00 97.44 483 LYS A C 1
ATOM 3755 O O . LYS A 1 483 ? -7.805 -1.391 45.243 1.00 97.44 483 LYS A O 1
ATOM 3760 N N . ALA A 1 484 ? -8.700 -1.535 43.199 1.00 92.75 484 ALA A N 1
ATOM 3761 C CA . ALA A 1 484 ? -10.068 -1.708 43.679 1.00 92.75 484 ALA A CA 1
ATOM 3762 C C . ALA A 1 484 ? -10.231 -3.011 44.481 1.00 92.75 484 ALA A C 1
ATOM 3764 O O . ALA A 1 484 ? -10.947 -3.030 45.482 1.00 92.75 484 ALA A O 1
ATOM 3765 N N . GLN A 1 485 ? -9.539 -4.085 44.086 1.00 95.69 485 GLN A N 1
ATOM 3766 C CA . GLN A 1 485 ? -9.486 -5.331 44.850 1.00 95.69 485 GLN A CA 1
ATOM 3767 C C . GLN A 1 485 ? -8.793 -5.140 46.200 1.00 95.69 485 GLN A C 1
ATOM 3769 O O . GLN A 1 485 ? -9.343 -5.566 47.214 1.00 95.69 485 GLN A O 1
ATOM 3774 N N . THR A 1 486 ? -7.643 -4.458 46.249 1.00 97.69 486 THR A N 1
ATOM 3775 C CA . THR A 1 486 ? -6.964 -4.181 47.523 1.00 97.69 486 THR A CA 1
ATOM 3776 C C . THR A 1 486 ? -7.808 -3.305 48.445 1.00 97.69 486 THR A C 1
ATOM 3778 O O . THR A 1 486 ? -7.892 -3.596 49.636 1.00 97.69 486 THR A O 1
ATOM 3781 N N . ASP A 1 487 ? -8.492 -2.292 47.902 1.00 94.25 487 ASP A N 1
ATOM 3782 C CA . ASP A 1 487 ? -9.382 -1.412 48.668 1.00 94.25 487 ASP A CA 1
ATOM 3783 C C . ASP A 1 487 ? -10.592 -2.199 49.218 1.00 94.25 487 ASP A C 1
ATOM 3785 O O . ASP A 1 487 ? -11.008 -2.010 50.366 1.00 94.25 487 ASP A O 1
ATOM 3789 N N . ALA A 1 488 ? -11.144 -3.128 48.428 1.00 93.38 488 ALA A N 1
ATOM 3790 C CA . ALA A 1 488 ? -12.227 -4.010 48.857 1.00 93.38 488 ALA A CA 1
ATOM 3791 C C . ALA A 1 488 ? -11.780 -4.992 49.955 1.00 93.38 488 ALA A C 1
ATOM 3793 O O . ALA A 1 488 ? -12.491 -5.168 50.950 1.00 93.38 488 ALA A O 1
ATOM 3794 N N . ASP A 1 489 ? -10.602 -5.601 49.815 1.00 96.56 489 ASP A N 1
ATOM 3795 C CA . ASP A 1 489 ? -10.025 -6.494 50.824 1.00 96.56 489 ASP A CA 1
ATOM 3796 C C . ASP A 1 489 ? -9.713 -5.749 52.131 1.00 96.56 489 ASP A C 1
ATOM 3798 O O . ASP A 1 489 ? -9.998 -6.259 53.222 1.00 96.56 489 ASP A O 1
ATOM 3802 N N . GLU A 1 490 ? -9.203 -4.516 52.045 1.00 97.06 490 GLU A N 1
ATOM 3803 C CA . GLU A 1 490 ? -8.982 -3.647 53.203 1.00 97.06 490 GLU A CA 1
ATOM 3804 C C . GLU A 1 490 ? -10.310 -3.309 53.898 1.00 97.06 490 GLU A C 1
ATOM 3806 O O . GLU A 1 490 ? -10.427 -3.463 55.117 1.00 97.06 490 GLU A O 1
ATOM 3811 N N . ALA A 1 491 ? -11.355 -2.961 53.141 1.00 92.62 491 ALA A N 1
ATOM 3812 C CA . ALA A 1 491 ? -12.687 -2.707 53.688 1.00 92.62 491 ALA A CA 1
ATOM 3813 C C . ALA A 1 491 ? -13.277 -3.941 54.398 1.00 92.62 491 ALA A C 1
ATOM 3815 O O . ALA A 1 491 ? -13.876 -3.820 55.474 1.00 92.62 491 ALA A O 1
ATOM 3816 N N . ILE A 1 492 ? -13.081 -5.144 53.846 1.00 94.06 492 ILE A N 1
ATOM 3817 C CA . ILE A 1 492 ? -13.487 -6.404 54.487 1.00 94.06 492 ILE A CA 1
ATOM 3818 C C . ILE A 1 492 ? -12.692 -6.639 55.777 1.00 94.06 492 ILE A C 1
ATOM 3820 O O . ILE A 1 492 ? -13.278 -7.061 56.781 1.00 94.06 492 ILE A O 1
ATOM 3824 N N . SER A 1 493 ? -11.385 -6.360 55.786 1.00 95.19 493 SER A N 1
ATOM 3825 C CA . SER A 1 493 ? -10.549 -6.468 56.988 1.00 95.19 493 SER A CA 1
ATOM 3826 C C . SER A 1 493 ? -11.024 -5.518 58.088 1.00 95.19 493 SER A C 1
ATOM 3828 O O . SER A 1 493 ? -11.286 -5.964 59.206 1.00 95.19 493 SER A O 1
ATOM 3830 N N . ILE A 1 494 ? -11.250 -4.241 57.759 1.00 92.94 494 ILE A N 1
ATOM 3831 C CA . ILE A 1 494 ? -11.763 -3.228 58.695 1.00 92.94 494 ILE A CA 1
ATOM 3832 C C . ILE A 1 494 ? -13.120 -3.654 59.260 1.00 92.94 494 ILE A C 1
ATOM 3834 O O . ILE A 1 494 ? -13.360 -3.548 60.464 1.00 92.94 494 ILE A O 1
ATOM 3838 N N . ARG A 1 495 ? -14.014 -4.188 58.420 1.00 94.56 495 ARG A N 1
ATOM 3839 C CA . ARG A 1 495 ? -15.309 -4.705 58.876 1.00 94.56 495 ARG A CA 1
ATOM 3840 C C . ARG A 1 495 ? -15.143 -5.857 59.870 1.00 94.56 495 ARG A C 1
ATOM 3842 O O . ARG A 1 495 ? -15.817 -5.860 60.898 1.00 94.56 495 ARG A O 1
ATOM 3849 N N . ARG A 1 496 ? -14.246 -6.810 59.602 1.00 94.56 496 ARG A N 1
ATOM 3850 C CA . ARG A 1 496 ? -13.959 -7.928 60.521 1.00 94.56 496 ARG A CA 1
ATOM 3851 C C . ARG A 1 496 ? -13.360 -7.443 61.840 1.00 94.56 496 ARG A C 1
ATOM 3853 O O . ARG A 1 496 ? -13.739 -7.944 62.897 1.00 94.56 496 ARG A O 1
ATOM 3860 N N . GLU A 1 497 ? -12.470 -6.456 61.803 1.00 95.19 497 GLU A N 1
ATOM 3861 C CA . GLU A 1 497 ? -11.918 -5.827 63.007 1.00 95.19 497 GLU A CA 1
ATOM 3862 C C . GLU A 1 497 ? -13.003 -5.111 63.818 1.00 95.19 497 GLU A C 1
ATOM 3864 O O . GLU A 1 497 ? -13.067 -5.279 65.037 1.00 95.19 497 GLU A O 1
ATOM 3869 N N . ALA A 1 498 ? -13.911 -4.389 63.157 1.00 94.31 498 ALA A N 1
ATOM 3870 C CA . ALA A 1 498 ? -15.047 -3.735 63.799 1.00 94.31 498 ALA A CA 1
ATOM 3871 C C . ALA A 1 498 ? -16.032 -4.747 64.415 1.00 94.31 498 ALA A C 1
ATOM 3873 O O . ALA A 1 498 ? -16.499 -4.551 65.538 1.00 94.31 498 ALA A O 1
ATOM 3874 N N . GLU A 1 499 ? -16.326 -5.853 63.726 1.00 94.56 499 GLU A N 1
ATOM 3875 C CA . GLU A 1 499 ? -17.152 -6.953 64.246 1.00 94.56 499 GLU A CA 1
ATOM 3876 C C . GLU A 1 499 ? -16.480 -7.651 65.446 1.00 94.56 499 GLU A C 1
ATOM 3878 O O . GLU A 1 499 ? -17.145 -7.950 66.444 1.00 94.56 499 GLU A O 1
ATOM 3883 N N . SER A 1 500 ? -15.156 -7.835 65.410 1.00 95.31 500 SER A N 1
ATOM 3884 C CA . SER A 1 500 ? -14.366 -8.344 66.540 1.00 95.31 500 SER A CA 1
ATOM 3885 C C . SER A 1 500 ? -14.390 -7.379 67.731 1.00 95.31 500 SER A C 1
ATOM 3887 O O . SER A 1 500 ? -14.676 -7.795 68.854 1.00 95.31 500 SER A O 1
ATOM 3889 N N . ALA A 1 501 ? -14.169 -6.080 67.506 1.00 94.88 501 ALA A N 1
ATOM 3890 C CA . ALA A 1 501 ? -14.243 -5.054 68.548 1.00 94.88 501 ALA A CA 1
ATOM 3891 C C . ALA A 1 501 ? -15.646 -4.978 69.171 1.00 94.88 501 ALA A C 1
ATOM 3893 O O . ALA A 1 501 ? -15.789 -4.885 70.391 1.00 94.88 501 ALA A O 1
ATOM 3894 N N . ARG A 1 502 ? -16.699 -5.093 68.353 1.00 94.50 502 ARG A N 1
ATOM 3895 C CA . ARG A 1 502 ? -18.086 -5.179 68.826 1.00 94.50 502 ARG A CA 1
ATOM 3896 C C . ARG A 1 502 ? -18.310 -6.417 69.691 1.00 94.50 502 ARG A C 1
ATOM 3898 O O . ARG A 1 502 ? -18.953 -6.303 70.732 1.00 94.50 502 ARG A O 1
ATOM 3905 N N . SER A 1 503 ? -17.771 -7.566 69.292 1.00 95.69 503 SER A N 1
ATOM 3906 C CA . SER A 1 503 ? -17.872 -8.812 70.062 1.00 95.69 503 SER A CA 1
ATOM 3907 C C . SER A 1 503 ? -17.164 -8.692 71.416 1.00 95.69 503 SER A C 1
ATOM 3909 O O . SER A 1 503 ? -17.745 -9.046 72.438 1.00 95.69 503 SER A O 1
ATOM 3911 N N . GLN A 1 504 ? -15.969 -8.091 71.452 1.00 94.00 504 GLN A N 1
ATOM 3912 C CA . GLN A 1 504 ? -15.239 -7.801 72.694 1.00 94.00 504 GLN A CA 1
ATOM 3913 C C . GLN A 1 504 ? -16.006 -6.833 73.607 1.00 94.00 504 GLN A C 1
ATOM 3915 O O . GLN A 1 504 ? -16.056 -7.034 74.819 1.00 94.00 504 GLN A O 1
ATOM 3920 N N . LEU A 1 505 ? -16.644 -5.800 73.045 1.00 92.62 505 LEU A N 1
ATOM 3921 C CA . LEU A 1 505 ? -17.488 -4.874 73.808 1.00 92.62 505 LEU A CA 1
ATOM 3922 C C . LEU A 1 505 ? -18.746 -5.552 74.358 1.00 92.62 505 LEU A C 1
ATOM 3924 O O . LEU A 1 505 ? -19.134 -5.273 75.490 1.00 92.62 505 LEU A O 1
ATOM 3928 N N . GLN A 1 506 ? -19.380 -6.441 73.590 1.00 94.25 506 GLN A N 1
ATOM 3929 C CA . GLN A 1 506 ? -20.523 -7.228 74.061 1.00 94.25 506 GLN A CA 1
ATOM 3930 C C . GLN A 1 506 ? -20.121 -8.181 75.187 1.00 94.25 506 GLN A C 1
ATOM 3932 O O . GLN A 1 506 ? -20.823 -8.258 76.191 1.00 94.25 506 GLN A O 1
ATOM 3937 N N . GLU A 1 507 ? -18.982 -8.860 75.060 1.00 95.06 507 GLU A N 1
ATOM 3938 C CA . GLU A 1 507 ? -18.454 -9.729 76.109 1.00 95.06 507 GLU A CA 1
ATOM 3939 C C . GLU A 1 507 ? -18.120 -8.932 77.375 1.00 95.06 507 GLU A C 1
ATOM 3941 O O . GLU A 1 507 ? -18.550 -9.310 78.462 1.00 95.06 507 GLU A O 1
ATOM 3946 N N . ALA A 1 508 ? -17.459 -7.777 77.241 1.00 92.69 508 ALA A N 1
ATOM 3947 C CA . ALA A 1 508 ? -17.198 -6.872 78.358 1.00 92.69 508 ALA A CA 1
ATOM 3948 C C . ALA A 1 508 ? -18.497 -6.365 79.010 1.00 92.69 508 ALA A C 1
ATOM 3950 O O . ALA A 1 508 ? -18.586 -6.329 80.234 1.00 92.69 508 ALA A O 1
ATOM 3951 N N . LEU A 1 509 ? -19.526 -6.026 78.225 1.00 92.44 509 LEU A N 1
ATOM 3952 C CA . LEU A 1 509 ? -20.841 -5.636 78.744 1.00 92.44 509 LEU A CA 1
ATOM 3953 C C . LEU A 1 509 ? -21.497 -6.770 79.536 1.00 92.44 509 LEU A C 1
ATOM 3955 O O . LEU A 1 509 ? -21.914 -6.545 80.671 1.00 92.44 509 LEU A O 1
ATOM 3959 N N . VAL A 1 510 ? -21.532 -7.989 78.994 1.00 94.88 510 VAL A N 1
ATOM 3960 C CA . VAL A 1 510 ? -22.052 -9.172 79.700 1.00 94.88 510 VAL A CA 1
ATOM 3961 C C . VAL A 1 510 ? -21.248 -9.447 80.973 1.00 94.88 510 VAL A C 1
ATOM 3963 O O . VAL A 1 510 ? -21.831 -9.772 82.007 1.00 94.88 510 VAL A O 1
ATOM 3966 N N . GLN A 1 511 ? -19.924 -9.276 80.935 1.00 93.38 511 GLN A N 1
ATOM 3967 C CA . GLN A 1 511 ? -19.058 -9.414 82.104 1.00 93.38 511 GLN A CA 1
ATOM 3968 C C . GLN A 1 511 ? -19.412 -8.372 83.173 1.00 93.38 511 GLN A C 1
ATOM 3970 O O . GLN A 1 511 ? -19.652 -8.736 84.317 1.00 93.38 511 GLN A O 1
ATOM 3975 N N . THR A 1 512 ? -19.546 -7.095 82.799 1.00 90.81 512 THR A N 1
ATOM 3976 C CA . THR A 1 512 ? -19.933 -6.029 83.740 1.00 90.81 512 THR A CA 1
ATOM 3977 C C . THR A 1 512 ? -21.346 -6.210 84.293 1.00 90.81 512 THR A C 1
ATOM 3979 O O . THR A 1 512 ? -21.583 -5.889 85.454 1.00 90.81 512 THR A O 1
ATOM 3982 N N . GLN A 1 513 ? -22.280 -6.757 83.506 1.00 91.19 513 GLN A N 1
ATOM 3983 C CA . GLN A 1 513 ? -23.612 -7.126 83.987 1.00 91.19 513 GLN A CA 1
ATOM 3984 C C . GLN A 1 513 ? -23.537 -8.268 85.000 1.00 91.19 513 GLN A C 1
ATOM 3986 O O . GLN A 1 513 ? -24.119 -8.148 86.074 1.00 91.19 513 GLN A O 1
ATOM 3991 N N . ARG A 1 514 ? -22.769 -9.328 84.716 1.00 91.94 514 ARG A N 1
ATOM 3992 C CA . ARG A 1 514 ? -22.522 -10.413 85.679 1.00 91.94 514 ARG A CA 1
ATOM 3993 C C . ARG A 1 514 ? -21.862 -9.913 86.953 1.00 91.94 514 ARG A C 1
ATOM 3995 O O . ARG A 1 514 ? -22.298 -10.303 88.029 1.00 91.94 514 ARG A O 1
ATOM 4002 N N . ASP A 1 515 ? -20.862 -9.044 86.849 1.00 90.38 515 ASP A N 1
ATOM 4003 C CA . ASP A 1 515 ? -20.180 -8.459 88.004 1.00 90.38 515 ASP A CA 1
ATOM 4004 C C . ASP A 1 515 ? -21.139 -7.581 88.821 1.00 90.38 515 ASP A C 1
ATOM 4006 O O . ASP A 1 515 ? -21.131 -7.637 90.050 1.00 90.38 515 ASP A O 1
ATOM 4010 N N . ALA A 1 516 ? -22.016 -6.814 88.164 1.00 85.94 516 ALA A N 1
ATOM 4011 C CA . ALA A 1 516 ? -23.052 -6.020 88.824 1.00 85.94 516 ALA A CA 1
ATOM 4012 C C . ALA A 1 516 ? -24.126 -6.896 89.493 1.00 85.94 516 ALA A C 1
ATOM 4014 O O . ALA A 1 516 ? -24.577 -6.588 90.598 1.00 85.94 516 ALA A O 1
ATOM 4015 N N . GLU A 1 517 ? -24.524 -8.002 88.864 1.00 87.44 517 GLU A N 1
ATOM 4016 C CA . GLU A 1 517 ? -25.424 -8.996 89.451 1.00 87.44 517 GLU A CA 1
ATOM 4017 C C . GLU A 1 517 ? -24.769 -9.724 90.628 1.00 87.44 517 GLU A C 1
ATOM 4019 O O . GLU A 1 517 ? -25.395 -9.868 91.673 1.00 87.44 517 GLU A O 1
ATOM 4024 N N . GLN A 1 518 ? -23.500 -10.123 90.522 1.00 82.19 518 GLN A N 1
ATOM 4025 C CA . GLN A 1 518 ? -22.739 -10.708 91.628 1.00 82.19 518 GLN A CA 1
ATOM 4026 C C . GLN A 1 518 ? -22.535 -9.718 92.769 1.00 82.19 518 GLN A C 1
ATOM 4028 O O . GLN A 1 518 ? -22.647 -10.112 93.928 1.00 82.19 518 GLN A O 1
ATOM 4033 N N . ALA A 1 519 ? -22.289 -8.442 92.467 1.00 76.88 519 ALA A N 1
ATOM 4034 C CA . ALA A 1 519 ? -22.245 -7.384 93.464 1.00 76.88 519 ALA A CA 1
ATOM 4035 C C . ALA A 1 519 ? -23.601 -7.249 94.161 1.00 76.88 519 ALA A C 1
ATOM 4037 O O . ALA A 1 519 ? -23.631 -7.289 95.382 1.00 76.88 519 ALA A O 1
ATOM 4038 N N . ARG A 1 520 ? -24.723 -7.214 93.424 1.00 71.75 520 ARG A N 1
ATOM 4039 C CA . ARG A 1 520 ? -26.077 -7.222 94.013 1.00 71.75 520 ARG A CA 1
ATOM 4040 C C . ARG A 1 520 ? -26.348 -8.465 94.856 1.00 71.75 520 ARG A C 1
ATOM 4042 O O . ARG A 1 520 ? -26.926 -8.353 95.928 1.00 71.75 520 ARG A O 1
ATOM 4049 N N . VAL A 1 521 ? -25.950 -9.650 94.401 1.00 73.31 521 VAL A N 1
ATOM 4050 C CA . VAL A 1 521 ? -26.131 -10.901 95.153 1.00 73.31 521 VAL A CA 1
ATOM 4051 C C . VAL A 1 521 ? -25.278 -10.904 96.420 1.00 73.31 521 VAL A C 1
ATOM 4053 O O . VAL A 1 521 ? -25.758 -11.368 97.450 1.00 73.31 521 VAL A O 1
ATOM 4056 N N . ASN A 1 522 ? -24.053 -10.377 96.375 1.00 67.44 522 ASN A N 1
ATOM 4057 C CA . ASN A 1 522 ? -23.199 -10.222 97.552 1.00 67.44 522 ASN A CA 1
ATOM 4058 C C . ASN A 1 522 ? -23.743 -9.158 98.515 1.00 67.44 522 ASN A C 1
ATOM 4060 O O . ASN A 1 522 ? -23.766 -9.414 99.712 1.00 67.44 522 ASN A O 1
ATOM 4064 N N . ASP A 1 523 ? -24.273 -8.046 98.006 1.00 57.78 523 ASP A N 1
ATOM 4065 C CA . ASP A 1 523 ? -24.910 -6.989 98.801 1.00 57.78 523 ASP A CA 1
ATOM 4066 C C . ASP A 1 523 ? -26.181 -7.515 99.490 1.00 57.78 523 ASP A C 1
ATOM 4068 O O . ASP A 1 523 ? -26.362 -7.345 100.685 1.00 57.78 523 ASP A O 1
ATOM 4072 N N . LEU A 1 524 ? -27.000 -8.317 98.798 1.00 56.19 524 LEU A N 1
ATOM 4073 C CA . LEU A 1 524 ? -28.152 -9.014 99.394 1.00 56.19 524 LEU A CA 1
ATOM 4074 C C . LEU A 1 524 ? -27.750 -10.116 100.393 1.00 56.19 524 LEU A C 1
ATOM 4076 O O . LEU A 1 524 ? -28.546 -10.511 101.253 1.00 56.19 524 LEU A O 1
ATOM 4080 N N . ARG A 1 525 ? -26.528 -10.651 100.282 1.00 53.19 525 ARG A N 1
ATOM 4081 C CA . ARG A 1 525 ? -25.958 -11.614 101.235 1.00 53.19 525 ARG A CA 1
ATOM 4082 C C . ARG A 1 525 ? -25.441 -10.911 102.492 1.00 53.19 525 ARG A C 1
ATOM 4084 O O . ARG A 1 525 ? -25.605 -11.470 103.576 1.00 53.19 525 ARG A O 1
ATOM 4091 N N . ASP A 1 526 ? -24.911 -9.699 102.350 1.00 49.62 526 ASP A N 1
ATOM 4092 C CA . ASP A 1 526 ? -24.491 -8.828 103.451 1.00 49.62 526 ASP A CA 1
ATOM 4093 C C . ASP A 1 526 ? -25.679 -8.110 104.118 1.00 49.62 526 ASP A C 1
ATOM 4095 O O . ASP A 1 526 ? -25.720 -8.018 105.344 1.00 49.62 526 ASP A O 1
ATOM 4099 N N . ASP A 1 527 ? -26.736 -7.750 103.386 1.00 46.69 527 ASP A N 1
ATOM 4100 C CA . ASP A 1 527 ? -27.984 -7.214 103.954 1.00 46.69 527 ASP A CA 1
ATOM 4101 C C . ASP A 1 527 ? -28.706 -8.247 104.835 1.00 46.69 527 ASP A C 1
ATOM 4103 O O . ASP A 1 527 ? -29.316 -7.900 105.851 1.00 46.69 527 ASP A O 1
ATOM 4107 N N . ARG A 1 528 ? -28.562 -9.548 104.535 1.00 47.81 528 ARG A N 1
ATOM 4108 C CA . ARG A 1 528 ? -29.008 -10.633 105.432 1.00 47.81 528 ARG A CA 1
ATOM 4109 C C . ARG A 1 528 ? -28.126 -10.810 106.672 1.00 47.81 528 ARG A C 1
ATOM 4111 O O . ARG A 1 528 ? -28.567 -11.453 107.623 1.00 47.81 528 ARG A O 1
ATOM 4118 N N . LEU A 1 529 ? -26.919 -10.245 106.693 1.00 46.75 529 LEU A N 1
ATOM 4119 C CA . LEU A 1 529 ? -26.047 -10.200 107.871 1.00 46.75 529 LEU A CA 1
ATOM 4120 C C . LEU A 1 529 ? -26.173 -8.883 108.659 1.00 46.75 529 LEU A C 1
ATOM 4122 O O . LEU A 1 529 ? -25.770 -8.847 109.822 1.00 46.75 529 LEU A O 1
ATOM 4126 N N . VAL A 1 530 ? -26.783 -7.835 108.091 1.00 45.47 530 VAL A N 1
ATOM 4127 C CA . VAL A 1 530 ? -26.900 -6.502 108.719 1.00 45.47 530 VAL A CA 1
ATOM 4128 C C . VAL A 1 530 ? -28.339 -6.125 109.123 1.00 45.47 530 VAL A C 1
ATOM 4130 O O . VAL A 1 530 ? -28.527 -5.206 109.921 1.00 45.47 530 VAL A O 1
ATOM 4133 N N . SER A 1 531 ? -29.379 -6.885 108.751 1.00 39.69 531 SER A N 1
ATOM 4134 C CA . SER A 1 531 ? -30.772 -6.606 109.172 1.00 39.69 531 SER A CA 1
ATOM 4135 C C . SER A 1 531 ? -31.103 -6.912 110.653 1.00 39.69 531 SER A C 1
ATOM 4137 O O . SER A 1 531 ? -32.263 -7.135 111.006 1.00 39.69 531 SER A O 1
ATOM 4139 N N . ALA A 1 532 ? -30.108 -6.903 111.543 1.00 41.41 532 ALA A N 1
ATOM 4140 C CA . ALA A 1 532 ? -30.270 -6.965 112.993 1.00 41.41 532 ALA A CA 1
ATOM 4141 C C . ALA A 1 532 ? -29.453 -5.861 113.686 1.00 41.41 532 ALA A C 1
ATOM 4143 O O . ALA A 1 532 ? -28.605 -6.138 114.530 1.00 41.41 532 ALA A O 1
ATOM 4144 N N . GLY A 1 533 ? -29.702 -4.589 113.363 1.00 38.56 533 GLY A N 1
ATOM 4145 C CA . GLY A 1 533 ? -29.135 -3.514 114.177 1.00 38.56 533 GLY A CA 1
ATOM 4146 C C . GLY A 1 533 ? -29.253 -2.099 113.630 1.00 38.56 533 GLY A C 1
ATOM 4147 O O . GLY A 1 533 ? -28.348 -1.619 112.972 1.00 38.56 533 GLY A O 1
ATOM 4148 N N . GLY A 1 534 ? -30.287 -1.381 114.075 1.00 36.81 534 GLY A N 1
ATOM 4149 C CA . GLY A 1 534 ? -30.094 0.002 114.526 1.00 36.81 534 GLY A CA 1
ATOM 4150 C C . GLY A 1 534 ? -30.225 1.141 113.505 1.00 36.81 534 GLY A C 1
ATOM 4151 O O . GLY A 1 534 ? -29.286 1.505 112.821 1.00 36.81 534 GLY A O 1
ATOM 4152 N N . ARG A 1 535 ? -31.385 1.805 113.565 1.00 36.41 535 ARG A N 1
ATOM 4153 C CA . ARG A 1 535 ? -31.573 3.230 113.922 1.00 36.41 535 ARG A CA 1
ATOM 4154 C C . ARG A 1 535 ? -30.616 4.300 113.328 1.00 36.41 535 ARG A C 1
ATOM 4156 O O . ARG A 1 535 ? -29.453 4.374 113.692 1.00 36.41 535 ARG A O 1
ATOM 4163 N N . ALA A 1 536 ? -31.274 5.296 112.715 1.00 35.72 536 ALA A N 1
ATOM 4164 C CA . ALA A 1 536 ? -30.992 6.746 112.728 1.00 35.72 536 ALA A CA 1
ATOM 4165 C C . ALA A 1 536 ? -30.148 7.382 111.597 1.00 35.72 536 ALA A C 1
ATOM 4167 O O . ALA A 1 536 ? -28.929 7.334 111.616 1.00 35.72 536 ALA A O 1
ATOM 4168 N N . GLY A 1 537 ? -30.834 8.198 110.780 1.00 37.72 537 GLY A N 1
ATOM 4169 C CA . GLY A 1 537 ? -30.534 9.635 110.658 1.00 37.72 537 GLY A CA 1
ATOM 4170 C C . GLY A 1 537 ? -29.694 10.128 109.468 1.00 37.72 537 GLY A C 1
ATOM 4171 O O . GLY A 1 537 ? -28.581 9.677 109.257 1.00 37.72 537 GLY A O 1
ATOM 4172 N N . GLY A 1 538 ? -30.198 11.185 108.808 1.00 37.59 538 GLY A N 1
ATOM 4173 C CA . GLY A 1 538 ? -29.423 12.166 108.021 1.00 37.59 538 GLY A CA 1
ATOM 4174 C C . GLY A 1 538 ? -29.366 11.870 106.515 1.00 37.59 538 GLY A C 1
ATOM 4175 O O . GLY A 1 538 ? -28.771 10.891 106.106 1.00 37.59 538 GLY A O 1
ATOM 4176 N N . ALA A 1 539 ? -30.103 12.559 105.640 1.00 45.88 539 ALA A N 1
ATOM 4177 C CA . ALA A 1 539 ? -29.956 13.951 105.188 1.00 45.88 539 ALA A CA 1
ATOM 4178 C C . ALA A 1 539 ? -28.770 14.211 104.225 1.00 45.88 539 ALA A C 1
ATOM 4180 O O . ALA A 1 539 ? -27.621 14.257 104.641 1.00 45.88 539 ALA A O 1
ATOM 4181 N N . ALA A 1 540 ? -29.151 14.556 102.985 1.00 47.31 540 ALA A N 1
ATOM 4182 C CA . ALA A 1 540 ? -28.564 15.578 102.103 1.00 47.31 540 ALA A CA 1
ATOM 4183 C C . ALA A 1 540 ? -27.305 15.289 101.242 1.00 47.31 540 ALA A C 1
ATOM 4185 O O . ALA A 1 540 ? -26.214 15.055 101.745 1.00 47.31 540 ALA A O 1
ATOM 4186 N N . GLY A 1 541 ? -27.477 15.535 99.927 1.00 40.53 541 GLY A N 1
ATOM 4187 C CA . GLY A 1 541 ? -26.446 15.907 98.935 1.00 40.53 541 GLY A CA 1
ATOM 4188 C C . GLY A 1 541 ? -25.862 14.720 98.157 1.00 40.53 541 GLY A C 1
ATOM 4189 O O . GLY A 1 541 ? -25.266 13.844 98.752 1.00 40.53 541 GLY A O 1
ATOM 4190 N N . GLY A 1 542 ? -25.974 14.564 96.835 1.00 48.97 542 GLY A N 1
ATOM 4191 C CA . GLY A 1 542 ? -26.093 15.541 95.755 1.00 48.97 542 GLY A CA 1
ATOM 4192 C C . GLY A 1 542 ? -24.747 15.690 95.031 1.00 48.97 542 GLY A C 1
ATOM 4193 O O . GLY A 1 542 ? -23.937 16.488 95.485 1.00 48.97 542 GLY A O 1
ATOM 4194 N N . ARG A 1 543 ? -24.545 14.949 93.921 1.00 47.69 543 ARG A N 1
ATOM 4195 C CA . ARG A 1 543 ? -23.659 15.197 92.745 1.00 47.69 543 ARG A CA 1
ATOM 4196 C C . ARG A 1 543 ? -23.007 13.908 92.233 1.00 47.69 543 ARG A C 1
ATOM 4198 O O . ARG A 1 543 ? -22.132 13.361 92.888 1.00 47.69 543 ARG A O 1
ATOM 4205 N N . GLY A 1 544 ? -23.353 13.504 91.010 1.00 41.03 544 GLY A N 1
ATOM 4206 C CA . GLY A 1 544 ? -22.626 12.441 90.310 1.00 41.03 544 GLY A CA 1
ATOM 4207 C C . GLY A 1 544 ? -23.236 11.999 88.981 1.00 41.03 544 GLY A C 1
ATOM 4208 O O . GLY A 1 544 ? -23.309 10.805 88.742 1.00 41.03 544 GLY A O 1
ATOM 4209 N N . TRP A 1 545 ? -23.710 12.920 88.129 1.00 44.41 545 TRP A N 1
ATOM 4210 C CA . TRP A 1 545 ? -24.319 12.550 86.833 1.00 44.41 545 TRP A CA 1
ATOM 4211 C C . TRP A 1 545 ? -23.819 13.374 85.633 1.00 44.41 545 TRP A C 1
ATOM 4213 O O . TRP A 1 545 ? -24.503 13.507 84.628 1.00 44.41 545 TRP A O 1
ATOM 4223 N N . LEU A 1 546 ? -22.610 13.941 85.730 1.00 42.38 546 LEU A N 1
ATOM 4224 C CA . LEU A 1 546 ? -22.049 14.839 84.705 1.00 42.38 546 LEU A CA 1
ATOM 4225 C C . LEU A 1 546 ? -20.746 14.353 84.043 1.00 42.38 546 LEU A C 1
ATOM 4227 O O . LEU A 1 546 ? -20.168 15.090 83.254 1.00 42.38 546 LEU A O 1
ATOM 4231 N N . SER A 1 547 ? -20.289 13.119 84.285 1.00 47.28 547 SER A N 1
ATOM 4232 C CA . SER A 1 547 ? -19.104 12.565 83.598 1.00 47.28 547 SER A CA 1
ATOM 4233 C C . SER A 1 547 ? -19.418 11.771 82.320 1.00 47.28 547 SER A C 1
ATOM 4235 O O . SER A 1 547 ? -18.502 11.483 81.558 1.00 47.28 547 SER A O 1
ATOM 4237 N N . GLY A 1 548 ? -20.690 11.461 82.034 1.00 45.06 548 GLY A N 1
ATOM 4238 C CA . GLY A 1 548 ? -21.089 10.681 80.849 1.00 45.06 548 GLY A CA 1
ATOM 4239 C C . GLY A 1 548 ? -21.231 11.481 79.545 1.00 45.06 548 GLY A C 1
ATOM 4240 O O . GLY A 1 548 ? -21.139 10.909 78.466 1.00 45.06 548 GLY A O 1
ATOM 4241 N N . LEU A 1 549 ? -21.410 12.806 79.616 1.00 46.09 549 LEU A N 1
ATOM 4242 C CA . LEU A 1 549 ? -21.702 13.634 78.433 1.00 46.09 549 LEU A CA 1
ATOM 4243 C C . LEU A 1 549 ? -20.465 14.246 77.754 1.00 46.09 549 LEU A C 1
ATOM 4245 O O . LEU A 1 549 ? -20.544 14.652 76.599 1.00 46.09 549 LEU A O 1
ATOM 4249 N N . VAL A 1 550 ? -19.304 14.262 78.415 1.00 49.44 550 VAL A N 1
ATOM 4250 C CA . VAL A 1 550 ? -18.054 14.768 77.810 1.00 49.44 550 VAL A CA 1
ATOM 4251 C C . VAL A 1 550 ? -17.352 13.695 76.960 1.00 49.44 550 VAL A C 1
ATOM 4253 O O . VAL A 1 550 ? -16.664 14.029 76.000 1.00 49.44 550 VAL A O 1
ATOM 4256 N N . GLY A 1 551 ? -17.590 12.405 77.229 1.00 43.22 551 GLY A N 1
ATOM 4257 C CA . GLY A 1 551 ? -17.033 11.300 76.435 1.00 43.22 551 GLY A CA 1
ATOM 4258 C C . GLY A 1 551 ? -17.655 11.160 75.039 1.00 43.22 551 GLY A C 1
ATOM 4259 O O . GLY A 1 551 ? -16.944 10.890 74.075 1.00 43.22 551 GLY A O 1
ATOM 4260 N N . ALA A 1 552 ? -18.960 11.421 74.901 1.00 47.91 552 ALA A N 1
ATOM 4261 C CA . ALA A 1 552 ? -19.662 11.311 73.619 1.00 47.91 552 ALA A CA 1
ATOM 4262 C C . ALA A 1 552 ? -19.315 12.453 72.641 1.00 47.91 552 ALA A C 1
ATOM 4264 O O . ALA A 1 552 ? -19.219 12.229 71.437 1.00 47.91 552 ALA A O 1
ATOM 4265 N N . ALA A 1 553 ? -19.045 13.662 73.145 1.00 47.62 553 ALA A N 1
ATOM 4266 C CA . ALA A 1 553 ? -18.654 14.799 72.306 1.00 47.62 553 ALA A CA 1
ATOM 4267 C C . ALA A 1 553 ? -17.221 14.670 71.742 1.00 47.62 553 ALA A C 1
ATOM 4269 O O . ALA A 1 553 ? -16.940 15.156 70.647 1.00 47.62 553 ALA A O 1
ATOM 4270 N N . LEU A 1 554 ? -16.323 13.974 72.449 1.00 49.97 554 LEU A N 1
ATOM 4271 C CA . LEU A 1 554 ? -14.935 13.752 72.019 1.00 49.97 554 LEU A CA 1
ATOM 4272 C C . LEU A 1 554 ? -14.804 12.625 70.977 1.00 49.97 554 LEU A C 1
ATOM 4274 O O . LEU A 1 554 ? -13.939 12.702 70.107 1.00 49.97 554 LEU A O 1
ATOM 4278 N N . ALA A 1 555 ? -15.703 11.635 70.995 1.00 52.28 555 ALA A N 1
ATOM 4279 C CA . ALA A 1 555 ? -15.765 10.584 69.975 1.00 52.28 555 ALA A CA 1
ATOM 4280 C C . ALA A 1 555 ? -16.265 11.106 68.611 1.00 52.28 555 ALA A C 1
ATOM 4282 O O . ALA A 1 555 ? -15.762 10.695 67.568 1.00 52.28 555 ALA A O 1
ATOM 4283 N N . ILE A 1 556 ? -17.191 12.073 68.610 1.00 55.38 556 ILE A N 1
ATOM 4284 C CA . ILE A 1 556 ? -17.704 12.700 67.378 1.00 55.38 556 ILE A CA 1
ATOM 4285 C C . ILE A 1 556 ? -16.660 13.656 66.765 1.00 55.38 556 ILE A C 1
ATOM 4287 O O . ILE A 1 556 ? -16.515 13.713 65.545 1.00 55.38 556 ILE A O 1
ATOM 4291 N N . ALA A 1 557 ? -15.859 14.344 67.586 1.00 51.84 557 ALA A N 1
ATOM 4292 C CA . ALA A 1 557 ? -14.773 15.200 67.099 1.00 51.84 557 ALA A CA 1
ATOM 4293 C C . ALA A 1 557 ? -13.583 14.406 66.511 1.00 51.84 557 ALA A C 1
ATOM 4295 O O . ALA A 1 557 ? -12.926 14.885 65.587 1.00 51.84 557 ALA A O 1
ATOM 4296 N N . GLY A 1 558 ? -13.329 13.184 66.997 1.00 46.00 558 GLY A N 1
ATOM 4297 C CA . GLY A 1 558 ? -12.278 12.301 66.471 1.00 46.00 558 GLY A CA 1
ATOM 4298 C C . GLY A 1 558 ? -12.565 11.753 65.067 1.00 46.00 558 GLY A C 1
ATOM 4299 O O . GLY A 1 558 ? -11.645 11.620 64.264 1.00 46.00 558 GLY A O 1
ATOM 4300 N N . LEU A 1 559 ? -13.837 11.509 64.732 1.00 50.22 559 LEU A N 1
ATOM 4301 C CA . LEU A 1 559 ? -14.247 11.015 63.409 1.00 50.22 559 LEU A CA 1
ATOM 4302 C C . LEU A 1 559 ? -14.218 12.100 62.318 1.00 50.22 559 LEU A C 1
ATOM 4304 O O . LEU A 1 559 ? -13.934 11.797 61.163 1.00 50.22 559 LEU A O 1
ATOM 4308 N N . ALA A 1 560 ? -14.416 13.373 62.670 1.00 49.75 560 ALA A N 1
ATOM 4309 C CA . ALA A 1 560 ? -14.322 14.483 61.716 1.00 49.75 560 ALA A CA 1
ATOM 4310 C C . ALA A 1 560 ? -12.870 14.826 61.308 1.00 49.75 560 ALA A C 1
ATOM 4312 O O . ALA A 1 560 ? -12.642 15.351 60.220 1.00 49.75 560 ALA A O 1
ATOM 4313 N N . GLY A 1 561 ? -11.875 14.512 62.148 1.00 50.44 561 GLY A N 1
ATOM 4314 C CA . GLY A 1 561 ? -10.461 14.795 61.865 1.00 50.44 561 GLY A CA 1
ATOM 4315 C C . GLY A 1 561 ? -9.828 13.881 60.808 1.00 50.44 561 GLY A C 1
ATOM 4316 O O . GLY A 1 561 ? -8.941 14.316 60.077 1.00 50.44 561 GLY A O 1
ATOM 4317 N N . LEU A 1 562 ? -10.307 12.640 60.678 1.00 49.00 562 LEU A N 1
ATOM 4318 C CA . LEU A 1 562 ? -9.776 11.666 59.712 1.00 49.00 562 LEU A CA 1
ATOM 4319 C C . LEU A 1 562 ? -10.239 11.925 58.267 1.00 49.00 562 LEU A C 1
ATOM 4321 O O . LEU A 1 562 ? -9.526 11.573 57.333 1.00 49.00 562 LEU A O 1
ATOM 4325 N N . GLY A 1 563 ? -11.365 12.619 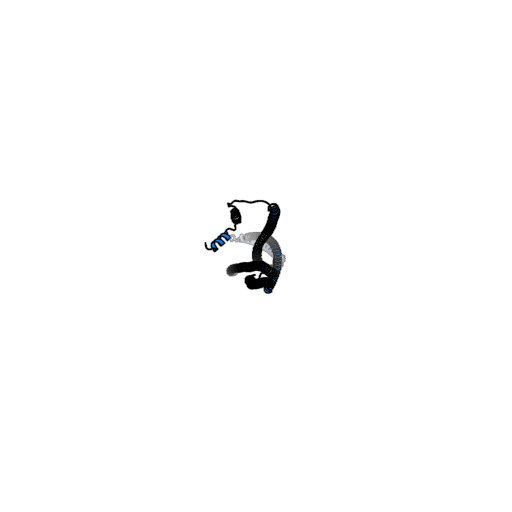58.065 1.00 50.31 563 GLY A N 1
ATOM 4326 C CA . GLY A 1 563 ? -11.869 12.966 56.727 1.00 50.31 563 GLY A CA 1
ATOM 4327 C C . GLY A 1 563 ? -11.105 14.090 56.011 1.00 50.31 563 GLY A C 1
ATOM 4328 O O . GLY A 1 563 ? -11.213 14.228 54.796 1.00 50.31 563 GLY A O 1
ATOM 4329 N N . LEU A 1 564 ? -10.309 14.889 56.734 1.00 50.06 564 LEU A N 1
ATOM 4330 C CA . LEU A 1 564 ? -9.535 16.002 56.159 1.00 50.06 564 LEU A CA 1
ATOM 4331 C C . LEU A 1 564 ? -8.164 15.581 55.604 1.00 50.06 564 LEU A C 1
ATOM 4333 O O . LEU A 1 564 ? -7.566 16.337 54.843 1.00 50.06 564 LEU A O 1
ATOM 4337 N N . VAL A 1 565 ? -7.669 14.387 55.949 1.00 50.75 565 VAL A N 1
ATOM 4338 C CA . VAL A 1 565 ? -6.341 13.900 55.522 1.00 50.75 565 VAL A CA 1
ATOM 4339 C C . VAL A 1 565 ? -6.419 13.006 54.273 1.00 50.75 565 VAL A C 1
ATOM 4341 O O . VAL A 1 565 ? -5.427 12.866 53.567 1.00 50.75 565 VAL A O 1
ATOM 4344 N N . THR A 1 566 ? -7.593 12.469 53.925 1.00 54.00 566 THR A N 1
ATOM 4345 C CA . THR A 1 566 ? -7.774 11.527 52.799 1.00 54.00 566 THR A CA 1
ATOM 4346 C C . THR A 1 566 ? -8.246 12.162 51.483 1.00 54.00 566 THR A C 1
ATOM 4348 O O . THR A 1 566 ? -8.523 11.449 50.527 1.00 54.00 566 THR A O 1
ATOM 4351 N N . GLY A 1 567 ? -8.311 13.495 51.378 1.00 41.03 567 GLY A N 1
ATOM 4352 C CA . GLY A 1 567 ? -8.509 14.170 50.084 1.00 41.03 567 GLY A CA 1
ATOM 4353 C C . GLY A 1 567 ? -9.928 14.123 49.492 1.00 41.03 567 GLY A C 1
ATOM 4354 O O . GLY A 1 567 ? -10.114 14.569 48.367 1.00 41.03 567 GLY A O 1
ATOM 4355 N N . ASN A 1 568 ? -10.943 13.686 50.246 1.00 50.75 568 ASN A N 1
ATOM 4356 C CA . ASN A 1 568 ? -12.350 13.629 49.805 1.00 50.75 568 ASN A CA 1
ATOM 4357 C C . ASN A 1 568 ? -13.196 14.856 50.218 1.00 50.75 568 ASN A C 1
ATOM 4359 O O . ASN A 1 568 ? -14.402 14.759 50.453 1.00 50.75 568 ASN A O 1
ATOM 4363 N N . GLY A 1 569 ? -12.582 16.042 50.295 1.00 48.62 569 GLY A N 1
ATOM 4364 C CA . GLY A 1 569 ? -13.238 17.273 50.767 1.00 48.62 569 GLY A CA 1
ATOM 4365 C C . GLY A 1 569 ? -14.421 17.770 49.918 1.00 48.62 569 GLY A C 1
ATOM 4366 O O . GLY A 1 569 ? -15.198 18.599 50.389 1.00 48.62 569 GLY A O 1
ATOM 4367 N N . ASP A 1 570 ? -14.600 17.260 48.697 1.00 60.12 570 ASP A N 1
ATOM 4368 C CA . ASP A 1 570 ? -15.595 17.785 47.752 1.00 60.12 570 ASP A CA 1
ATOM 4369 C C . ASP A 1 570 ? -17.020 17.228 47.980 1.00 60.12 570 ASP A C 1
ATOM 4371 O O . ASP A 1 570 ? -18.022 17.887 47.687 1.00 60.12 570 ASP A O 1
ATOM 4375 N N . LEU A 1 571 ? -17.149 16.051 48.607 1.00 61.88 571 LEU A N 1
ATOM 4376 C CA . LEU A 1 571 ? -18.454 15.448 48.924 1.00 61.88 571 LEU A CA 1
ATOM 4377 C C . LEU A 1 571 ? -19.146 16.132 50.111 1.00 61.88 571 LEU A C 1
ATOM 4379 O O . LEU A 1 571 ? -20.363 16.318 50.106 1.00 61.88 571 LEU A O 1
ATOM 4383 N N . LEU A 1 572 ? -18.372 16.588 51.097 1.00 57.53 572 LEU A N 1
ATOM 4384 C CA . LEU A 1 572 ? -18.902 17.248 52.292 1.00 57.53 572 LEU A CA 1
ATOM 4385 C C . LEU A 1 572 ? -19.371 18.682 51.983 1.00 57.53 572 LEU A C 1
ATOM 4387 O O . LEU A 1 572 ? -20.381 19.137 52.519 1.00 57.53 572 LEU A O 1
ATOM 4391 N N . ILE A 1 573 ? -18.715 19.359 51.031 1.00 65.50 573 ILE A N 1
ATOM 4392 C CA . ILE A 1 573 ? -19.149 20.664 50.509 1.00 65.50 573 ILE A CA 1
ATOM 4393 C C . ILE A 1 573 ? -20.457 20.528 49.717 1.00 65.50 573 ILE A C 1
ATOM 4395 O O . ILE A 1 573 ? -21.339 21.376 49.860 1.00 65.50 573 ILE A O 1
ATOM 4399 N N . ARG A 1 574 ? -20.636 19.460 48.926 1.00 65.00 574 ARG A N 1
ATOM 4400 C CA . ARG A 1 574 ? -21.908 19.197 48.225 1.00 65.00 574 ARG A CA 1
ATOM 4401 C C . ARG A 1 574 ? -23.047 18.851 49.183 1.00 65.00 574 ARG A C 1
ATOM 4403 O O . ARG A 1 574 ? -24.157 19.334 48.978 1.00 65.00 574 ARG A O 1
ATOM 4410 N N . PHE A 1 575 ? -22.773 18.107 50.253 1.00 63.28 575 PHE A N 1
ATOM 4411 C CA . PHE A 1 575 ? -23.784 17.752 51.251 1.00 63.28 575 PHE A CA 1
ATOM 4412 C C . PHE A 1 575 ? -24.261 18.968 52.066 1.00 63.28 575 PHE A C 1
ATOM 4414 O O . PHE A 1 575 ? -25.461 19.167 52.238 1.00 63.28 575 PHE A O 1
ATOM 4421 N N . VAL A 1 576 ? -23.347 19.853 52.485 1.00 64.75 576 VAL A N 1
ATOM 4422 C CA . VAL A 1 576 ? -23.709 21.089 53.208 1.00 64.75 576 VAL A CA 1
ATOM 4423 C C . VAL A 1 576 ? -24.447 22.080 52.301 1.00 64.75 576 VAL A C 1
ATOM 4425 O O . VAL A 1 576 ? -25.387 22.735 52.743 1.00 64.75 576 VAL A O 1
ATOM 4428 N N . ARG A 1 577 ? -24.100 22.144 51.010 1.00 61.56 577 ARG A N 1
ATOM 4429 C CA . ARG A 1 577 ? -24.805 22.991 50.032 1.00 61.56 577 ARG A CA 1
ATOM 4430 C C . ARG A 1 577 ? -26.198 22.458 49.667 1.00 61.56 577 ARG A C 1
ATOM 4432 O O . ARG A 1 577 ? -27.052 23.247 49.276 1.00 61.56 577 ARG A O 1
ATOM 4439 N N . GLY A 1 578 ? -26.431 21.151 49.810 1.00 58.47 578 GLY A N 1
ATOM 4440 C CA . GLY A 1 578 ? -27.733 20.507 49.602 1.00 58.47 578 GLY A CA 1
ATOM 4441 C C . GLY A 1 578 ? -28.713 20.666 50.770 1.00 58.47 578 GLY A C 1
ATOM 4442 O O . GLY A 1 578 ? -29.918 20.574 50.562 1.00 58.47 578 GLY A O 1
ATOM 4443 N N . LEU A 1 579 ? -28.222 20.961 51.979 1.00 51.19 579 LEU A N 1
ATOM 4444 C CA . LEU A 1 579 ? -29.041 21.107 53.191 1.00 51.19 579 LEU A CA 1
ATOM 4445 C C . LEU A 1 579 ? -29.598 22.522 53.431 1.00 51.19 579 LEU A C 1
ATOM 4447 O O . LEU A 1 579 ? -30.299 22.733 54.416 1.00 51.19 579 LEU A O 1
ATOM 4451 N N . GLY A 1 580 ? -29.355 23.471 52.520 1.00 47.00 580 GLY A N 1
ATOM 4452 C CA . GLY A 1 580 ? -30.057 24.759 52.509 1.00 47.00 580 GLY A CA 1
ATOM 4453 C C . GLY A 1 580 ? -29.867 25.613 53.769 1.00 47.00 580 GLY A C 1
ATOM 4454 O O . GLY A 1 580 ? -30.843 26.174 54.267 1.00 47.00 580 GLY A O 1
ATOM 4455 N N . LEU A 1 581 ? -28.629 25.712 54.266 1.00 42.38 581 LEU A N 1
ATOM 4456 C CA . LEU A 1 581 ? -28.198 26.716 55.250 1.00 42.38 581 LEU A CA 1
ATOM 4457 C C . LEU A 1 581 ? -27.328 27.791 54.599 1.00 42.38 581 LEU A C 1
ATOM 4459 O O . LEU A 1 581 ? -26.414 27.419 53.825 1.00 42.38 581 LEU A O 1
#

Solvent-accessible surface area (backbone atoms only — not comparable to full-atom values): 31591 Å² total; per-residue (Å²): 105,70,72,55,55,55,50,49,54,52,48,51,52,50,52,51,51,51,51,52,52,51,52,49,52,50,52,52,49,53,52,54,50,50,53,52,52,54,51,52,50,52,52,48,52,53,50,54,51,52,51,52,51,49,52,53,50,50,53,53,49,52,52,52,51,51,52,51,49,53,52,49,55,49,51,52,52,54,50,52,52,53,50,54,56,49,50,53,52,50,54,54,48,51,51,51,51,51,54,54,50,50,55,51,51,48,53,50,53,52,52,54,49,52,49,52,52,53,52,47,53,47,51,53,50,53,51,52,50,52,52,53,50,52,56,52,48,52,52,48,51,52,51,49,52,52,49,54,50,52,54,50,50,57,73,71,49,91,60,101,75,73,65,65,66,58,59,49,49,52,51,52,51,49,50,53,50,51,53,46,50,55,49,52,52,51,52,49,49,53,52,50,55,50,50,52,50,51,52,50,52,51,50,52,50,51,52,50,53,51,51,50,50,56,47,49,53,48,51,49,53,49,48,52,48,45,69,77,53,37,65,68,56,54,48,50,48,53,52,48,52,51,49,49,50,50,52,51,50,51,51,53,51,50,51,52,52,49,53,50,52,52,52,51,49,53,52,48,51,52,50,51,55,50,48,53,54,50,49,53,51,48,52,53,50,49,52,51,50,52,52,50,47,53,53,50,52,52,51,50,51,53,50,51,52,50,51,50,55,52,49,57,50,52,52,54,52,50,54,51,52,52,52,56,54,51,66,66,60,75,76,74,80,87,87,90,85,88,84,66,77,62,68,48,48,58,51,44,50,54,46,44,54,49,46,50,53,47,50,51,49,50,46,51,50,48,51,48,50,50,49,49,49,51,46,46,56,66,70,46,50,57,68,60,52,50,52,49,51,50,50,50,52,49,52,52,50,53,48,52,52,48,51,52,50,52,51,51,50,51,49,51,52,50,52,52,50,52,50,53,50,51,56,49,51,53,50,50,51,53,50,51,52,51,50,48,54,49,49,54,52,49,52,52,52,50,54,51,51,52,47,54,51,51,51,52,51,52,53,49,50,52,54,49,53,53,49,52,51,52,49,54,50,50,55,48,52,50,52,51,50,51,47,52,49,52,54,50,52,49,52,52,50,54,50,52,52,51,53,49,52,51,49,53,50,51,50,51,49,54,49,53,50,51,52,50,50,51,48,50,53,50,50,57,54,48,48,73,72,52,79,81,71,81,87,84,85,85,87,86,84,90,88,89,86,75,77,72,66,63,59,59,59,53,57,57,56,56,61,61,60,61,53,73,77,71,76,60,65,68,59,59,54,52,52,52,65,71,66,77,119

Secondary structure (DSSP, 8-state):
-HHHHHHHHHHHHHHHHHHHHHHHHHHHHHHHHHHHHHHHHHHHHHHHHHHHHHHHHHHHHHHHHHHHHHHHHHHHHHHHHHHHHHHHHHHHHHHHHHHHHHHHHHHHHHHHHHHHHHHHHHHHHHHHHHHHHHHHHHHHHHHHHHHHHHHHHHHH--SS---HHHHHHHHHHHHHHHHHHHHHHHHHHHHHHHHHHHHHHHHHHHHHHHHHHHHHHHHHHHHHHHHHT-HHHHHHHHHHHHHHHHHHHHHHHHHHHHHHHHHHHHHHHHHHHHHHHHHHHHHHHHHHHHHHHHHHHHHHHHHHHHHHHHHHHHHHHHHHHHHHHHHHHTTS--------TTHHHHHHHHHHHHHHHHHHHHHHHHHHHHHHHHHHHHHS-HHHHHHHHHHHHHHHHHHHHHHHHHHHHHHHHHHHHHH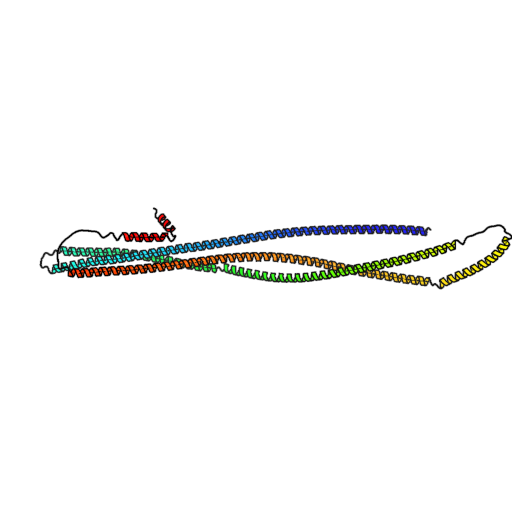HHHHHHHHHHHHHHHHHHHHHHHHHHHHHHHHHHHHHHHHHHHHHHHHHHHHHHHHHHHHHHHHHHHHHHHHHHHHHHHHHHHHHHHHHHHHHHHHHHHHHHHHHHHHHHHSS--------------SSHHHHHHHHHHHHHHTTTSS-HHHHHHHHHHTT-

pLDDT: mean 79.48, std 14.93, range [32.91, 97.75]